Protein 4R36 (pdb70)

Solvent-accessible surface area: 21720 Å² total; per-residue (Å²): 151,85,22,133,113,17,108,45,39,122,110,15,142,47,29,140,88,5,65,2,21,44,121,1,84,0,24,115,48,2,60,4,16,58,81,3,84,0,52,29,83,0,45,0,39,49,0,0,68,7,18,64,28,2,27,0,31,45,19,0,39,0,2,28,99,9,134,23,171,156,30,171,50,46,118,8,21,0,27,6,17,48,80,0,78,0,79,57,89,0,41,0,6,17,0,6,84,63,15,14,55,0,20,2,14,51,88,2,44,0,56,75,13,0,23,0,8,20,4,0,8,1,11,53,21,1,58,0,4,60,34,0,76,1,33,6,52,0,32,1,18,37,33,0,37,3,28,35,92,1,91,5,80,81,97,1,64,0,0,2,42,0,49,0,76,49,50,9,135,12,47,96,2,0,0,0,4,0,37,0,0,185,111,111,21,25,28,45,19,7,10,52,139,4,0,155,151,77,64,44,56,116,114,34,12,82,14,0,35,52,0,0,86,18,20,46,122,52,82,64,98,72,77,74,0,3,86,76,0,98,83,109,9,83,78,9,12,30,6,33,23,0,6,60,8,8,118,66,28,103,75,32,27,6,217,148,84,21,130,113,16,110,49,38,122,113,16,138,47,28,126,97,3,75,2,21,44,121,2,85,0,20,106,47,2,52,4,16,46,92,2,87,1,54,30,80,0,44,0,40,51,0,0,67,6,19,62,28,1,28,0,32,46,19,0,38,0,2,29,100,9,137,24,171,144,30,173,50,45,116,8,21,0,25,6,17,48,78,0,80,0,79,58,88,0,40,0,6,16,0,6,85,69,103,14,119,0,31,2,14,50,89,2,44,0,59,72,12,0,23,0,9,24,3,0,54,1,14,54,22,1,60,0,3,56,33,0,84,0,32,6,43,0,64,2,20,64,34,0,26,2,43,34,93,1,93,5,87,78,78,0,58,0,0,1,44,0,51,0,81,46,49,8,137,11,51,68,11,0,0,0,8,0,39,0,0,148,110,110,15,15,23,36,21,7,4,56,130,0,0,138,146,88,65,44,58,99,125,34,8,79,14,0,36,52,0,0,90,15,2,38,119,53,86,54,42,42,21,58,0,4,38,78,0,21,42,107,11,83,68,16,105,33,6,93,59,0,5,89,6,5,84,82,18,79,8,16,6,4,141

Organism: Bacteroides fragilis (strain ATCC 25285 / DSM 2151 / CCUG 4856 / JCM 11019 / LMG 10263 / NCTC 9343 / Onslow / VPI 2553 / EN-2) (NCBI:txid272559)

CATH classification: 2.160.10.10 (+1 more: 1.20.1180.10)

Sequence (510 aa):
MISPLAYIHPEAKIGENVEIAPFVYIDRNVVIGDNNKIMANANILYGSRIGNGNTIFPGAVIGAIPQDLKFKGEESTAEIGDNNLIRENVTINRGTAAKGRTIVGNNNLLMEGVHVAHDALIGNGCIVGNSTKMAGEIIIDDNAIISANVLMHQFCRVGGYVMIQGGCRFSKDIPPYIIAGREPIAYSGINIIGLRRRGFSNEIIENIHNAYRIIYQSGLNTSDALTKVEAEVPASPEIEYIVDFIRNSERGIIRMISPLAYIHPEAKIGENVEIAPFVYIDRNVVIGDNNKIMANANILYGSRIGNGNTIFPGAVIGAIPQDLKFKGEESTAEIGDNNLIRENVTINRGTAAKGRTIVGNNNLLMEGVHVAHDALIGNGCIVGNSSTKMAGEIIIDDNAIISANVLMHQFCRVGGYVMIQGGCRFSKDIPPYIIAGREPIAYSGINIIGLRRRGFSNEIIENIHNAYRIIYQSGLNTSDALTKVEAEVPASPEIEYIVDFIRNSERGIIR

Secondary structure (DSSP, 8-state):
-B-TTSEE-TT-EE-SS-EE-TT-EE-SS-EE-SS-EE-TT-EE-TTEEE-SS-EE-TT-EESPPPS-TT--S---EEEE-SS-EE-TT-EE----TTSSEEEE-SS-EE-TT-EE-TT-EE-SS-EE-TT-EE-TT-EE-TT-EE-TT-EE-TT-EE-TT-EE-TT-EESSBB-TTEEEETTTTEEEEE-HHHHHHTT--HHHHHHHHHHHHHHHHS---HHHHHHHHHHHSPP-HHHHHHHHHHHT-SS-B--/-B-TTSEE-TT-EE-SS-EE-TT-EE-SS-EE-SS-EE-TT-EE-TTEEE-SS-EE-TT-EESPPPS-TT--S---EEEE-SS-EE-TT-EE----TTSSEEEE-SS-EE-TT-EE-TT-EE-SS-EE-TT-EE-TT-EE-TT-EE-TT-EE-TT-EE-TT-EE-TT-EESSBB-TTEEEETTTTEEEEE-HHHHHHTT--HHHHHHHHHHHHHHHSS---HHHHHHHHHHHSPP-HHHHHHHHHHHH-SS-B--

Structure (mmCIF, N/CA/C/O backbone):
data_4R36
#
_entry.id   4R36
#
_cell.length_a   149.051
_cell.length_b   149.051
_cell.length_c   149.051
_cell.angle_alpha   90.00
_cell.angle_beta   90.00
_cell.angle_gamma   90.00
#
_symmetry.space_group_name_H-M   'P 41 3 2'
#
loop_
_entity.id
_entity.type
_entity.pdbx_description
1 polymer 'Putative acyl-[acyl-carrier-protein]--UDP-N-acetylglucosamine O-acyltransferase'
2 non-polymer 2-(2-METHOXYETHOXY)ETHANOL
3 non-polymer 'ACETATE ION'
4 non-polymer 'CALCIUM ION'
5 non-polymer 3,6,9,12,15,18,21,24-OCTAOXAHEXACOSAN-1-OL
6 water water
#
loop_
_atom_site.group_PDB
_atom_site.id
_atom_site.type_symbol
_atom_site.label_atom_id
_atom_site.label_alt_id
_atom_site.label_comp_id
_atom_site.label_asym_id
_atom_site.label_entity_id
_atom_site.label_seq_id
_atom_site.pdbx_PDB_ins_code
_atom_site.Cartn_x
_atom_site.Cartn_y
_atom_site.Cartn_z
_atom_site.occupancy
_atom_site.B_iso_or_equiv
_atom_site.auth_seq_id
_atom_site.auth_comp_id
_atom_site.auth_asym_id
_atom_site.auth_atom_id
_atom_site.pdbx_PDB_model_num
ATOM 1 N N . MET A 1 21 ? 123.586 60.297 37.156 1.00 45.25 1 MET A N 1
ATOM 2 C CA . MET A 1 21 ? 122.321 59.805 37.847 1.00 40.28 1 MET A CA 1
ATOM 3 C C . MET A 1 21 ? 121.402 58.997 36.936 1.00 33.15 1 MET A C 1
ATOM 4 O O . MET A 1 21 ? 120.906 57.935 37.349 1.00 30.68 1 MET A O 1
ATOM 9 N N . ILE A 1 22 ? 121.120 59.543 35.753 1.00 27.69 2 ILE A N 1
ATOM 10 C CA . ILE A 1 22 ? 120.441 58.818 34.712 1.00 28.91 2 ILE A CA 1
ATOM 11 C C . ILE A 1 22 ? 121.468 58.135 33.830 1.00 31.50 2 ILE A C 1
ATOM 12 O O . ILE A 1 22 ? 122.229 58.800 33.126 1.00 31.57 2 ILE A O 1
ATOM 17 N N . SER A 1 23 ? 121.570 56.810 33.906 1.00 24.31 3 SER A N 1
ATOM 18 C CA . SER A 1 23 ? 122.586 56.118 33.091 1.00 25.63 3 SER A CA 1
ATOM 19 C C . SER A 1 23 ? 122.324 56.280 31.590 1.00 25.70 3 SER A C 1
ATOM 20 O O . SER A 1 23 ? 121.200 56.173 31.125 1.00 24.67 3 SER A O 1
ATOM 23 N N . PRO A 1 24 ? 123.404 56.525 30.805 1.00 28.17 4 PRO A N 1
ATOM 24 C CA . PRO A 1 24 ? 123.254 56.533 29.352 1.00 28.02 4 PRO A CA 1
ATOM 25 C C . PRO A 1 24 ? 122.939 55.124 28.797 1.00 26.74 4 PRO A C 1
ATOM 26 O O . PRO A 1 24 ? 122.677 54.967 27.625 1.00 27.80 4 PRO A O 1
ATOM 30 N N . LEU A 1 25 ? 123.070 54.076 29.596 1.00 25.44 5 LEU A N 1
ATOM 31 C CA . LEU A 1 25 ? 122.749 52.728 29.080 1.00 22.16 5 LEU A CA 1
ATOM 32 C C . LEU A 1 25 ? 121.256 52.315 29.383 1.00 22.98 5 LEU A C 1
ATOM 33 O O . LEU A 1 25 ? 120.851 51.207 29.058 1.00 22.22 5 LEU A O 1
ATOM 38 N N . ALA A 1 26 ? 120.489 53.204 29.993 1.00 21.67 6 ALA A N 1
ATOM 39 C CA . ALA A 1 26 ? 119.035 53.083 30.065 1.00 22.81 6 ALA A CA 1
ATOM 40 C C . ALA A 1 26 ? 118.447 53.501 28.757 1.00 27.39 6 ALA A C 1
ATOM 41 O O . ALA A 1 26 ? 119.048 54.333 28.071 1.00 26.07 6 ALA A O 1
ATOM 43 N N . TYR A 1 27 ? 117.286 52.964 28.414 1.00 22.43 7 TYR A N 1
ATOM 44 C CA . TYR A 1 27 ? 116.471 53.431 27.346 1.00 23.50 7 TYR A CA 1
ATOM 45 C C . TYR A 1 27 ? 115.293 54.194 27.982 1.00 27.13 7 TYR A C 1
ATOM 46 O O . TYR A 1 27 ? 114.518 53.651 28.793 1.00 23.97 7 TYR A O 1
ATOM 55 N N . ILE A 1 28 ? 115.178 55.480 27.644 1.00 24.22 8 ILE A N 1
ATOM 56 C CA . ILE A 1 28 ? 114.123 56.353 28.116 1.00 26.72 8 ILE A CA 1
ATOM 57 C C . ILE A 1 28 ? 113.483 57.065 26.957 1.00 30.44 8 ILE A C 1
ATOM 58 O O . ILE A 1 28 ? 114.147 57.839 26.269 1.00 26.91 8 ILE A O 1
ATOM 63 N N . HIS A 1 29 ? 112.200 56.771 26.718 1.00 23.72 9 HIS A N 1
ATOM 64 C CA . HIS A 1 29 ? 111.500 57.415 25.649 1.00 26.36 9 HIS A CA 1
ATOM 65 C C . HIS A 1 29 ? 111.445 58.930 25.882 1.00 24.16 9 HIS A C 1
ATOM 66 O O . HIS A 1 29 ? 111.200 59.374 26.995 1.00 23.54 9 HIS A O 1
ATOM 73 N N . PRO A 1 30 ? 111.696 59.723 24.809 1.00 25.65 10 PRO A N 1
ATOM 74 C CA . PRO A 1 30 ? 111.766 61.152 25.008 1.00 27.19 10 PRO A CA 1
ATOM 75 C C . PRO A 1 30 ? 110.493 61.752 25.587 1.00 24.89 10 PRO A C 1
ATOM 76 O O . PRO A 1 30 ? 110.593 62.749 26.209 1.00 27.30 10 PRO A O 1
ATOM 80 N N . GLU A 1 31 ? 109.331 61.129 25.426 1.00 25.02 11 GLU A N 1
ATOM 81 C CA . GLU A 1 31 ? 108.080 61.635 25.991 1.00 28.38 11 GLU A CA 1
ATOM 82 C C . GLU A 1 31 ? 107.845 61.313 27.459 1.00 28.09 11 GLU A C 1
ATOM 83 O O . GLU A 1 31 ? 106.940 61.850 28.053 1.00 26.90 11 GLU A O 1
ATOM 89 N N . ALA A 1 32 ? 108.665 60.456 28.062 1.00 28.47 12 ALA A N 1
ATOM 90 C CA . ALA A 1 32 ? 108.462 60.063 29.497 1.00 24.99 12 ALA A CA 1
ATOM 91 C C . ALA A 1 32 ? 108.723 61.301 30.330 1.00 27.30 12 ALA A C 1
ATOM 92 O O . ALA A 1 32 ? 109.658 62.066 30.010 1.00 24.87 12 ALA A O 1
ATOM 94 N N . LYS A 1 33 ? 107.878 61.543 31.315 1.00 23.88 13 LYS A N 1
ATOM 95 C CA . LYS A 1 33 ? 108.047 62.627 32.265 1.00 26.23 13 LYS A CA 1
ATOM 96 C C . LYS A 1 33 ? 108.687 62.110 33.492 1.00 30.31 13 LYS A C 1
ATOM 97 O O . LYS A 1 33 ? 108.132 61.191 34.141 1.00 26.53 13 LYS A O 1
ATOM 103 N N . ILE A 1 34 ? 109.827 62.702 33.834 1.00 28.77 14 ILE A N 1
ATOM 104 C CA . ILE A 1 34 ? 110.699 62.226 34.895 1.00 30.26 14 ILE A CA 1
ATOM 105 C C . ILE A 1 34 ? 111.057 63.362 35.835 1.00 30.73 14 ILE A C 1
ATOM 106 O O . ILE A 1 34 ? 111.460 64.413 35.388 1.00 28.10 14 ILE A O 1
ATOM 111 N N . GLY A 1 35 ? 110.887 63.156 37.124 1.00 23.35 15 GLY A N 1
ATOM 112 C CA . GLY A 1 35 ? 111.084 64.211 38.082 1.00 26.17 15 GLY A CA 1
ATOM 113 C C . GLY A 1 35 ? 112.548 64.425 38.419 1.00 23.73 15 GLY A C 1
ATOM 114 O O . GLY A 1 35 ? 113.416 63.919 37.739 1.00 22.72 15 GLY A O 1
ATOM 115 N N . GLU A 1 36 ? 112.791 65.127 39.506 1.00 27.74 16 GLU A N 1
ATOM 116 C CA . GLU A 1 36 ? 114.154 65.470 39.966 1.00 29.37 16 GLU A CA 1
ATOM 117 C C . GLU A 1 36 ? 114.751 64.463 40.911 1.00 29.34 16 GLU A C 1
ATOM 118 O O . GLU A 1 36 ? 114.041 63.768 41.637 1.00 26.01 16 GLU A O 1
ATOM 124 N N . ASN A 1 37 ? 116.068 64.443 40.953 1.00 25.65 17 ASN A N 1
ATOM 125 C CA . ASN A 1 37 ? 116.822 63.510 41.751 1.00 26.23 17 ASN A CA 1
ATOM 126 C C . ASN A 1 37 ? 116.310 62.058 41.544 1.00 24.52 17 ASN A C 1
ATOM 127 O O . ASN A 1 37 ? 116.045 61.351 42.523 1.00 24.06 17 ASN A O 1
ATOM 132 N N . VAL A 1 38 ? 116.210 61.662 40.301 1.00 23.15 18 VAL A N 1
ATOM 133 C CA . VAL A 1 38 ? 115.847 60.293 39.910 1.00 23.61 18 VAL A CA 1
ATOM 134 C C . VAL A 1 38 ? 117.074 59.583 39.418 1.00 25.83 18 VAL A C 1
ATOM 135 O O . VAL A 1 38 ? 117.761 60.036 38.488 1.00 25.15 18 VAL A O 1
ATOM 139 N N . GLU A 1 39 ? 117.403 58.474 40.069 1.00 22.24 19 GLU A N 1
ATOM 140 C CA . GLU A 1 39 ? 118.488 57.620 39.657 1.00 23.62 19 GLU A CA 1
ATOM 141 C C . GLU A 1 39 ? 117.954 56.439 38.798 1.00 25.42 19 GLU A C 1
ATOM 142 O O . GLU A 1 39 ? 117.044 55.720 39.238 1.00 22.93 19 GLU A O 1
ATOM 148 N N . ILE A 1 40 ? 118.513 56.273 37.597 1.00 19.93 20 ILE A N 1
ATOM 149 C CA . ILE A 1 40 ? 118.141 55.262 36.656 1.00 21.87 20 ILE A CA 1
ATOM 150 C C . ILE A 1 40 ? 119.390 54.524 36.245 1.00 23.81 20 ILE A C 1
ATOM 151 O O . ILE A 1 40 ? 120.341 55.096 35.717 1.00 23.21 20 ILE A O 1
ATOM 156 N N . ALA A 1 41 ? 119.400 53.225 36.502 1.00 20.24 21 ALA A N 1
ATOM 157 C CA . ALA A 1 41 ? 120.470 52.361 36.204 1.00 20.79 21 ALA A CA 1
ATOM 158 C C . ALA A 1 41 ? 120.495 51.891 34.734 1.00 20.78 21 ALA A C 1
ATOM 159 O O . ALA A 1 41 ? 119.559 52.068 34.024 1.00 19.82 21 ALA A O 1
ATOM 161 N N . PRO A 1 42 ? 121.613 51.242 34.304 1.00 19.91 22 PRO A N 1
ATOM 162 C CA . PRO A 1 42 ? 121.707 50.632 32.968 1.00 22.13 22 PRO A CA 1
ATOM 163 C C . PRO A 1 42 ? 120.597 49.612 32.745 1.00 22.72 22 PRO A C 1
ATOM 164 O O . PRO A 1 42 ? 120.158 48.927 33.695 1.00 20.15 22 PRO A O 1
ATOM 168 N N . PHE A 1 43 ? 120.140 49.540 31.509 1.00 21.30 23 PHE A N 1
ATOM 169 C CA . PHE A 1 43 ? 119.266 48.476 31.048 1.00 21.42 23 PHE A CA 1
ATOM 170 C C . PHE A 1 43 ? 117.846 48.622 31.584 1.00 21.31 23 PHE A C 1
ATOM 171 O O . PHE A 1 43 ? 117.061 47.756 31.389 1.00 22.83 23 PHE A O 1
ATOM 179 N N . VAL A 1 44 ? 117.536 49.768 32.168 1.00 19.69 24 VAL A N 1
ATOM 180 C CA . VAL A 1 44 ? 116.187 50.148 32.465 1.00 18.83 24 VAL A CA 1
ATOM 181 C C . VAL A 1 44 ? 115.525 50.583 31.177 1.00 23.09 24 VAL A C 1
ATOM 182 O O . VAL A 1 44 ? 116.123 51.318 30.343 1.00 20.95 24 VAL A O 1
ATOM 186 N N . TYR A 1 45 ? 114.283 50.152 31.003 1.00 21.12 25 TYR A N 1
ATOM 187 C CA . TYR A 1 45 ? 113.479 50.481 29.847 1.00 20.70 25 TYR A CA 1
ATOM 188 C C . TYR A 1 45 ? 112.277 51.255 30.285 1.00 21.32 25 TYR A C 1
ATOM 189 O O . TYR A 1 45 ? 111.490 50.774 31.108 1.00 22.80 25 TYR A O 1
ATOM 198 N N . ILE A 1 46 ? 112.179 52.498 29.842 1.00 21.01 26 ILE A N 1
ATOM 199 C CA . ILE A 1 46 ? 111.071 53.422 30.168 1.00 20.07 26 ILE A CA 1
ATOM 200 C C . ILE A 1 46 ? 110.418 53.868 28.881 1.00 26.61 26 ILE A C 1
ATOM 201 O O . ILE A 1 46 ? 111.078 54.466 27.998 1.00 24.95 26 ILE A O 1
ATOM 206 N N . ASP A 1 47 ? 109.122 53.588 28.785 1.00 22.85 27 ASP A N 1
ATOM 207 C CA . ASP A 1 47 ? 108.262 53.858 27.645 1.00 23.97 27 ASP A CA 1
ATOM 208 C C . ASP A 1 47 ? 107.736 55.289 27.649 1.00 21.32 27 ASP A C 1
ATOM 209 O O . ASP A 1 47 ? 107.875 56.062 28.600 1.00 23.06 27 ASP A O 1
ATOM 214 N N . ARG A 1 48 ? 107.058 55.615 26.566 1.00 22.19 28 ARG A N 1
ATOM 215 C CA . ARG A 1 48 ? 106.219 56.783 26.505 1.00 24.71 28 ARG A CA 1
ATOM 216 C C . ARG A 1 48 ? 104.956 56.597 27.356 1.00 24.70 28 ARG A C 1
ATOM 217 O O . ARG A 1 48 ? 104.660 55.468 27.801 1.00 21.75 28 ARG A O 1
ATOM 225 N N . ASN A 1 49 ? 104.238 57.698 27.616 1.00 22.97 29 ASN A N 1
ATOM 226 C CA . ASN A 1 49 ? 103.040 57.702 28.484 1.00 22.30 29 ASN A CA 1
ATOM 227 C C . ASN A 1 49 ? 103.407 57.102 29.846 1.00 22.03 29 ASN A C 1
ATOM 228 O O . ASN A 1 49 ? 102.690 56.232 30.406 1.00 21.28 29 ASN A O 1
ATOM 233 N N . VAL A 1 50 ? 104.505 57.617 30.380 1.00 21.25 30 VAL A N 1
ATOM 234 C CA . VAL A 1 50 ? 105.007 57.280 31.702 1.00 20.53 30 VAL A CA 1
ATOM 235 C C . VAL A 1 50 ? 105.188 58.594 32.455 1.00 23.81 30 VAL A C 1
ATOM 236 O O . VAL A 1 50 ? 105.715 59.593 31.875 1.00 24.90 30 VAL A O 1
ATOM 240 N N . VAL A 1 51 ? 104.786 58.596 33.732 1.00 21.56 31 VAL A N 1
ATOM 241 C CA . VAL A 1 51 ? 105.088 59.652 34.673 1.00 20.98 31 VAL A CA 1
ATOM 242 C C . VAL A 1 51 ? 105.807 59.091 35.880 1.00 24.65 31 VAL A C 1
ATOM 243 O O . VAL A 1 51 ? 105.326 58.140 36.502 1.00 24.38 31 VAL A O 1
ATOM 247 N N . ILE A 1 52 ? 106.967 59.666 36.175 1.00 19.87 32 ILE A N 1
ATOM 248 C CA . ILE A 1 52 ? 107.806 59.316 37.318 1.00 19.23 32 ILE A CA 1
ATOM 249 C C . ILE A 1 52 ? 108.105 60.588 38.107 1.00 21.99 32 ILE A C 1
ATOM 250 O O . ILE A 1 52 ? 108.630 61.605 37.548 1.00 23.91 32 ILE A O 1
ATOM 255 N N . GLY A 1 53 ? 107.843 60.544 39.402 1.00 20.24 33 GLY A N 1
ATOM 256 C CA . GLY A 1 53 ? 108.017 61.659 40.341 1.00 21.35 33 GLY A CA 1
ATOM 257 C C . GLY A 1 53 ? 109.441 61.889 40.751 1.00 20.94 33 GLY A C 1
ATOM 258 O O . GLY A 1 53 ? 110.373 61.470 40.067 1.00 22.22 33 GLY A O 1
ATOM 259 N N . ASP A 1 54 ? 109.613 62.538 41.883 1.00 22.68 34 ASP A N 1
ATOM 260 C CA . ASP A 1 54 ? 110.943 62.885 42.387 1.00 22.20 34 ASP A CA 1
ATOM 261 C C . ASP A 1 54 ? 111.526 61.853 43.283 1.00 22.69 34 ASP A C 1
ATOM 262 O O . ASP A 1 54 ? 110.801 61.067 43.904 1.00 23.92 34 ASP A O 1
ATOM 267 N N . ASN A 1 55 ? 112.841 61.864 43.387 1.00 23.66 35 ASN A N 1
ATOM 268 C CA . ASN A 1 55 ? 113.571 61.057 44.428 1.00 21.25 35 ASN A CA 1
ATOM 269 C C . ASN A 1 55 ? 113.314 59.529 44.265 1.00 21.84 35 ASN A C 1
ATOM 270 O O . ASN A 1 55 ? 113.139 58.832 45.224 1.00 22.01 35 ASN A O 1
ATOM 275 N N . ASN A 1 56 ? 113.320 59.035 43.047 1.00 21.78 36 ASN A N 1
ATOM 276 C CA . ASN A 1 56 ? 113.086 57.616 42.779 1.00 20.60 36 ASN A CA 1
ATOM 277 C C . ASN A 1 56 ? 114.388 56.981 42.427 1.00 23.16 36 ASN A C 1
ATOM 278 O O . ASN A 1 56 ? 115.253 57.609 41.844 1.00 22.73 36 ASN A O 1
ATOM 283 N N . LYS A 1 57 ? 114.527 55.714 42.779 1.00 19.14 37 LYS A N 1
ATOM 284 C CA . LYS A 1 57 ? 115.647 54.923 42.369 1.00 20.12 37 LYS A CA 1
ATOM 285 C C . LYS A 1 57 ? 115.151 53.717 41.590 1.00 21.31 37 LYS A C 1
ATOM 286 O O . LYS A 1 57 ? 114.392 52.921 42.140 1.00 19.52 37 LYS A O 1
ATOM 292 N N . ILE A 1 58 ? 115.569 53.599 40.351 1.00 19.39 38 ILE A N 1
ATOM 293 C CA . ILE A 1 58 ? 115.127 52.551 39.469 1.00 20.51 38 ILE A CA 1
ATOM 294 C C . ILE A 1 58 ? 116.363 51.784 39.118 1.00 21.55 38 ILE A C 1
ATOM 295 O O . ILE A 1 58 ? 117.241 52.275 38.401 1.00 19.33 38 ILE A O 1
ATOM 300 N N . MET A 1 59 ? 116.424 50.534 39.586 1.00 18.69 39 MET A N 1
ATOM 301 C CA . MET A 1 59 ? 117.564 49.729 39.420 1.00 19.40 39 MET A CA 1
ATOM 302 C C . MET A 1 59 ? 117.621 49.006 38.098 1.00 17.80 39 MET A C 1
ATOM 303 O O . MET A 1 59 ? 116.688 48.987 37.337 1.00 20.60 39 MET A O 1
ATOM 308 N N . ALA A 1 60 ? 118.747 48.378 37.859 1.00 17.81 40 ALA A N 1
ATOM 309 C CA . ALA A 1 60 ? 119.051 47.773 36.558 1.00 19.50 40 ALA A CA 1
ATOM 310 C C . ALA A 1 60 ? 118.062 46.771 36.085 1.00 23.29 40 ALA A C 1
ATOM 311 O O . ALA A 1 60 ? 117.554 45.947 36.855 1.00 24.66 40 ALA A O 1
ATOM 313 N N . ASN A 1 61 ? 117.800 46.806 34.788 1.00 23.37 41 ASN A N 1
ATOM 314 C CA . ASN A 1 61 ? 116.935 45.856 34.119 1.00 22.96 41 ASN A CA 1
ATOM 315 C C . ASN A 1 61 ? 115.474 45.920 34.582 1.00 22.72 41 ASN A C 1
ATOM 316 O O . ASN A 1 61 ? 114.769 44.997 34.387 1.00 23.30 41 ASN A O 1
ATOM 321 N N . ALA A 1 62 ? 115.015 47.023 35.143 1.00 19.56 42 ALA A N 1
ATOM 322 C CA . ALA A 1 62 ? 113.625 47.201 35.472 1.00 19.78 42 ALA A CA 1
ATOM 323 C C . ALA A 1 62 ? 112.934 47.750 34.230 1.00 21.16 42 ALA A C 1
ATOM 324 O O . ALA A 1 62 ? 113.608 48.372 33.372 1.00 20.05 42 ALA A O 1
ATOM 326 N N . ASN A 1 63 ? 111.609 47.558 34.151 1.00 19.27 43 ASN A N 1
ATOM 327 C CA . ASN A 1 63 ? 110.808 47.958 33.015 1.00 20.54 43 ASN A CA 1
ATOM 328 C C . ASN A 1 63 ? 109.613 48.797 33.477 1.00 21.27 43 ASN A C 1
ATOM 329 O O . ASN A 1 63 ? 108.807 48.338 34.333 1.00 19.92 43 ASN A O 1
ATOM 334 N N . ILE A 1 64 ? 109.510 50.041 32.983 1.00 17.90 44 ILE A N 1
ATOM 335 C CA . ILE A 1 64 ? 108.417 50.929 33.286 1.00 17.67 44 ILE A CA 1
ATOM 336 C C . ILE A 1 64 ? 107.682 51.195 31.982 1.00 22.22 44 ILE A C 1
ATOM 337 O O . ILE A 1 64 ? 108.175 51.948 31.063 1.00 20.26 44 ILE A O 1
ATOM 342 N N . LEU A 1 65 ? 106.506 50.577 31.855 1.00 19.87 45 LEU A N 1
ATOM 343 C CA . LEU A 1 65 ? 105.809 50.541 30.581 1.00 20.90 45 LEU A CA 1
ATOM 344 C C . LEU A 1 65 ? 104.654 51.555 30.444 1.00 18.95 45 LEU A C 1
ATOM 345 O O . LEU A 1 65 ? 104.207 52.203 31.422 1.00 18.49 45 LEU A O 1
ATOM 350 N N . TYR A 1 66 ? 104.228 51.707 29.201 1.00 19.61 46 TYR A N 1
ATOM 351 C CA . TYR A 1 66 ? 103.139 52.568 28.806 1.00 18.93 46 TYR A CA 1
ATOM 352 C C . TYR A 1 66 ? 101.995 52.514 29.822 1.00 22.73 46 TYR A C 1
ATOM 353 O O . TYR A 1 66 ? 101.409 51.433 30.084 1.00 20.32 46 TYR A O 1
ATOM 362 N N . GLY A 1 67 ? 101.706 53.672 30.411 1.00 23.12 47 GLY A N 1
ATOM 363 C CA . GLY A 1 67 ? 100.616 53.796 31.338 1.00 20.87 47 GLY A CA 1
ATOM 364 C C . GLY A 1 67 ? 101.044 53.845 32.792 1.00 18.83 47 GLY A C 1
ATOM 365 O O . GLY A 1 67 ? 100.198 53.930 33.669 1.00 18.35 47 GLY A O 1
ATOM 366 N N . SER A 1 68 ? 102.318 53.723 33.067 1.00 17.92 48 SER A N 1
ATOM 367 C CA . SER A 1 68 ? 102.782 53.767 34.456 1.00 17.17 48 SER A CA 1
ATOM 368 C C . SER A 1 68 ? 102.781 55.159 35.022 1.00 19.87 48 SER A C 1
ATOM 369 O O . SER A 1 68 ? 103.089 56.139 34.304 1.00 19.22 48 SER A O 1
ATOM 372 N N . ARG A 1 69 ? 102.444 55.232 36.315 1.00 18.97 49 ARG A N 1
ATOM 373 C CA . ARG A 1 69 ? 102.436 56.440 37.081 1.00 18.16 49 ARG A CA 1
ATOM 374 C C . ARG A 1 69 ? 103.078 56.144 38.407 1.00 20.80 49 ARG A C 1
ATOM 375 O O . ARG A 1 69 ? 102.572 55.306 39.197 1.00 20.34 49 ARG A O 1
ATOM 383 N N . ILE A 1 70 ? 104.204 56.792 38.649 1.00 18.01 50 ILE A N 1
ATOM 384 C CA . ILE A 1 70 ? 105.004 56.581 39.791 1.00 19.79 50 ILE A CA 1
ATOM 385 C C . ILE A 1 70 ? 105.164 57.873 40.560 1.00 19.44 50 ILE A C 1
ATOM 386 O O . ILE A 1 70 ? 105.550 58.926 39.999 1.00 19.57 50 ILE A O 1
ATOM 391 N N . GLY A 1 71 ? 104.921 57.786 41.860 1.00 19.67 51 GLY A N 1
ATOM 392 C CA . GLY A 1 71 ? 105.065 58.934 42.765 1.00 19.02 51 GLY A CA 1
ATOM 393 C C . GLY A 1 71 ? 106.466 59.290 43.139 1.00 21.11 51 GLY A C 1
ATOM 394 O O . GLY A 1 71 ? 107.384 59.226 42.313 1.00 20.18 51 GLY A O 1
ATOM 395 N N . ASN A 1 72 ? 106.642 59.646 44.400 1.00 19.56 52 ASN A N 1
ATOM 396 C CA . ASN A 1 72 ? 107.986 60.070 44.883 1.00 21.39 52 ASN A CA 1
ATOM 397 C C . ASN A 1 72 ? 108.635 59.134 45.878 1.00 20.08 52 ASN A C 1
ATOM 398 O O . ASN A 1 72 ? 107.953 58.505 46.687 1.00 21.50 52 ASN A O 1
ATOM 403 N N . GLY A 1 73 ? 109.952 59.067 45.865 1.00 21.07 53 GLY A N 1
ATOM 404 C CA . GLY A 1 73 ? 110.660 58.391 46.929 1.00 20.79 53 GLY A CA 1
ATOM 405 C C . GLY A 1 73 ? 110.665 56.834 46.859 1.00 19.20 53 GLY A C 1
ATOM 406 O O . GLY A 1 73 ? 110.975 56.172 47.822 1.00 19.44 53 GLY A O 1
ATOM 407 N N . ASN A 1 74 ? 110.292 56.274 45.728 1.00 17.97 54 ASN A N 1
ATOM 408 C CA . ASN A 1 74 ? 110.224 54.813 45.603 1.00 18.08 54 ASN A CA 1
ATOM 409 C C . ASN A 1 74 ? 111.563 54.214 45.234 1.00 20.43 54 ASN A C 1
ATOM 410 O O . ASN A 1 74 ? 112.441 54.893 44.656 1.00 19.43 54 ASN A O 1
ATOM 415 N N . THR A 1 75 ? 111.744 52.921 45.521 1.00 20.28 55 THR A N 1
ATOM 416 C CA . THR A 1 75 ? 112.848 52.159 44.914 1.00 18.86 55 THR A CA 1
ATOM 417 C C . THR A 1 75 ? 112.298 50.970 44.175 1.00 18.22 55 THR A C 1
ATOM 418 O O . THR A 1 75 ? 111.466 50.212 44.740 1.00 16.64 55 THR A O 1
ATOM 422 N N . ILE A 1 76 ? 112.702 50.841 42.926 1.00 16.49 56 ILE A N 1
ATOM 423 C CA . ILE A 1 76 ? 112.200 49.791 42.024 1.00 17.83 56 ILE A CA 1
ATOM 424 C C . ILE A 1 76 ? 113.402 48.954 41.714 1.00 19.86 56 ILE A C 1
ATOM 425 O O . ILE A 1 76 ? 114.402 49.410 41.098 1.00 18.72 56 ILE A O 1
ATOM 430 N N . PHE A 1 77 ? 113.328 47.671 42.126 1.00 18.49 57 PHE A N 1
ATOM 431 C CA . PHE A 1 77 ? 114.430 46.783 42.049 1.00 17.39 57 PHE A CA 1
ATOM 432 C C . PHE A 1 77 ? 114.575 46.133 40.721 1.00 16.38 57 PHE A C 1
ATOM 433 O O . PHE A 1 77 ? 113.640 46.119 39.901 1.00 15.25 57 PHE A O 1
ATOM 441 N N . PRO A 1 78 ? 115.726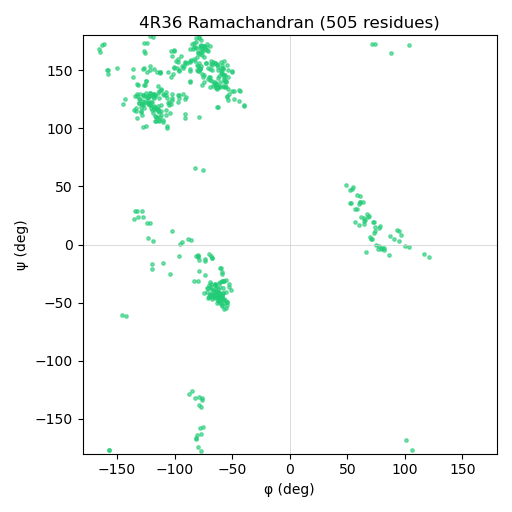 45.474 40.488 1.00 16.93 58 PRO A N 1
ATOM 442 C CA . PRO A 1 78 ? 115.939 44.832 39.166 1.00 16.78 58 PRO A CA 1
ATOM 443 C C . PRO A 1 78 ? 114.885 43.850 38.714 1.00 17.92 58 PRO A C 1
ATOM 444 O O . PRO A 1 78 ? 114.439 42.997 39.536 1.00 16.14 58 PRO A O 1
ATOM 448 N N . GLY A 1 79 ? 114.479 43.945 37.450 1.00 17.85 59 GLY A N 1
ATOM 449 C CA . GLY A 1 79 ? 113.553 42.962 36.875 1.00 17.31 59 GLY A CA 1
ATOM 450 C C . GLY A 1 79 ? 112.077 43.227 37.198 1.00 17.09 59 GLY A C 1
ATOM 451 O O . GLY A 1 79 ? 111.244 42.579 36.612 1.00 18.24 59 GLY A O 1
ATOM 452 N N . ALA A 1 80 ? 111.747 44.230 38.025 1.00 17.76 60 ALA A N 1
ATOM 453 C CA . ALA A 1 80 ? 110.356 44.632 38.170 1.00 16.72 60 ALA A CA 1
ATOM 454 C C . ALA A 1 80 ? 109.766 45.121 36.851 1.00 16.89 60 ALA A C 1
ATOM 455 O O . ALA A 1 80 ? 110.477 45.681 35.990 1.00 17.72 60 ALA A O 1
ATOM 457 N N . VAL A 1 81 ? 108.490 44.828 36.646 1.00 17.05 61 VAL A N 1
ATOM 458 C CA . VAL A 1 81 ? 107.829 45.230 35.457 1.00 17.79 61 VAL A CA 1
ATOM 459 C C . VAL A 1 81 ? 106.545 45.948 35.873 1.00 17.62 61 VAL A C 1
ATOM 460 O O . VAL A 1 81 ? 105.561 45.286 36.297 1.00 14.99 61 VAL A O 1
ATOM 464 N N . ILE A 1 82 ? 106.499 47.245 35.641 1.00 17.96 62 ILE A N 1
ATOM 465 C CA . ILE A 1 82 ? 105.322 48.050 35.924 1.00 17.23 62 ILE A CA 1
ATOM 466 C C . ILE A 1 82 ? 104.645 48.492 34.642 1.00 18.81 62 ILE A C 1
ATOM 467 O O . ILE A 1 82 ? 105.303 48.980 33.709 1.00 17.55 62 ILE A O 1
ATOM 472 N N . GLY A 1 83 ? 103.327 48.240 34.556 1.00 17.34 63 GLY A N 1
ATOM 473 C CA . GLY A 1 83 ? 102.487 48.735 33.512 1.00 16.34 63 GLY A CA 1
ATOM 474 C C . GLY A 1 83 ? 102.203 47.848 32.342 1.00 17.50 63 GLY A C 1
ATOM 475 O O . GLY A 1 83 ? 101.532 48.280 31.401 1.00 16.46 63 GLY A O 1
ATOM 476 N N . ALA A 1 84 ? 102.611 46.583 32.393 1.00 17.30 64 ALA A N 1
ATOM 477 C CA . ALA A 1 84 ? 102.235 45.688 31.318 1.00 18.49 64 ALA A CA 1
ATOM 478 C C . ALA A 1 84 ? 100.723 45.517 31.228 1.00 17.47 64 ALA A C 1
ATOM 479 O O . ALA A 1 84 ? 99.990 45.687 32.245 1.00 17.38 64 ALA A O 1
ATOM 481 N N . ILE A 1 85 ? 100.255 45.221 30.016 1.00 18.01 65 ILE A N 1
ATOM 482 C CA . ILE A 1 85 ? 98.851 45.034 29.786 1.00 18.02 65 ILE A CA 1
ATOM 483 C C . ILE A 1 85 ? 98.280 43.910 30.689 1.00 17.74 65 ILE A C 1
ATOM 484 O O . ILE A 1 85 ? 99.018 42.987 31.069 1.00 18.56 65 ILE A O 1
ATOM 489 N N . PRO A 1 86 ? 96.992 43.999 31.039 1.00 18.30 66 PRO A N 1
ATOM 490 C CA . PRO A 1 86 ? 96.371 42.989 31.834 1.00 17.63 66 PRO A CA 1
ATOM 491 C C . PRO A 1 86 ? 96.590 41.568 31.307 1.00 18.06 66 PRO A C 1
ATOM 492 O O . PRO A 1 86 ? 96.662 41.326 30.118 1.00 17.25 66 PRO A O 1
ATOM 496 N N . GLN A 1 87 ? 96.642 40.618 32.212 1.00 16.77 67 GLN A N 1
ATOM 497 C CA . GLN A 1 87 ? 96.608 39.249 31.865 1.00 18.57 67 GLN A CA 1
ATOM 498 C C . GLN A 1 87 ? 95.148 38.790 31.572 1.00 25.73 67 GLN A C 1
ATOM 499 O O . GLN A 1 87 ? 94.931 37.781 30.981 1.00 38.04 67 GLN A O 1
ATOM 505 N N . ASP A 1 88 ? 94.177 39.601 31.867 1.00 31.27 68 ASP A N 1
ATOM 506 C CA . ASP A 1 88 ? 92.750 39.366 31.521 1.00 25.86 68 ASP A CA 1
ATOM 507 C C . ASP A 1 88 ? 92.485 39.308 30.009 1.00 29.37 68 ASP A C 1
ATOM 508 O O . ASP A 1 88 ? 92.653 40.291 29.316 1.00 23.96 68 ASP A O 1
ATOM 513 N N . LEU A 1 89 ? 91.999 38.181 29.520 1.00 25.48 69 LEU A N 1
ATOM 514 C CA . LEU A 1 89 ? 91.656 38.069 28.125 1.00 29.72 69 LEU A CA 1
ATOM 515 C C . LEU A 1 89 ? 90.471 38.933 27.725 1.00 29.98 69 LEU A C 1
ATOM 516 O O . LEU A 1 89 ? 90.232 39.092 26.548 1.00 27.49 69 LEU A O 1
ATOM 521 N N . LYS A 1 90 ? 89.743 39.500 28.688 1.00 28.13 70 LYS A N 1
ATOM 522 C CA . LYS A 1 90 ? 88.725 40.499 28.350 1.00 30.92 70 LYS A CA 1
ATOM 523 C C . LYS A 1 90 ? 89.299 41.852 27.938 1.00 28.46 70 LYS A C 1
ATOM 524 O O . LYS A 1 90 ? 88.583 42.701 27.387 1.00 27.49 70 LYS A O 1
ATOM 530 N N . PHE A 1 91 ? 90.600 42.063 28.165 1.00 26.24 71 PHE A N 1
ATOM 531 C CA . PHE A 1 91 ? 91.243 43.300 27.773 1.00 23.59 71 PHE A CA 1
ATOM 532 C C . PHE A 1 91 ? 91.207 43.425 26.258 1.00 25.78 71 PHE A C 1
ATOM 533 O O . PHE A 1 91 ? 91.548 42.484 25.582 1.00 25.41 71 PHE A O 1
ATOM 541 N N . LYS A 1 92 ? 90.849 44.608 25.748 1.00 23.91 72 LYS A N 1
ATOM 542 C CA . LYS A 1 92 ? 90.759 44.838 24.288 1.00 27.50 72 LYS A CA 1
ATOM 543 C C . LYS A 1 92 ? 91.547 46.063 23.880 1.00 25.92 72 LYS A C 1
ATOM 544 O O . LYS A 1 92 ? 91.208 46.660 22.911 1.00 28.11 72 LYS A O 1
ATOM 550 N N . GLY A 1 93 ? 92.610 46.416 24.585 1.00 24.01 73 GLY A N 1
ATOM 551 C CA . GLY A 1 93 ? 93.504 47.484 24.195 1.00 24.61 73 GLY A CA 1
ATOM 552 C C . GLY A 1 93 ? 93.057 48.850 24.683 1.00 23.89 73 GLY A C 1
ATOM 553 O O . GLY A 1 93 ? 93.690 49.846 24.341 1.00 22.61 73 GLY A O 1
ATOM 554 N N . GLU A 1 94 ? 92.021 48.921 25.511 1.00 21.90 74 GLU A N 1
ATOM 555 C CA . GLU A 1 94 ? 91.624 50.184 26.156 1.00 22.76 74 GLU A CA 1
ATOM 556 C C . GLU A 1 94 ? 92.771 50.833 26.887 1.00 23.13 74 GLU A C 1
ATOM 557 O O . GLU A 1 94 ? 93.711 50.150 27.334 1.00 20.40 74 GLU A O 1
ATOM 563 N N . GLU A 1 95 ? 92.743 52.158 26.971 1.00 20.73 75 GLU A N 1
ATOM 564 C CA . GLU A 1 95 ? 93.667 52.934 27.805 1.00 24.00 75 GLU A CA 1
ATOM 565 C C . GLU A 1 95 ? 93.466 52.654 29.312 1.00 21.79 75 GLU A C 1
ATOM 566 O O . GLU A 1 95 ? 92.309 52.508 29.803 1.00 21.46 75 GLU A O 1
ATOM 572 N N . SER A 1 96 ? 94.578 52.560 30.035 1.00 20.26 76 SER A N 1
ATOM 573 C CA . SER A 1 96 ? 94.530 52.316 31.463 1.00 20.60 76 SER A CA 1
ATOM 574 C C . SER A 1 96 ? 95.889 52.679 32.038 1.00 20.66 76 SER A C 1
ATOM 575 O O . SER A 1 96 ? 96.822 52.966 31.304 1.00 19.65 76 SER A O 1
ATOM 578 N N . THR A 1 97 ? 95.998 52.684 33.379 1.00 19.44 77 THR A N 1
ATOM 579 C CA . THR A 1 97 ? 97.224 52.926 34.046 1.00 18.62 77 THR A CA 1
ATOM 580 C C . THR A 1 97 ? 97.607 51.832 35.063 1.00 18.32 77 THR A C 1
ATOM 581 O O . THR A 1 97 ? 96.738 51.042 35.490 1.00 17.08 77 THR A O 1
ATOM 585 N N . ALA A 1 98 ? 98.854 51.893 35.475 1.00 18.19 78 ALA A N 1
ATOM 586 C CA . ALA A 1 98 ? 99.414 51.137 36.632 1.00 17.45 78 ALA A CA 1
ATOM 587 C C . ALA A 1 98 ? 100.109 52.171 37.433 1.00 18.77 78 ALA A C 1
ATOM 588 O O . ALA A 1 98 ? 100.975 52.907 36.897 1.00 18.81 78 ALA A O 1
ATOM 590 N N . GLU A 1 99 ? 99.756 52.279 38.712 1.00 16.39 79 GLU A N 1
ATOM 591 C CA . GLU A 1 99 ? 100.191 53.387 39.515 1.00 18.53 79 GLU A CA 1
ATOM 592 C C . GLU A 1 99 ? 100.730 52.963 40.842 1.00 18.92 79 GLU A C 1
ATOM 593 O O . GLU A 1 99 ? 100.156 52.104 41.500 1.00 19.56 79 GLU A O 1
ATOM 599 N N . ILE A 1 100 ? 101.815 53.583 41.252 1.00 15.73 80 ILE A N 1
ATOM 600 C CA . ILE A 1 100 ? 102.266 53.490 42.642 1.00 17.97 80 ILE A CA 1
ATOM 601 C C . ILE A 1 100 ? 102.443 54.887 43.178 1.00 19.38 80 ILE A C 1
ATOM 602 O O . ILE A 1 100 ? 102.726 55.819 42.416 1.00 20.71 80 ILE A O 1
ATOM 607 N N . GLY A 1 101 ? 102.276 55.014 44.495 1.00 18.82 81 GLY A N 1
ATOM 608 C CA . GLY A 1 101 ? 102.392 56.297 45.231 1.00 18.10 81 GLY A CA 1
ATOM 609 C C . GLY A 1 101 ? 103.814 56.623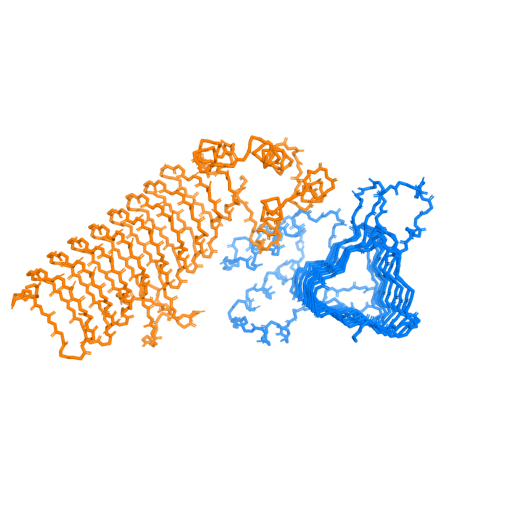 45.615 1.00 19.47 81 GLY A C 1
ATOM 610 O O . GLY A 1 101 ? 104.700 56.661 44.754 1.00 19.37 81 GLY A O 1
ATOM 611 N N . ASP A 1 102 ? 104.008 56.871 46.894 1.00 19.04 82 ASP A N 1
ATOM 612 C CA . ASP A 1 102 ? 105.283 57.316 47.440 1.00 19.80 82 ASP A CA 1
ATOM 613 C C . ASP A 1 102 ? 105.901 56.348 48.373 1.00 20.10 82 ASP A C 1
ATOM 614 O O . ASP A 1 102 ? 105.180 55.625 49.144 1.00 20.51 82 ASP A O 1
ATOM 619 N N . ASN A 1 103 ? 107.234 56.352 48.372 1.00 18.56 83 ASN A N 1
ATOM 620 C CA . ASN A 1 103 ? 107.987 55.667 49.359 1.00 17.64 83 ASN A CA 1
ATOM 621 C C . ASN A 1 103 ? 107.735 54.145 49.370 1.00 18.15 83 ASN A C 1
ATOM 622 O O . ASN A 1 103 ? 107.845 53.512 50.413 1.00 17.46 83 ASN A O 1
ATOM 627 N N . ASN A 1 104 ? 107.534 53.530 48.212 1.00 18.49 84 ASN A N 1
ATOM 628 C CA . ASN A 1 104 ? 107.329 52.084 48.177 1.00 18.37 84 ASN A CA 1
ATOM 629 C C . ASN A 1 104 ? 108.630 51.412 47.854 1.00 20.26 84 ASN A C 1
ATOM 630 O O . ASN A 1 104 ? 109.481 51.989 47.144 1.00 18.01 84 ASN A O 1
ATOM 635 N N . LEU A 1 105 ? 108.709 50.152 48.256 1.00 16.38 85 LEU A N 1
ATOM 636 C CA . LEU A 1 105 ? 109.793 49.283 47.926 1.00 16.45 85 LEU A CA 1
ATOM 637 C C . LEU A 1 105 ? 109.230 48.197 47.040 1.00 16.16 85 LEU A C 1
ATOM 638 O O . LEU A 1 105 ? 108.459 47.376 47.514 1.00 16.39 85 LEU A O 1
ATOM 643 N N . ILE A 1 106 ? 109.535 48.251 45.744 1.00 14.12 86 ILE A N 1
ATOM 644 C CA . ILE A 1 106 ? 109.034 47.370 44.734 1.00 15.48 86 ILE A CA 1
ATOM 645 C C . ILE A 1 106 ? 110.199 46.417 44.339 1.00 16.46 86 ILE A C 1
ATOM 646 O O . ILE A 1 106 ? 111.123 46.762 43.602 1.00 17.28 86 ILE A O 1
ATOM 651 N N . ARG A 1 107 ? 110.137 45.189 44.867 1.00 16.88 87 ARG A N 1
ATOM 652 C CA . ARG A 1 107 ? 111.289 44.287 44.810 1.00 15.18 87 ARG A CA 1
ATOM 653 C C . ARG A 1 107 ? 111.386 43.594 43.464 1.00 15.28 87 ARG A C 1
ATOM 654 O O . ARG A 1 107 ? 110.573 43.776 42.553 1.00 15.29 87 ARG A O 1
ATOM 662 N N . GLU A 1 108 ? 112.437 42.809 43.355 1.00 14.95 88 GLU A N 1
ATOM 663 C CA . GLU A 1 108 ? 112.775 42.088 42.164 1.00 14.59 88 GLU A CA 1
ATOM 664 C C . GLU A 1 108 ? 111.639 41.319 41.543 1.00 15.45 88 GLU A C 1
ATOM 665 O O . GLU A 1 108 ? 110.902 40.590 42.241 1.00 13.97 88 GLU A O 1
ATOM 671 N N . ASN A 1 109 ? 111.492 41.490 40.239 1.00 14.22 89 ASN A N 1
ATOM 672 C CA . ASN A 1 109 ? 110.480 40.800 39.454 1.00 16.09 89 ASN A CA 1
ATOM 673 C C . ASN A 1 109 ? 109.036 40.976 39.895 1.00 14.86 89 ASN A C 1
ATOM 674 O O . ASN A 1 109 ? 108.204 40.186 39.496 1.00 14.87 89 ASN A O 1
ATOM 679 N N . VAL A 1 110 ? 108.745 42.007 40.673 1.00 13.52 90 VAL A N 1
ATOM 680 C CA . VAL A 1 110 ? 107.376 42.368 40.955 1.00 15.11 90 VAL A CA 1
ATOM 681 C C . VAL A 1 110 ? 106.682 42.809 39.665 1.00 17.52 90 VAL A C 1
ATOM 682 O O . VAL A 1 110 ? 107.285 43.491 38.828 1.00 16.60 90 VAL A O 1
ATOM 686 N N . THR A 1 111 ? 105.447 42.374 39.462 1.00 15.90 91 THR A N 1
ATOM 687 C CA . THR A 1 111 ? 104.684 42.762 38.311 1.00 15.50 91 THR A CA 1
ATOM 688 C C . THR A 1 111 ? 103.446 43.550 38.783 1.00 17.04 91 THR A C 1
ATOM 689 O O . THR A 1 111 ? 102.684 43.088 39.644 1.00 18.13 91 THR A O 1
ATOM 693 N N . ILE A 1 112 ? 103.253 44.743 38.205 1.00 15.50 92 ILE A N 1
ATOM 694 C CA . ILE A 1 112 ? 102.057 45.503 38.423 1.00 15.54 92 ILE A CA 1
ATOM 695 C C . ILE A 1 112 ? 101.440 45.828 37.060 1.00 15.92 92 ILE A C 1
ATOM 696 O O . ILE A 1 112 ? 101.893 46.732 36.363 1.00 15.87 92 ILE A O 1
ATOM 701 N N . ASN A 1 113 ? 100.403 45.092 36.688 1.00 16.30 93 ASN A N 1
ATOM 702 C CA . ASN A 1 113 ? 99.802 45.294 35.402 1.00 15.58 93 ASN A CA 1
ATOM 703 C C . ASN A 1 113 ? 98.891 46.534 35.453 1.00 16.87 93 ASN A C 1
ATOM 704 O O . ASN A 1 113 ? 98.250 46.816 36.461 1.00 15.41 93 ASN A O 1
ATOM 709 N N . ARG A 1 114 ? 98.764 47.236 34.323 1.00 17.88 94 ARG A N 1
ATOM 710 C CA . ARG A 1 114 ? 97.779 48.262 34.204 1.00 17.64 94 ARG A CA 1
ATOM 711 C C . ARG A 1 114 ? 96.367 47.752 34.163 1.00 18.46 94 ARG A C 1
ATOM 712 O O . ARG A 1 114 ? 96.090 46.522 34.068 1.00 18.93 94 ARG A O 1
ATOM 720 N N . GLY A 1 115 ? 95.436 48.677 34.236 1.00 17.87 95 GLY A N 1
ATOM 721 C CA . GLY A 1 115 ? 94.007 48.333 34.404 1.00 17.53 95 GLY A CA 1
ATOM 722 C C . GLY A 1 115 ? 93.259 47.864 33.131 1.00 19.67 95 GLY A C 1
ATOM 723 O O . GLY A 1 115 ? 93.823 47.821 32.039 1.00 16.89 95 GLY A O 1
ATOM 724 N N . THR A 1 116 ? 91.982 47.533 33.311 1.00 19.43 96 THR A N 1
ATOM 725 C CA . THR A 1 116 ? 91.069 47.210 32.210 1.00 20.57 96 THR A CA 1
ATOM 726 C C . THR A 1 116 ? 89.888 48.208 32.274 1.00 21.24 96 THR A C 1
ATOM 727 O O . THR A 1 116 ? 89.781 48.995 33.211 1.00 19.75 96 THR A O 1
ATOM 731 N N . ALA A 1 117 ? 88.951 48.094 31.338 1.00 21.93 97 ALA A N 1
ATOM 732 C CA . ALA A 1 117 ? 87.736 48.915 31.357 1.00 21.35 97 ALA A CA 1
ATOM 733 C C . ALA A 1 117 ? 86.898 48.708 32.606 1.00 24.03 97 ALA A C 1
ATOM 734 O O . ALA A 1 117 ? 86.051 49.508 32.926 1.00 19.81 97 ALA A O 1
ATOM 736 N N . ALA A 1 118 ? 87.074 47.597 33.295 1.00 21.37 98 ALA A N 1
ATOM 737 C CA . ALA A 1 118 ? 86.348 47.372 34.566 1.00 21.94 98 ALA A CA 1
ATOM 738 C C . ALA A 1 118 ? 86.549 48.464 35.601 1.00 22.87 98 ALA A C 1
ATOM 739 O O . ALA A 1 118 ? 85.698 48.626 36.470 1.00 22.27 98 ALA A O 1
ATOM 741 N N . LYS A 1 119 ? 87.709 49.107 35.580 1.00 19.20 99 LYS A N 1
ATOM 742 C CA . LYS A 1 119 ? 88.031 50.225 36.421 1.00 20.74 99 LYS A CA 1
ATOM 743 C C . LYS A 1 119 ? 88.942 51.200 35.663 1.00 22.14 99 LYS A C 1
ATOM 744 O O . LYS A 1 119 ? 88.581 52.354 35.459 1.00 20.67 99 LYS A O 1
ATOM 750 N N . GLY A 1 120 ? 90.116 50.758 35.246 1.00 19.87 100 GLY A N 1
ATOM 751 C CA . GLY A 1 120 ? 90.985 51.549 34.407 1.00 19.95 100 GLY A CA 1
ATOM 752 C C . GLY A 1 120 ? 92.302 51.919 34.990 1.00 19.19 100 GLY A C 1
ATOM 753 O O . GLY A 1 120 ? 93.165 52.442 34.291 1.00 19.78 100 GLY A O 1
ATOM 754 N N . ARG A 1 121 ? 92.474 51.631 36.285 1.00 18.33 101 ARG A N 1
ATOM 755 C CA . ARG A 1 121 ? 93.642 52.045 37.051 1.00 18.19 101 ARG A CA 1
ATOM 756 C C . ARG A 1 121 ? 93.960 50.924 38.063 1.00 19.16 101 ARG A C 1
ATOM 757 O O . ARG A 1 121 ? 93.083 50.535 38.824 1.00 20.41 101 ARG A O 1
ATOM 765 N N . THR A 1 122 ? 95.163 50.374 37.972 1.00 17.22 102 THR A N 1
ATOM 766 C CA . THR A 1 122 ? 95.741 49.504 39.021 1.00 16.51 102 THR A CA 1
ATOM 767 C C . THR A 1 122 ? 96.488 50.484 39.919 1.00 16.25 102 THR A C 1
ATOM 768 O O . THR A 1 122 ? 97.302 51.266 39.461 1.00 17.07 102 THR A O 1
ATOM 772 N N . ILE A 1 123 ? 96.188 50.466 41.208 1.00 14.84 103 ILE A N 1
ATOM 773 C CA . ILE A 1 123 ? 96.718 51.450 42.144 1.00 15.92 103 ILE A CA 1
ATOM 774 C C . ILE A 1 123 ? 97.315 50.831 43.384 1.00 16.73 103 ILE A C 1
ATOM 775 O O . ILE A 1 123 ? 96.636 50.081 44.108 1.00 17.60 103 ILE A O 1
ATOM 780 N N . VAL A 1 124 ? 98.575 51.190 43.640 1.00 15.55 104 VAL A N 1
ATOM 781 C CA . VAL A 1 124 ? 99.292 50.923 44.881 1.00 16.38 104 VAL A CA 1
ATOM 782 C C . VAL A 1 124 ? 99.567 52.278 45.555 1.00 17.61 104 VAL A C 1
ATOM 783 O O . VAL A 1 124 ? 99.940 53.231 44.873 1.00 16.84 104 VAL A O 1
ATOM 787 N N . GLY A 1 125 ? 99.268 52.370 46.860 1.00 15.94 105 GLY A N 1
ATOM 788 C CA . GLY A 1 125 ? 99.404 53.582 47.679 1.00 16.44 105 GLY A CA 1
ATOM 789 C C . GLY A 1 125 ? 100.832 53.918 48.087 1.00 16.93 105 GLY A C 1
ATOM 790 O O . GLY A 1 125 ? 101.762 53.862 47.252 1.00 15.53 105 GLY A O 1
ATOM 791 N N . ASN A 1 126 ? 101.003 54.233 49.376 1.00 17.10 106 ASN A N 1
ATOM 792 C CA . ASN A 1 126 ? 102.278 54.728 49.856 1.00 16.84 106 ASN A CA 1
ATOM 793 C C . ASN A 1 126 ? 102.895 53.801 50.891 1.00 17.50 106 ASN A C 1
ATOM 794 O O . ASN A 1 126 ? 102.161 53.120 51.632 1.00 15.40 106 ASN A O 1
ATOM 799 N N . ASN A 1 127 ? 104.224 53.775 50.970 1.00 16.38 107 ASN A N 1
ATOM 800 C CA . ASN A 1 127 ? 104.910 53.139 52.113 1.00 17.14 107 ASN A CA 1
ATOM 801 C C . ASN A 1 127 ? 104.611 51.613 52.165 1.00 16.66 107 ASN A C 1
ATOM 802 O O . ASN A 1 127 ? 104.532 51.052 53.253 1.00 15.06 107 ASN A O 1
ATOM 807 N N . ASN A 1 128 ? 104.526 50.989 51.004 1.00 15.52 108 ASN A N 1
ATOM 808 C CA . ASN A 1 128 ? 104.393 49.558 50.949 1.00 15.95 108 ASN A CA 1
ATOM 809 C C . ASN A 1 128 ? 105.674 48.886 50.644 1.00 15.89 108 ASN A C 1
ATOM 810 O O . ASN A 1 128 ? 106.519 49.429 49.912 1.00 17.12 108 ASN A O 1
ATOM 815 N N . LEU A 1 129 ? 105.785 47.651 51.102 1.00 15.18 109 LEU A N 1
ATOM 816 C CA . LEU A 1 129 ? 106.828 46.723 50.662 1.00 15.29 109 LEU A CA 1
ATOM 817 C C . LEU A 1 129 ? 106.204 45.552 49.919 1.00 16.21 109 LEU A C 1
ATOM 818 O O . LEU A 1 129 ? 105.448 44.768 50.481 1.00 16.71 109 LEU A O 1
ATOM 823 N N . LEU A 1 130 ? 106.529 45.446 48.658 1.00 14.67 110 LEU A N 1
ATOM 824 C CA . LEU A 1 130 ? 106.092 44.345 47.813 1.00 15.07 110 LEU A CA 1
ATOM 825 C C . LEU A 1 130 ? 107.324 43.539 47.531 1.00 15.21 110 LEU A C 1
ATOM 826 O O . LEU A 1 130 ? 108.151 43.900 46.743 1.00 14.34 110 LEU A O 1
ATOM 831 N N . MET A 1 131 ? 107.391 42.370 48.177 1.00 14.60 111 MET A N 1
ATOM 832 C CA . MET A 1 131 ? 108.549 41.520 48.093 1.00 15.02 111 MET A CA 1
ATOM 833 C C . MET A 1 131 ? 108.656 40.832 46.734 1.00 13.20 111 MET A C 1
ATOM 834 O O . MET A 1 131 ? 107.732 40.898 45.917 1.00 15.07 111 MET A O 1
ATOM 839 N N . GLU A 1 132 ? 109.788 40.197 46.491 1.00 12.80 112 GLU A N 1
ATOM 840 C CA . GLU A 1 132 ? 110.088 39.739 45.105 1.00 13.11 112 GLU A CA 1
ATOM 841 C C . GLU A 1 132 ? 109.019 38.835 44.574 1.00 14.48 112 GLU A C 1
ATOM 842 O O . GLU A 1 132 ? 108.435 38.031 45.330 1.00 14.39 112 GLU A O 1
ATOM 848 N N . GLY A 1 133 ? 108.740 39.001 43.284 1.00 13.57 113 GLY A N 1
ATOM 849 C CA . GLY A 1 133 ? 107.845 38.184 42.558 1.00 15.92 113 GLY A CA 1
ATOM 850 C C . GLY A 1 133 ? 106.341 38.399 42.820 1.00 14.98 113 GLY A C 1
ATOM 851 O O . GLY A 1 133 ? 105.476 37.736 42.186 1.00 15.31 113 GLY A O 1
ATOM 852 N N . VAL A 1 134 ? 106.022 39.313 43.695 1.00 13.98 114 VAL A N 1
ATOM 853 C CA . VAL A 1 134 ? 104.634 39.678 43.926 1.00 14.87 114 VAL A CA 1
ATOM 854 C C . VAL A 1 134 ? 103.967 40.146 42.637 1.00 14.97 114 VAL A C 1
ATOM 855 O O . VAL A 1 134 ? 104.602 40.822 41.815 1.00 15.26 114 VAL A O 1
ATOM 859 N N . HIS A 1 135 ? 102.757 39.665 42.402 1.00 13.94 115 HIS A N 1
ATOM 860 C CA . HIS A 1 135 ? 101.942 40.070 41.275 1.00 15.11 115 HIS A CA 1
ATOM 861 C C . HIS A 1 135 ? 100.738 40.898 41.701 1.00 15.26 115 HIS A C 1
ATOM 862 O O . HIS A 1 135 ? 99.906 40.470 42.588 1.00 14.33 115 HIS A O 1
ATOM 869 N N . VAL A 1 136 ? 100.575 42.046 41.043 1.00 15.79 116 VAL A N 1
ATOM 870 C CA . VAL A 1 136 ? 99.378 42.892 41.240 1.00 14.39 116 VAL A CA 1
ATOM 871 C C . VAL A 1 136 ? 98.595 42.995 39.925 1.00 16.96 116 VAL A C 1
ATOM 872 O O . VAL A 1 136 ? 99.101 43.547 38.958 1.00 15.67 116 VAL A O 1
ATOM 876 N N . ALA A 1 137 ? 97.411 42.373 39.906 1.00 14.80 117 ALA A N 1
ATOM 877 C CA . ALA A 1 137 ? 96.670 42.213 38.706 1.00 15.87 117 ALA A CA 1
ATOM 878 C C . ALA A 1 137 ? 95.932 43.486 38.376 1.00 16.33 117 ALA A C 1
ATOM 879 O O . ALA A 1 137 ? 95.816 44.397 39.201 1.00 15.78 117 ALA A O 1
ATOM 881 N N . HIS A 1 138 ? 95.465 43.514 37.130 1.00 16.74 118 HIS A N 1
ATOM 882 C CA . HIS A 1 138 ? 94.630 44.626 36.645 1.00 18.16 118 HIS A CA 1
ATOM 883 C C . HIS A 1 138 ? 93.554 45.092 37.623 1.00 15.96 118 HIS A C 1
ATOM 884 O O . HIS A 1 138 ? 92.850 44.288 38.237 1.00 15.07 118 HIS A O 1
ATOM 891 N N . ASP A 1 139 ? 93.482 46.408 37.815 1.00 16.81 119 ASP A N 1
ATOM 892 C CA . ASP A 1 139 ? 92.398 47.078 38.615 1.00 16.12 119 ASP A CA 1
ATOM 893 C C . ASP A 1 139 ? 92.463 46.801 40.125 1.00 17.39 119 ASP A C 1
ATOM 894 O O . ASP A 1 139 ? 91.570 47.237 40.862 1.00 18.03 119 ASP A O 1
ATOM 899 N N . ALA A 1 140 ? 93.526 46.113 40.580 1.00 15.98 120 ALA A N 1
ATOM 900 C CA . ALA A 1 140 ? 93.716 45.899 41.981 1.00 15.06 120 ALA A CA 1
ATOM 901 C C . ALA A 1 140 ? 94.027 47.205 42.685 1.00 15.39 120 ALA A C 1
ATOM 902 O O . ALA A 1 140 ? 94.456 48.198 42.068 1.00 15.13 120 ALA A O 1
ATOM 904 N N . LEU A 1 141 ? 93.715 47.242 43.963 1.00 14.66 121 LEU A N 1
ATOM 905 C CA . LEU A 1 141 ? 93.927 48.382 44.818 1.00 14.92 121 LEU A CA 1
ATOM 906 C C . LEU A 1 141 ? 94.666 47.927 46.095 1.00 16.87 121 LEU A C 1
ATOM 907 O O . LEU A 1 141 ? 94.112 47.122 46.840 1.00 17.12 121 LEU A O 1
ATOM 912 N N . ILE A 1 142 ? 95.862 48.466 46.318 1.00 15.69 122 ILE A N 1
ATOM 913 C CA . ILE A 1 142 ? 96.599 48.321 47.561 1.00 16.53 122 ILE A CA 1
ATOM 914 C C . ILE A 1 142 ? 96.654 49.670 48.223 1.00 16.36 122 ILE A C 1
ATOM 915 O O . ILE A 1 142 ? 96.948 50.677 47.554 1.00 16.51 122 ILE A O 1
ATOM 920 N N . GLY A 1 143 ? 96.380 49.703 49.528 1.00 15.83 123 GLY A N 1
ATOM 921 C CA . GLY A 1 143 ? 96.484 50.960 50.311 1.00 17.41 123 GLY A CA 1
ATOM 922 C C . GLY A 1 143 ? 97.913 51.332 50.703 1.00 17.33 123 GLY A C 1
ATOM 923 O O . GLY A 1 143 ? 98.833 51.334 49.833 1.00 16.28 123 GLY A O 1
ATOM 924 N N . ASN A 1 144 ? 98.083 51.652 51.987 1.00 17.20 124 ASN A N 1
ATOM 925 C CA . ASN A 1 144 ? 99.312 52.222 52.524 1.00 16.67 124 ASN A CA 1
ATOM 926 C C . ASN A 1 144 ? 99.818 51.402 53.627 1.00 16.29 124 ASN A C 1
ATOM 927 O O . ASN A 1 144 ? 99.043 50.769 54.390 1.00 17.04 124 ASN A O 1
ATOM 932 N N . GLY A 1 145 ? 101.130 51.379 53.760 1.00 17.06 125 GLY A N 1
ATOM 933 C CA . GLY A 1 145 ? 101.716 50.736 54.931 1.00 17.82 125 GLY A CA 1
ATOM 934 C C . GLY A 1 145 ? 101.659 49.197 54.962 1.00 17.55 125 GLY A C 1
ATOM 935 O O . GLY A 1 145 ? 101.833 48.608 56.018 1.00 16.71 125 GLY A O 1
ATOM 936 N N . CYS A 1 146 ? 101.462 48.572 53.827 1.00 17.06 126 CYS A N 1
ATOM 937 C CA . CYS A 1 146 ? 101.297 47.105 53.703 1.00 16.97 126 CYS A CA 1
ATOM 938 C C . CYS A 1 146 ? 102.627 46.437 53.430 1.00 16.47 126 CYS A C 1
ATOM 939 O O . CYS A 1 146 ? 103.561 47.011 52.859 1.00 16.81 126 CYS A O 1
ATOM 942 N N . ILE A 1 147 ? 102.732 45.204 53.852 1.00 17.56 127 ILE A N 1
ATOM 943 C CA . ILE A 1 147 ? 103.849 44.347 53.500 1.00 16.87 127 ILE A CA 1
ATOM 944 C C . ILE A 1 147 ? 103.257 43.129 52.836 1.00 16.61 127 ILE A C 1
ATOM 945 O O . ILE A 1 147 ? 102.337 42.467 53.432 1.00 16.77 127 ILE A O 1
ATOM 950 N N . VAL A 1 148 ? 103.750 42.806 51.674 1.00 15.19 128 VAL A N 1
ATOM 951 C CA . VAL A 1 148 ? 103.236 41.664 50.892 1.00 15.37 128 VAL A CA 1
ATOM 952 C C . VAL A 1 148 ? 104.428 40.770 50.552 1.00 15.77 128 VAL A C 1
ATOM 953 O O . VAL A 1 148 ? 105.402 41.160 49.865 1.00 15.75 128 VAL A O 1
ATOM 957 N N . GLY A 1 149 ? 104.379 39.548 51.052 1.00 14.35 129 GLY A N 1
ATOM 958 C CA . GLY A 1 149 ? 105.506 38.628 50.997 1.00 12.87 129 GLY A CA 1
ATOM 959 C C . GLY A 1 149 ? 105.739 37.991 49.616 1.00 13.21 129 GLY A C 1
ATOM 960 O O . GLY A 1 149 ? 104.903 38.063 48.733 1.00 13.23 129 GLY A O 1
ATOM 961 N N . ASN A 1 150 ? 106.906 37.350 49.479 1.00 12.87 130 ASN A N 1
ATOM 962 C CA . ASN A 1 150 ? 1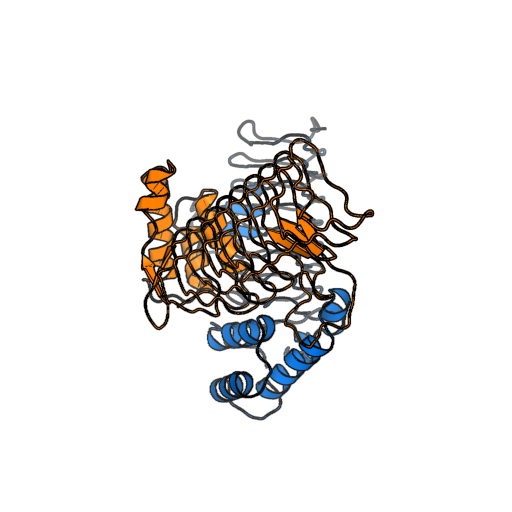07.427 36.793 48.273 1.00 14.89 130 ASN A CA 1
ATOM 963 C C . ASN A 1 150 ? 106.388 36.028 47.460 1.00 16.36 130 ASN A C 1
ATOM 964 O O . ASN A 1 150 ? 105.749 35.071 47.997 1.00 14.50 130 ASN A O 1
ATOM 969 N N . SER A 1 151 ? 106.234 36.475 46.185 1.00 14.17 131 SER A N 1
ATOM 970 C CA . SER A 1 151 ? 105.482 35.785 45.166 1.00 14.75 131 SER A CA 1
ATOM 971 C C . SER A 1 151 ? 104.007 35.655 45.546 1.00 14.76 131 SER A C 1
ATOM 972 O O . SER A 1 151 ? 103.300 34.813 45.006 1.00 16.03 131 SER A O 1
ATOM 975 N N . THR A 1 152 ? 103.507 36.533 46.407 1.00 13.19 132 THR A N 1
ATOM 976 C CA . THR A 1 152 ? 102.058 36.565 46.602 1.00 14.00 132 THR A CA 1
ATOM 977 C C . THR A 1 152 ? 101.371 37.096 45.364 1.00 14.67 132 THR A C 1
ATOM 978 O O . THR A 1 152 ? 101.899 38.001 44.706 1.00 13.85 132 THR A O 1
ATOM 982 N N . LYS A 1 153 ? 100.226 36.509 45.033 1.00 14.29 133 LYS A N 1
ATOM 983 C CA . LYS A 1 153 ? 99.462 36.835 43.814 1.00 15.28 133 LYS A CA 1
ATOM 984 C C . LYS A 1 153 ? 98.115 37.470 44.172 1.00 17.60 133 LYS A C 1
ATOM 985 O O . LYS A 1 153 ? 97.239 36.868 44.912 1.00 17.68 133 LYS A O 1
ATOM 991 N N . MET A 1 154 ? 97.976 38.729 43.785 1.00 16.07 134 MET A N 1
ATOM 992 C CA . MET A 1 154 ? 96.723 39.459 43.964 1.00 17.14 134 MET A CA 1
ATOM 993 C C . MET A 1 154 ? 95.992 39.562 42.651 1.00 18.16 134 MET A C 1
ATOM 994 O O . MET A 1 154 ? 96.498 40.171 41.692 1.00 16.99 134 MET A O 1
ATOM 999 N N . ALA A 1 155 ? 94.848 38.887 42.574 1.00 16.98 135 ALA A N 1
ATOM 1000 C CA . ALA A 1 155 ? 94.103 38.741 41.346 1.00 16.61 135 ALA A CA 1
ATOM 1001 C C . ALA A 1 155 ? 93.323 40.055 41.031 1.00 16.05 135 ALA A C 1
ATOM 1002 O O . ALA A 1 155 ? 93.452 41.090 41.705 1.00 16.11 135 ALA A O 1
ATOM 1004 N N . GLY A 1 156 ? 92.568 40.012 39.937 1.00 16.56 136 GLY A N 1
ATOM 1005 C CA . GLY A 1 156 ? 91.891 41.182 39.429 1.00 18.58 136 GLY A CA 1
ATOM 1006 C C . GLY A 1 156 ? 90.972 41.843 40.439 1.00 17.11 136 GLY A C 1
ATOM 1007 O O . GLY A 1 156 ? 90.248 41.136 41.152 1.00 17.45 136 GLY A O 1
ATOM 1008 N N . GLU A 1 157 ? 91.033 43.165 40.496 1.00 16.65 137 GLU A N 1
ATOM 1009 C CA . GLU A 1 157 ? 90.070 43.970 41.226 1.00 18.08 137 GLU A CA 1
ATOM 1010 C C . GLU A 1 157 ? 89.981 43.645 42.722 1.00 18.84 137 GLU A C 1
ATOM 1011 O O . GLU A 1 157 ? 88.945 43.853 43.346 1.00 17.53 137 GLU A O 1
ATOM 1017 N N . ILE A 1 158 ? 91.069 43.212 43.316 1.00 16.82 138 ILE A N 1
ATOM 1018 C CA . ILE A 1 158 ? 91.132 43.051 44.748 1.00 16.34 138 ILE A CA 1
ATOM 1019 C C . ILE A 1 158 ? 91.360 44.391 45.435 1.00 16.40 138 ILE A C 1
ATOM 1020 O O . ILE A 1 158 ? 91.658 45.419 44.794 1.00 15.51 138 ILE A O 1
ATOM 1025 N N . ILE A 1 159 ? 91.122 44.398 46.739 1.00 15.04 139 ILE A N 1
ATOM 1026 C CA . ILE A 1 159 ? 91.354 45.526 47.566 1.00 14.20 139 ILE A CA 1
ATOM 1027 C C . ILE A 1 159 ? 92.102 45.117 48.826 1.00 14.92 139 ILE A C 1
ATOM 1028 O O . ILE A 1 159 ? 91.696 44.203 49.552 1.00 14.72 139 ILE A O 1
ATOM 1033 N N . ILE A 1 160 ? 93.184 45.828 49.125 1.00 15.51 140 ILE A N 1
ATOM 1034 C CA . ILE A 1 160 ? 93.916 45.618 50.367 1.00 16.13 140 ILE A CA 1
ATOM 1035 C C . ILE A 1 160 ? 93.879 46.967 51.114 1.00 15.90 140 ILE A C 1
ATOM 1036 O O . ILE A 1 160 ? 94.312 48.002 50.589 1.00 18.43 140 ILE A O 1
ATOM 1041 N N . ASP A 1 161 ? 93.350 46.913 52.326 1.00 16.47 141 ASP A N 1
ATOM 1042 C CA . ASP A 1 161 ? 93.249 48.098 53.201 1.00 16.50 141 ASP A CA 1
ATOM 1043 C C . ASP A 1 161 ? 94.619 48.396 53.840 1.00 17.87 141 ASP A C 1
ATOM 1044 O O . ASP A 1 161 ? 95.528 47.582 53.801 1.00 20.67 141 ASP A O 1
ATOM 1049 N N . ASP A 1 162 ? 94.742 49.529 54.500 1.00 17.97 142 ASP A N 1
ATOM 1050 C CA . ASP A 1 162 ? 96.022 49.898 55.069 1.00 18.54 142 ASP A CA 1
ATOM 1051 C C . ASP A 1 162 ? 96.566 48.960 56.126 1.00 19.38 142 ASP A C 1
ATOM 1052 O O . ASP A 1 162 ? 95.835 48.377 56.954 1.00 18.79 142 ASP A O 1
ATOM 1057 N N . ASN A 1 163 ? 97.868 48.893 56.197 1.00 16.32 143 ASN A N 1
ATOM 1058 C CA . ASN A 1 163 ? 98.576 48.218 57.287 1.00 19.73 143 ASN A CA 1
ATOM 1059 C C . ASN A 1 163 ? 98.472 46.687 57.359 1.00 19.75 143 ASN A C 1
ATOM 1060 O O . ASN A 1 163 ? 98.645 46.106 58.408 1.00 18.86 143 ASN A O 1
ATOM 1065 N N . ALA A 1 164 ? 98.207 46.033 56.250 1.00 16.92 144 ALA A N 1
ATOM 1066 C CA . ALA A 1 164 ? 98.051 44.612 56.242 1.00 18.19 144 ALA A CA 1
ATOM 1067 C C . ALA A 1 164 ? 99.427 43.987 56.086 1.00 19.93 144 ALA A C 1
ATOM 1068 O O . ALA A 1 164 ? 100.312 44.597 55.513 1.00 18.64 144 ALA A O 1
ATOM 1070 N N . ILE A 1 165 ? 99.600 42.810 56.649 1.00 16.99 145 ILE A N 1
ATOM 1071 C CA . ILE A 1 165 ? 100.774 42.010 56.461 1.00 18.61 145 ILE A CA 1
ATOM 1072 C C . ILE A 1 165 ? 100.388 40.683 55.853 1.00 18.58 145 ILE A C 1
ATOM 1073 O O . ILE A 1 165 ? 99.646 39.913 56.442 1.00 20.82 145 ILE A O 1
ATOM 1078 N N . ILE A 1 166 ? 100.883 40.406 54.654 1.00 17.09 146 ILE A N 1
ATOM 1079 C CA . ILE A 1 166 ? 100.567 39.170 53.928 1.00 16.46 146 ILE A CA 1
ATOM 1080 C C . ILE A 1 166 ? 101.874 38.448 53.724 1.00 17.32 146 ILE A C 1
ATOM 1081 O O . ILE A 1 166 ? 102.865 39.073 53.273 1.00 15.76 146 ILE A O 1
ATOM 1086 N N . SER A 1 167 ? 101.935 37.167 54.084 1.00 16.47 147 SER A N 1
ATOM 1087 C CA . SER A 1 167 ? 103.168 36.425 53.932 1.00 16.88 147 SER A CA 1
ATOM 1088 C C . SER A 1 167 ? 103.325 35.949 52.486 1.00 15.77 147 SER A C 1
ATOM 1089 O O . SER A 1 167 ? 102.687 36.456 51.574 1.00 16.01 147 SER A O 1
ATOM 1092 N N . ALA A 1 168 ? 104.253 35.044 52.301 1.00 15.32 148 ALA A N 1
ATOM 1093 C CA . ALA A 1 168 ? 104.660 34.580 51.008 1.00 15.14 148 ALA A CA 1
ATOM 1094 C C . ALA A 1 168 ? 103.730 33.564 50.440 1.00 15.68 148 ALA A C 1
ATOM 1095 O O . ALA A 1 168 ? 103.044 32.806 51.185 1.00 15.86 148 ALA A O 1
ATOM 1097 N N . ASN A 1 169 ? 103.726 33.497 49.115 1.00 15.54 149 ASN A N 1
ATOM 1098 C CA . ASN A 1 169 ? 102.924 32.530 48.370 1.00 15.88 149 ASN A CA 1
ATOM 1099 C C . ASN A 1 169 ? 101.458 32.488 48.718 1.00 17.40 149 ASN A C 1
ATOM 1100 O O . ASN A 1 169 ? 100.836 31.442 48.654 1.00 18.84 149 ASN A O 1
ATOM 1105 N N . VAL A 1 170 ? 100.886 33.632 49.016 1.00 16.22 150 VAL A N 1
ATOM 1106 C CA . VAL A 1 170 ? 99.460 33.735 49.289 1.00 15.85 150 VAL A CA 1
ATOM 1107 C C . VAL A 1 170 ? 98.687 33.933 47.989 1.00 15.01 150 VAL A C 1
ATOM 1108 O O . VAL A 1 170 ? 99.174 34.678 47.037 1.00 14.94 150 VAL A O 1
ATOM 1112 N N . LEU A 1 171 ? 97.541 33.295 47.893 1.00 14.21 151 LEU A N 1
ATOM 1113 C CA . LEU A 1 171 ? 96.666 33.443 46.678 1.00 15.10 151 LEU A CA 1
ATOM 1114 C C . LEU A 1 171 ? 95.380 34.064 47.082 1.00 18.61 151 LEU A C 1
ATOM 1115 O O . LEU A 1 171 ? 94.641 33.527 47.935 1.00 16.51 151 LEU A O 1
ATOM 1120 N N . MET A 1 172 ? 95.162 35.256 46.524 1.00 19.10 152 MET A N 1
ATOM 1121 C CA . MET A 1 172 ? 94.039 36.121 46.847 1.00 23.61 152 MET A CA 1
ATOM 1122 C C . MET A 1 172 ? 93.199 36.131 45.595 1.00 25.39 152 MET A C 1
ATOM 1123 O O . MET A 1 172 ? 93.632 36.656 44.563 1.00 23.42 152 MET A O 1
ATOM 1128 N N . HIS A 1 173 ? 92.051 35.501 45.674 1.00 22.08 153 HIS A N 1
ATOM 1129 C CA . HIS A 1 173 ? 91.143 35.425 44.588 1.00 22.58 153 HIS A CA 1
ATOM 1130 C C . HIS A 1 173 ? 90.553 36.783 44.115 1.00 18.75 153 HIS A C 1
ATOM 1131 O O . HIS A 1 173 ? 90.394 37.712 44.906 1.00 17.63 153 HIS A O 1
ATOM 1138 N N . GLN A 1 174 ? 90.129 36.855 42.849 1.00 19.54 154 GLN A N 1
ATOM 1139 C CA . GLN A 1 174 ? 89.563 38.125 42.300 1.00 18.33 154 GLN A CA 1
ATOM 1140 C C . GLN A 1 174 ? 88.440 38.669 43.121 1.00 17.68 154 GLN A C 1
ATOM 1141 O O . GLN A 1 174 ? 87.633 37.918 43.704 1.00 19.25 154 GLN A O 1
ATOM 1147 N N . PHE A 1 175 ? 88.386 39.986 43.196 1.00 16.21 155 PHE A N 1
ATOM 1148 C CA . PHE A 1 175 ? 87.319 40.714 43.859 1.00 17.97 155 PHE A CA 1
ATOM 1149 C C . PHE A 1 175 ? 87.337 40.588 45.406 1.00 16.76 155 PHE A C 1
ATOM 1150 O O . PHE A 1 175 ? 86.365 41.003 46.069 1.00 21.28 155 PHE A O 1
ATOM 1158 N N . CYS A 1 176 ? 88.328 39.942 45.979 1.00 14.86 156 CYS A N 1
ATOM 1159 C CA . CYS A 1 176 ? 88.389 39.868 47.454 1.00 14.09 156 CYS A CA 1
ATOM 1160 C C . CYS A 1 176 ? 88.951 41.120 48.085 1.00 14.39 156 CYS A C 1
ATOM 1161 O O . CYS A 1 176 ? 89.641 41.926 47.434 1.00 15.41 156 CYS A O 1
ATOM 1164 N N . ARG A 1 177 ? 88.676 41.284 49.371 1.00 14.04 157 ARG A N 1
ATOM 1165 C CA . ARG A 1 177 ? 89.160 42.396 50.131 1.00 14.78 157 ARG A CA 1
ATOM 1166 C C . ARG A 1 177 ? 89.766 41.920 51.446 1.00 15.60 157 ARG A C 1
ATOM 1167 O O . ARG A 1 177 ? 89.234 41.006 52.106 1.00 16.30 157 ARG A O 1
ATOM 1175 N N . VAL A 1 178 ? 90.917 42.511 51.794 1.00 15.39 158 VAL A N 1
ATOM 1176 C CA . VAL A 1 178 ? 91.631 42.287 53.040 1.00 15.99 158 VAL A CA 1
ATOM 1177 C C . VAL A 1 178 ? 91.612 43.567 53.887 1.00 16.90 158 VAL A C 1
ATOM 1178 O O . VAL A 1 178 ? 92.044 44.660 53.459 1.00 16.13 158 VAL A O 1
ATOM 1182 N N . GLY A 1 179 ? 91.161 43.426 55.128 1.00 16.96 159 GLY A N 1
ATOM 1183 C CA . GLY A 1 179 ? 91.044 44.544 56.072 1.00 15.19 159 GLY A CA 1
ATOM 1184 C C . GLY A 1 179 ? 92.364 44.900 56.661 1.00 15.86 159 GLY A C 1
ATOM 1185 O O . GLY A 1 179 ? 93.375 44.165 56.545 1.00 14.45 159 GLY A O 1
ATOM 1186 N N . GLY A 1 180 ? 92.401 46.100 57.253 1.00 16.19 160 GLY A N 1
ATOM 1187 C CA . GLY A 1 180 ? 93.615 46.539 57.898 1.00 16.41 160 GLY A CA 1
ATOM 1188 C C . GLY A 1 180 ? 94.104 45.676 59.004 1.00 17.89 160 GLY A C 1
ATOM 1189 O O . GLY A 1 180 ? 93.294 45.042 59.699 1.00 16.91 160 GLY A O 1
ATOM 1190 N N . TYR A 1 181 ? 95.419 45.665 59.197 1.00 16.61 161 TYR A N 1
ATOM 1191 C CA . TYR A 1 181 ? 96.100 45.020 60.346 1.00 19.25 161 TYR A CA 1
ATOM 1192 C C . TYR A 1 181 ? 95.956 43.469 60.424 1.00 21.66 161 TYR A C 1
ATOM 1193 O O . TYR A 1 181 ? 96.159 42.862 61.438 1.00 20.84 161 TYR A O 1
ATOM 1202 N N . VAL A 1 182 ? 95.632 42.867 59.313 1.00 19.49 162 VAL A N 1
ATOM 1203 C CA . VAL A 1 182 ? 95.497 41.427 59.204 1.00 21.88 162 VAL A CA 1
ATOM 1204 C C . VAL A 1 182 ? 96.887 40.876 59.056 1.00 23.42 162 VAL A C 1
ATOM 1205 O O . VAL A 1 182 ? 97.795 41.570 58.523 1.00 26.23 162 VAL A O 1
ATOM 1209 N N . MET A 1 183 ? 97.091 39.663 59.528 1.00 20.45 163 MET A N 1
ATOM 1210 C CA . MET A 1 183 ? 98.235 38.908 59.138 1.00 20.16 163 MET A CA 1
ATOM 1211 C C . MET A 1 183 ? 97.747 37.645 58.469 1.00 19.49 163 MET A C 1
ATOM 1212 O O . MET A 1 183 ? 97.019 36.828 59.069 1.00 16.46 163 MET A O 1
ATOM 1217 N N . ILE A 1 184 ? 98.186 37.441 57.227 1.00 17.35 164 ILE A N 1
ATOM 1218 C CA . ILE A 1 184 ? 97.798 36.229 56.491 1.00 16.55 164 ILE A CA 1
ATOM 1219 C C . ILE A 1 184 ? 99.038 35.347 56.431 1.00 17.79 164 ILE A C 1
ATOM 1220 O O . ILE A 1 184 ? 100.112 35.768 55.930 1.00 15.21 164 ILE A O 1
ATOM 1225 N N . GLN A 1 185 ? 98.871 34.104 56.832 1.00 14.47 165 GLN A N 1
ATOM 1226 C CA . GLN A 1 185 ? 99.998 33.204 56.926 1.00 17.41 165 GLN A CA 1
ATOM 1227 C C . GLN A 1 185 ? 100.411 32.648 55.560 1.00 15.49 165 GLN A C 1
ATOM 1228 O O . GLN A 1 185 ? 99.641 32.603 54.629 1.00 14.98 165 GLN A O 1
ATOM 1234 N N . GLY A 1 186 ? 101.680 32.251 55.487 1.00 14.26 166 GLY A N 1
ATOM 1235 C CA . GLY A 1 186 ? 102.302 31.888 54.207 1.00 15.05 166 GLY A CA 1
ATOM 1236 C C . GLY A 1 186 ? 101.702 30.697 53.552 1.00 14.65 166 GLY A C 1
ATOM 1237 O O . GLY A 1 186 ? 101.356 29.708 54.208 1.00 17.09 166 GLY A O 1
ATOM 1238 N N . GLY A 1 187 ? 101.479 30.799 52.259 1.00 14.82 167 GLY A N 1
ATOM 1239 C CA . GLY A 1 187 ? 100.875 29.702 51.538 1.00 15.23 167 GLY A CA 1
ATOM 1240 C C . GLY A 1 187 ? 99.382 29.579 51.598 1.00 16.91 167 GLY A C 1
ATOM 1241 O O . GLY A 1 187 ? 98.810 28.672 50.930 1.00 16.78 167 GLY A O 1
ATOM 1242 N N . CYS A 1 188 ? 98.714 30.458 52.362 1.00 15.34 168 CYS A N 1
ATOM 1243 C CA . CYS A 1 188 ? 97.249 30.417 52.388 1.00 16.84 168 CYS A CA 1
ATOM 1244 C C . CYS A 1 188 ? 96.595 30.919 51.136 1.00 17.23 168 CYS A C 1
ATOM 1245 O O . CYS A 1 188 ? 97.174 31.731 50.381 1.00 17.92 168 CYS A O 1
ATOM 1248 N N . ARG A 1 189 ? 95.367 30.465 50.904 1.00 16.28 169 ARG A N 1
ATOM 1249 C CA . ARG A 1 189 ? 94.601 30.912 49.787 1.00 15.56 169 ARG A CA 1
ATOM 1250 C C . ARG A 1 189 ? 93.200 31.190 50.241 1.00 16.46 169 ARG A C 1
ATOM 1251 O O . ARG A 1 189 ? 92.684 30.501 51.134 1.00 16.26 169 ARG A O 1
ATOM 1259 N N . PHE A 1 190 ? 92.526 32.133 49.567 1.00 15.38 170 PHE A N 1
ATOM 1260 C CA . PHE A 1 190 ? 91.204 32.485 50.024 1.00 16.44 170 PHE A CA 1
ATOM 1261 C C . PHE A 1 190 ? 90.383 33.110 48.927 1.00 17.27 170 PHE A C 1
ATOM 1262 O O . PHE A 1 190 ? 90.963 33.758 48.006 1.00 15.94 170 PHE A O 1
ATOM 1270 N N . SER A 1 191 ? 89.068 32.917 49.008 1.00 14.08 171 SER A N 1
ATOM 1271 C CA . SER A 1 191 ? 88.162 33.548 48.035 1.00 17.38 171 SER A CA 1
ATOM 1272 C C . SER A 1 191 ? 86.964 34.251 48.704 1.00 17.70 171 SER A C 1
ATOM 1273 O O . SER A 1 191 ? 85.919 34.514 48.066 1.00 17.69 171 SER A O 1
ATOM 1276 N N . LYS A 1 192 ? 87.148 34.618 49.968 1.00 16.36 172 LYS A N 1
ATOM 1277 C CA . LYS A 1 192 ? 86.230 35.460 50.716 1.00 17.40 172 LYS A CA 1
ATOM 1278 C C . LYS A 1 192 ? 87.002 36.602 51.293 1.00 19.62 172 LYS A C 1
ATOM 1279 O O . LYS A 1 192 ? 88.223 36.596 51.204 1.00 19.01 172 LYS A O 1
ATOM 1285 N N . ASP A 1 193 ? 86.315 37.562 51.899 1.00 16.14 173 ASP A N 1
ATOM 1286 C CA . ASP A 1 193 ? 86.970 38.687 52.483 1.00 17.12 173 ASP A CA 1
ATOM 1287 C C . ASP A 1 193 ? 87.597 38.331 53.862 1.00 17.63 173 ASP A C 1
ATOM 1288 O O . ASP A 1 193 ? 87.090 37.465 54.640 1.00 17.64 173 ASP A O 1
ATOM 1293 N N . ILE A 1 194 ? 88.673 39.037 54.212 1.00 15.46 174 ILE A N 1
ATOM 1294 C CA . ILE A 1 194 ? 89.331 38.880 55.509 1.00 16.78 174 ILE A CA 1
ATOM 1295 C C . ILE A 1 194 ? 89.149 40.119 56.354 1.00 16.73 174 ILE A C 1
ATOM 1296 O O . ILE A 1 194 ? 89.671 41.171 56.017 1.00 17.75 174 ILE A O 1
ATOM 1301 N N . PRO A 1 195 ? 88.424 39.989 57.469 1.00 15.65 175 PRO A N 1
ATOM 1302 C CA . PRO A 1 195 ? 88.067 41.200 58.218 1.00 15.73 175 PRO A CA 1
ATOM 1303 C C . PRO A 1 195 ? 89.259 41.734 59.013 1.00 15.87 175 PRO A C 1
ATOM 1304 O O . PRO A 1 195 ? 90.229 40.988 59.283 1.00 14.05 175 PRO A O 1
ATOM 1308 N N . PRO A 1 196 ? 89.184 42.999 59.458 1.00 15.12 176 PRO A N 1
ATOM 1309 C CA . PRO A 1 196 ? 90.385 43.673 60.006 1.00 16.22 176 PRO A CA 1
ATOM 1310 C C . PRO A 1 196 ? 90.900 43.125 61.311 1.00 14.84 176 PRO A C 1
ATOM 1311 O O . PRO A 1 196 ? 90.099 42.542 62.064 1.00 17.52 176 PRO A O 1
ATOM 1315 N N . TYR A 1 197 ? 92.203 43.227 61.543 1.00 14.66 177 TYR A N 1
ATOM 1316 C CA . TYR A 1 197 ? 92.863 42.898 62.798 1.00 15.16 177 TYR A CA 1
ATOM 1317 C C . TYR A 1 197 ? 93.128 41.388 63.063 1.00 14.85 177 TYR A C 1
ATOM 1318 O O . TYR A 1 197 ? 93.654 41.057 64.099 1.00 18.31 177 TYR A O 1
ATOM 1327 N N . ILE A 1 198 ? 92.677 40.478 62.181 1.00 15.98 178 ILE A N 1
ATOM 1328 C CA . ILE A 1 198 ? 92.796 39.045 62.471 1.00 16.45 178 ILE A CA 1
ATOM 1329 C C . ILE A 1 198 ? 94.043 38.403 61.877 1.00 16.80 178 ILE A C 1
ATOM 1330 O O . ILE A 1 198 ? 94.689 38.968 60.977 1.00 17.67 178 ILE A O 1
ATOM 1335 N N . ILE A 1 199 ? 94.374 37.242 62.419 1.00 16.75 179 ILE A N 1
ATOM 1336 C CA . ILE A 1 199 ? 95.261 36.294 61.780 1.00 16.43 179 ILE A CA 1
ATOM 1337 C C . ILE A 1 199 ? 94.437 35.307 60.985 1.00 15.48 179 ILE A C 1
ATOM 1338 O O . ILE A 1 199 ? 93.447 34.731 61.478 1.00 15.91 179 ILE A O 1
ATOM 1343 N N . ALA A 1 200 ? 94.809 35.104 59.710 1.00 16.34 180 ALA A N 1
ATOM 1344 C CA . ALA A 1 200 ? 94.173 34.125 58.869 1.00 17.21 180 ALA A CA 1
ATOM 1345 C C . ALA A 1 200 ? 95.228 33.116 58.493 1.00 17.80 180 ALA A C 1
ATOM 1346 O O . ALA A 1 200 ? 96.318 33.474 58.011 1.00 15.82 180 ALA A O 1
ATOM 1348 N N . GLY A 1 201 ? 94.924 31.856 58.747 1.00 17.28 181 GLY A N 1
ATOM 1349 C CA . GLY A 1 201 ? 95.858 30.768 58.482 1.00 17.77 181 GLY A CA 1
ATOM 1350 C C . GLY A 1 201 ? 95.207 29.426 58.304 1.00 16.91 181 GLY A C 1
ATOM 1351 O O . GLY A 1 201 ? 93.965 29.330 58.279 1.00 16.91 181 GLY A O 1
ATOM 1352 N N . ARG A 1 202 ? 96.048 28.403 58.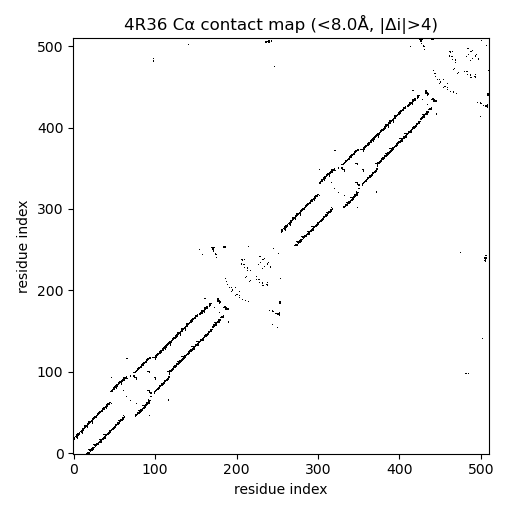124 1.00 16.35 182 ARG A N 1
ATOM 1353 C CA . ARG A 1 202 ? 95.629 27.019 57.862 1.00 17.16 182 ARG A CA 1
ATOM 1354 C C . ARG A 1 202 ? 95.098 26.774 56.452 1.00 16.15 182 ARG A C 1
ATOM 1355 O O . ARG A 1 202 ? 94.849 27.700 55.687 1.00 18.27 182 ARG A O 1
ATOM 1363 N N . GLU A 1 203 ? 94.869 25.502 56.166 1.00 15.30 183 GLU A N 1
ATOM 1364 C CA . GLU A 1 203 ? 94.134 25.090 54.989 1.00 17.06 183 GLU A CA 1
ATOM 1365 C C . GLU A 1 203 ? 92.977 24.152 55.369 1.00 17.14 183 GLU A C 1
ATOM 1366 O O . GLU A 1 203 ? 93.240 23.156 56.033 1.00 17.53 183 GLU A O 1
ATOM 1372 N N . PRO A 1 204 ? 91.766 24.420 54.928 1.00 18.05 184 PRO A N 1
ATOM 1373 C CA . PRO A 1 204 ? 91.343 25.702 54.334 1.00 17.00 184 PRO A CA 1
ATOM 1374 C C . PRO A 1 204 ? 91.584 26.878 55.296 1.00 17.63 184 PRO A C 1
ATOM 1375 O O . PRO A 1 204 ? 91.683 26.685 56.498 1.00 14.56 184 PRO A O 1
ATOM 1379 N N . ILE A 1 205 ? 91.678 28.081 54.744 1.00 15.99 185 ILE A N 1
ATOM 1380 C CA . ILE A 1 205 ? 91.980 29.248 55.557 1.00 15.84 185 ILE A CA 1
ATOM 1381 C C . ILE A 1 205 ? 90.939 29.449 56.681 1.00 17.56 185 ILE A C 1
ATOM 1382 O O . ILE A 1 205 ? 89.764 29.101 56.487 1.00 16.04 185 ILE A O 1
ATOM 1387 N N . ALA A 1 206 ? 91.355 30.048 57.778 1.00 17.01 186 ALA A N 1
ATOM 1388 C CA . ALA A 1 206 ? 90.494 30.197 58.956 1.00 17.16 186 ALA A CA 1
ATOM 1389 C C . ALA A 1 206 ? 90.947 31.299 59.808 1.00 16.86 186 ALA A C 1
ATOM 1390 O O . ALA A 1 206 ? 92.179 31.511 60.018 1.00 16.08 186 ALA A O 1
ATOM 1392 N N . TYR A 1 207 ? 89.966 31.950 60.434 1.00 15.13 187 TYR A N 1
ATOM 1393 C CA . TYR A 1 207 ? 90.252 32.834 61.542 1.00 14.37 187 TYR A CA 1
ATOM 1394 C C . TYR A 1 207 ? 91.030 32.138 62.613 1.00 15.61 187 TYR A C 1
ATOM 1395 O O . TYR A 1 207 ? 90.652 31.060 62.994 1.00 16.41 187 TYR A O 1
ATOM 1404 N N . SER A 1 208 ? 92.159 32.695 63.040 1.00 15.77 188 SER A N 1
ATOM 1405 C CA . SER A 1 208 ? 93.138 32.014 63.900 1.00 17.50 188 SER A CA 1
ATOM 1406 C C . SER A 1 208 ? 93.530 32.936 65.042 1.00 16.69 188 SER A C 1
ATOM 1407 O O . SER A 1 208 ? 94.688 32.942 65.453 1.00 19.12 188 SER A O 1
ATOM 1410 N N . GLY A 1 209 ? 92.603 33.814 65.435 1.00 16.32 189 GLY A N 1
ATOM 1411 C CA . GLY A 1 209 ? 92.784 34.727 66.543 1.00 19.25 189 GLY A CA 1
ATOM 1412 C C . GLY A 1 209 ? 93.123 36.097 66.042 1.00 20.03 189 GLY A C 1
ATOM 1413 O O . GLY A 1 209 ? 93.030 36.369 64.837 1.00 20.07 189 GLY A O 1
ATOM 1414 N N . ILE A 1 210 ? 93.552 36.949 66.963 1.00 22.05 190 ILE A N 1
ATOM 1415 C CA . ILE A 1 210 ? 93.898 38.374 66.654 1.00 23.26 190 ILE A CA 1
ATOM 1416 C C . ILE A 1 210 ? 95.329 38.612 66.426 1.00 21.25 190 ILE A C 1
ATOM 1417 O O . ILE A 1 210 ? 96.122 37.939 67.028 1.00 23.45 190 ILE A O 1
ATOM 1422 N N . ASN A 1 211 ? 95.689 39.580 65.582 1.00 18.76 191 ASN A N 1
ATOM 1423 C CA . ASN A 1 211 ? 97.077 39.960 65.306 1.00 23.76 191 ASN A CA 1
ATOM 1424 C C . ASN A 1 211 ? 97.645 40.773 66.491 1.00 24.33 191 ASN A C 1
ATOM 1425 O O . ASN A 1 211 ? 97.851 41.969 66.357 1.00 24.25 191 ASN A O 1
ATOM 1430 N N . ILE A 1 212 ? 97.751 40.127 67.645 1.00 24.54 192 ILE A N 1
ATOM 1431 C CA . ILE A 1 212 ? 98.111 40.831 68.902 1.00 28.93 192 ILE A CA 1
ATOM 1432 C C . ILE A 1 212 ? 99.495 41.414 68.755 1.00 34.31 192 ILE A C 1
ATOM 1433 O O . ILE A 1 212 ? 99.728 42.555 69.165 1.00 39.21 192 ILE A O 1
ATOM 1438 N N . ILE A 1 213 ? 100.403 40.652 68.134 1.00 37.36 193 ILE A N 1
ATOM 1439 C CA . ILE A 1 213 ? 101.788 41.100 67.915 1.00 45.88 193 ILE A CA 1
ATOM 1440 C C . ILE A 1 213 ? 101.828 42.386 67.140 1.00 38.37 193 ILE A C 1
ATOM 1441 O O . ILE A 1 213 ? 102.361 43.383 67.619 1.00 39.08 193 ILE A O 1
ATOM 1446 N N . GLY A 1 214 ? 101.212 42.388 65.976 1.00 34.78 194 GLY A N 1
ATOM 1447 C CA . GLY A 1 214 ? 101.133 43.579 65.165 1.00 35.30 194 GLY A CA 1
ATOM 1448 C C . GLY A 1 214 ? 100.471 44.750 65.854 1.00 38.84 194 GLY A C 1
ATOM 1449 O O . GLY A 1 214 ? 100.924 45.935 65.721 1.00 36.40 194 GLY A O 1
ATOM 1450 N N . LEU A 1 215 ? 99.380 44.472 66.581 1.00 27.68 195 LEU A N 1
ATOM 1451 C CA . LEU A 1 215 ? 98.689 45.597 67.235 1.00 27.20 195 LEU A CA 1
ATOM 1452 C C . LEU A 1 215 ? 99.491 46.197 68.379 1.00 26.68 195 LEU A C 1
ATOM 1453 O O . LEU A 1 215 ? 99.522 47.424 68.540 1.00 26.84 195 LEU A O 1
ATOM 1458 N N . ARG A 1 216 ? 100.086 45.334 69.189 1.00 29.53 196 ARG A N 1
ATOM 1459 C CA . ARG A 1 216 ? 100.958 45.800 70.282 1.00 33.54 196 ARG A CA 1
ATOM 1460 C C . ARG A 1 216 ? 102.133 46.586 69.713 1.00 37.72 196 ARG A C 1
ATOM 1461 O O . ARG A 1 216 ? 102.392 47.696 70.139 1.00 41.01 196 ARG A O 1
ATOM 1469 N N . ARG A 1 217 ? 102.815 46.008 68.741 1.00 40.37 197 ARG A N 1
ATOM 1470 C CA . ARG A 1 217 ? 103.916 46.680 68.086 1.00 44.76 197 ARG A CA 1
ATOM 1471 C C . ARG A 1 217 ? 103.516 48.045 67.585 1.00 40.98 197 ARG A C 1
ATOM 1472 O O . ARG A 1 217 ? 104.270 48.985 67.689 1.00 39.41 197 ARG A O 1
ATOM 1480 N N . ARG A 1 218 ? 102.307 48.212 67.108 1.00 38.82 198 ARG A N 1
ATOM 1481 C CA . ARG A 1 218 ? 101.906 49.533 66.665 1.00 36.88 198 ARG A CA 1
ATOM 1482 C C . ARG A 1 218 ? 101.287 50.453 67.741 1.00 35.71 198 ARG A C 1
ATOM 1483 O O . ARG A 1 218 ? 100.822 51.528 67.427 1.00 32.56 198 ARG A O 1
ATOM 1491 N N . GLY A 1 219 ? 101.252 50.036 68.998 1.00 37.09 199 GLY A N 1
ATOM 1492 C CA . GLY A 1 219 ? 100.885 50.961 70.070 1.00 35.75 199 GLY A CA 1
ATOM 1493 C C . GLY A 1 219 ? 99.424 50.990 70.464 1.00 35.43 199 GLY A C 1
ATOM 1494 O O . GLY A 1 219 ? 98.997 51.908 71.144 1.00 32.64 199 GLY A O 1
ATOM 1495 N N . PHE A 1 220 ? 98.636 50.014 70.004 1.00 33.39 200 PHE A N 1
ATOM 1496 C CA . PHE A 1 220 ? 97.236 49.946 70.361 1.00 29.17 200 PHE A CA 1
ATOM 1497 C C . PHE A 1 220 ? 97.179 49.584 71.843 1.00 24.53 200 PHE A C 1
ATOM 1498 O O . PHE A 1 220 ? 97.965 48.784 72.309 1.00 27.00 200 PHE A O 1
ATOM 1506 N N . SER A 1 221 ? 96.216 50.136 72.543 1.00 26.62 201 SER A N 1
ATOM 1507 C CA . SER A 1 221 ? 96.114 49.886 73.981 1.00 30.35 201 SER A CA 1
ATOM 1508 C C . SER A 1 221 ? 95.669 48.462 74.227 1.00 34.91 201 SER A C 1
ATOM 1509 O O . SER A 1 221 ? 94.994 47.838 73.389 1.00 31.29 201 SER A O 1
ATOM 1512 N N . ASN A 1 222 ? 96.057 47.920 75.360 1.00 35.53 202 ASN A N 1
ATOM 1513 C CA . ASN A 1 222 ? 95.627 46.556 75.713 1.00 38.23 202 ASN A CA 1
ATOM 1514 C C . ASN A 1 222 ? 94.139 46.448 75.812 1.00 32.25 202 ASN A C 1
ATOM 1515 O O . ASN A 1 222 ? 93.550 45.408 75.533 1.00 31.04 202 ASN A O 1
ATOM 1520 N N . GLU A 1 223 ? 93.535 47.540 76.239 1.00 31.29 203 GLU A N 1
ATOM 1521 C CA . GLU A 1 223 ? 92.106 47.608 76.313 1.00 33.83 203 GLU A CA 1
ATOM 1522 C C . GLU A 1 223 ? 91.402 47.525 74.936 1.00 28.59 203 GLU A C 1
ATOM 1523 O O . GLU A 1 223 ? 90.473 46.757 74.754 1.00 24.14 203 GLU A O 1
ATOM 1529 N N . ILE A 1 224 ? 91.890 48.267 73.963 1.00 24.58 204 ILE A N 1
ATOM 1530 C CA . ILE A 1 224 ? 91.348 48.223 72.608 1.00 24.59 204 ILE A CA 1
ATOM 1531 C C . ILE A 1 224 ? 91.605 46.834 72.003 1.00 22.48 204 ILE A C 1
ATOM 1532 O O . ILE A 1 224 ? 90.742 46.305 71.334 1.00 23.00 204 ILE A O 1
ATOM 1537 N N . ILE A 1 225 ? 92.786 46.259 72.257 1.00 23.47 205 ILE A N 1
ATOM 1538 C CA . ILE A 1 225 ? 93.088 44.913 71.813 1.00 23.55 205 ILE A CA 1
ATOM 1539 C C . ILE A 1 225 ? 92.099 43.879 72.380 1.00 25.58 205 ILE A C 1
ATOM 1540 O O . ILE A 1 225 ? 91.607 43.018 71.648 1.00 23.84 205 ILE A O 1
ATOM 1545 N N . GLU A 1 226 ? 91.790 44.001 73.656 1.00 25.95 206 GLU A N 1
ATOM 1546 C CA . GLU A 1 226 ? 90.836 43.118 74.280 1.00 28.41 206 GLU A CA 1
ATOM 1547 C C . GLU A 1 226 ? 89.425 43.301 73.666 1.00 25.41 206 GLU A C 1
ATOM 1548 O O . GLU A 1 226 ? 88.707 42.303 73.481 1.00 21.30 206 GLU A O 1
ATOM 1554 N N . ASN A 1 227 ? 89.038 44.535 73.334 1.00 21.99 207 ASN A N 1
ATOM 1555 C CA . ASN A 1 227 ? 87.749 44.756 72.711 1.00 22.83 207 ASN A CA 1
ATOM 1556 C C . ASN A 1 227 ? 87.650 44.097 71.329 1.00 20.76 207 ASN A C 1
ATOM 1557 O O . ASN A 1 227 ? 86.610 43.545 70.977 1.00 19.31 207 ASN A O 1
ATOM 1562 N N . ILE A 1 228 ? 88.731 44.212 70.572 1.00 20.09 208 ILE A N 1
ATOM 1563 C CA . ILE A 1 228 ? 88.790 43.618 69.252 1.00 19.08 208 ILE A CA 1
ATOM 1564 C C . ILE A 1 228 ? 88.647 42.103 69.433 1.00 19.77 208 ILE A C 1
ATOM 1565 O O . ILE A 1 228 ? 87.899 41.420 68.699 1.00 14.94 208 ILE A O 1
ATOM 1570 N N . HIS A 1 229 ? 89.347 41.582 70.437 1.00 21.68 209 HIS A N 1
ATOM 1571 C CA . HIS A 1 229 ? 89.302 40.146 70.665 1.00 24.81 209 HIS A CA 1
ATOM 1572 C C . HIS A 1 229 ? 87.902 39.690 71.003 1.00 21.01 209 HIS A C 1
ATOM 1573 O O . HIS A 1 229 ? 87.377 38.711 70.449 1.00 18.24 209 HIS A O 1
ATOM 1580 N N . ASN A 1 230 ? 87.246 40.436 71.882 1.00 18.78 210 ASN A N 1
ATOM 1581 C CA . ASN A 1 230 ? 85.867 40.169 72.225 1.00 21.04 210 ASN A CA 1
ATOM 1582 C C . ASN A 1 230 ? 84.891 40.291 71.084 1.00 20.40 210 ASN A C 1
ATOM 1583 O O . ASN A 1 230 ? 84.004 39.441 70.957 1.00 18.00 210 ASN A O 1
ATOM 1588 N N . ALA A 1 231 ? 85.078 41.278 70.201 1.00 17.58 211 ALA A N 1
ATOM 1589 C CA . ALA A 1 231 ? 84.210 41.326 69.026 1.00 17.09 211 ALA A CA 1
ATOM 1590 C C . ALA A 1 231 ? 84.342 40.036 68.175 1.00 16.37 211 ALA A C 1
ATOM 1591 O O . ALA A 1 231 ? 83.343 39.464 67.735 1.00 17.14 211 ALA A O 1
ATOM 1593 N N . TYR A 1 232 ? 85.570 39.565 67.980 1.00 16.78 212 TYR A N 1
ATOM 1594 C CA . TYR A 1 232 ? 85.747 38.351 67.190 1.00 16.98 212 TYR A CA 1
ATOM 1595 C C . TYR A 1 232 ? 85.356 37.060 67.848 1.00 16.61 212 TYR A C 1
ATOM 1596 O O . TYR A 1 232 ? 84.972 36.112 67.158 1.00 17.27 212 TYR A O 1
ATOM 1605 N N . ARG A 1 233 ? 85.397 37.009 69.161 1.00 18.40 213 ARG A N 1
ATOM 1606 C CA . ARG A 1 233 ? 84.729 35.898 69.907 1.00 20.25 213 ARG A CA 1
ATOM 1607 C C . ARG A 1 233 ? 83.271 35.860 69.656 1.00 18.17 213 ARG A C 1
ATOM 1608 O O . ARG A 1 233 ? 82.711 34.823 69.454 1.00 20.67 213 ARG A O 1
ATOM 1616 N N . ILE A 1 234 ? 82.612 37.018 69.645 1.00 19.28 214 ILE A N 1
ATOM 1617 C CA . ILE A 1 234 ? 81.232 37.083 69.303 1.00 18.53 214 ILE A CA 1
ATOM 1618 C C . ILE A 1 234 ? 81.010 36.663 67.860 1.00 18.98 214 ILE A C 1
ATOM 1619 O O . ILE A 1 234 ? 80.082 35.954 67.575 1.00 20.55 214 ILE A O 1
ATOM 1624 N N . ILE A 1 235 ? 81.830 37.161 66.943 1.00 16.32 215 ILE A N 1
ATOM 1625 C CA . ILE A 1 235 ? 81.600 36.908 65.539 1.00 17.02 215 ILE A CA 1
ATOM 1626 C C . ILE A 1 235 ? 81.850 35.446 65.147 1.00 16.80 215 ILE A C 1
ATOM 1627 O O . ILE A 1 235 ? 81.082 34.861 64.419 1.00 17.68 215 ILE A O 1
ATOM 1632 N N . TYR A 1 236 ? 82.929 34.874 65.628 1.00 16.66 216 TYR A N 1
ATOM 1633 C CA . TYR A 1 236 ? 83.350 33.579 65.157 1.00 19.14 216 TYR A CA 1
ATOM 1634 C C . TYR A 1 236 ? 83.037 32.465 66.147 1.00 23.39 216 TYR A C 1
ATOM 1635 O O . TYR A 1 236 ? 82.938 31.340 65.710 1.00 24.06 216 TYR A O 1
ATOM 1644 N N . GLN A 1 237 ? 82.921 32.738 67.441 1.00 21.18 217 GLN A N 1
ATOM 1645 C CA . GLN A 1 237 ? 82.917 31.647 68.446 1.00 21.34 217 GLN A CA 1
ATOM 1646 C C . GLN A 1 237 ? 81.650 31.622 69.303 1.00 25.46 217 GLN A C 1
ATOM 1647 O O . GLN A 1 237 ? 81.622 30.970 70.287 1.00 29.51 217 GLN A O 1
ATOM 1653 N N . SER A 1 238 ? 80.569 32.239 68.892 1.00 24.26 218 SER A N 1
ATOM 1654 C CA . SER A 1 238 ? 79.396 32.293 69.735 1.00 24.81 218 SER A CA 1
ATOM 1655 C C . SER A 1 238 ? 78.205 31.629 69.096 1.00 27.06 218 SER A C 1
ATOM 1656 O O . SER A 1 238 ? 77.136 31.660 69.658 1.00 26.96 218 SER A O 1
ATOM 1659 N N . GLY A 1 239 ? 78.381 31.052 67.918 1.00 23.88 219 GLY A N 1
ATOM 1660 C CA . GLY A 1 239 ? 77.313 30.352 67.235 1.00 25.67 219 GLY A CA 1
ATOM 1661 C C . GLY A 1 239 ? 76.282 31.259 66.626 1.00 26.19 219 GLY A C 1
ATOM 1662 O O . GLY A 1 239 ? 75.221 30.820 66.231 1.00 26.45 219 GLY A O 1
ATOM 1663 N N . LEU A 1 240 ? 76.584 32.539 66.490 1.00 24.29 220 LEU A N 1
ATOM 1664 C CA . LEU A 1 240 ? 75.597 33.445 65.930 1.00 22.16 220 LEU A CA 1
ATOM 1665 C C . LEU A 1 240 ? 75.817 33.649 64.463 1.00 22.73 220 LEU A C 1
ATOM 1666 O O . LEU A 1 240 ? 76.949 33.640 63.962 1.00 23.43 220 LEU A O 1
ATOM 1671 N N . ASN A 1 241 ? 74.715 33.911 63.763 1.00 20.43 221 ASN A N 1
ATOM 1672 C CA . ASN A 1 241 ? 74.798 34.253 62.348 1.00 20.37 221 ASN A CA 1
ATOM 1673 C C . ASN A 1 241 ? 75.385 35.672 62.301 1.00 18.82 221 ASN A C 1
ATOM 1674 O O . ASN A 1 241 ? 75.540 36.316 63.329 1.00 19.86 221 ASN A O 1
ATOM 1679 N N . THR A 1 242 ? 75.687 36.140 61.110 1.00 20.40 222 THR A N 1
ATOM 1680 C CA . THR A 1 242 ? 76.414 37.401 60.949 1.00 23.76 222 THR A CA 1
ATOM 1681 C C . THR A 1 242 ? 75.637 38.579 61.496 1.00 23.01 222 THR A C 1
ATOM 1682 O O . THR A 1 242 ? 76.189 39.369 62.277 1.00 21.36 222 THR A O 1
ATOM 1686 N N . SER A 1 243 ? 74.374 38.677 61.127 1.00 24.47 223 SER A N 1
ATOM 1687 C CA . SER A 1 243 ? 73.567 39.771 61.610 1.00 30.02 223 SER A CA 1
ATOM 1688 C C . SER A 1 243 ? 73.485 39.853 63.097 1.00 25.13 223 SER A C 1
ATOM 1689 O O . SER A 1 243 ? 73.567 40.949 63.669 1.00 26.98 223 SER A O 1
ATOM 1692 N N . ASP A 1 244 ? 73.208 38.727 63.710 1.00 20.04 224 ASP A N 1
ATOM 1693 C CA . ASP A 1 244 ? 73.026 38.700 65.154 1.00 20.78 224 ASP A CA 1
ATOM 1694 C C . ASP A 1 244 ? 74.306 38.963 65.835 1.00 18.20 224 ASP A C 1
ATOM 1695 O O . ASP A 1 244 ? 74.318 39.564 66.908 1.00 18.81 224 ASP A O 1
ATOM 1700 N N . ALA A 1 245 ? 75.414 38.516 65.256 1.00 16.61 225 ALA A N 1
ATOM 1701 C CA . ALA A 1 245 ? 76.700 38.721 65.884 1.00 16.70 225 ALA A CA 1
ATOM 1702 C C . ALA A 1 245 ? 76.993 40.230 65.860 1.00 18.08 225 ALA A C 1
ATOM 1703 O O . ALA A 1 245 ? 77.524 40.781 66.843 1.00 17.27 225 ALA A O 1
ATOM 1705 N N . LEU A 1 246 ? 76.748 40.862 64.725 1.00 18.49 226 LEU A N 1
ATOM 1706 C CA . LEU A 1 246 ? 77.102 42.254 64.619 1.00 20.36 226 LEU A CA 1
ATOM 1707 C C . LEU A 1 246 ? 76.215 43.091 65.521 1.00 21.14 226 LEU A C 1
ATOM 1708 O O . LEU A 1 246 ? 76.695 44.012 66.150 1.00 20.42 226 LEU A O 1
ATOM 1713 N N . THR A 1 247 ? 74.952 42.725 65.632 1.00 20.86 227 THR A N 1
ATOM 1714 C CA . THR A 1 247 ? 74.068 43.344 66.634 1.00 21.61 227 THR A CA 1
ATOM 1715 C C . THR A 1 247 ? 74.644 43.246 68.009 1.00 19.80 227 THR A C 1
ATOM 1716 O O . THR A 1 247 ? 74.694 44.254 68.717 1.00 21.65 227 THR A O 1
ATOM 1720 N N . LYS A 1 248 ? 75.087 42.064 68.433 1.00 17.54 228 LYS A N 1
ATOM 1721 C CA . LYS A 1 248 ? 75.614 41.899 69.739 1.00 19.96 228 LYS A CA 1
ATOM 1722 C C . LYS A 1 248 ? 76.939 42.653 69.975 1.00 19.71 228 LYS A C 1
ATOM 1723 O O . LYS A 1 248 ? 77.183 43.261 71.065 1.00 20.08 228 LYS A O 1
ATOM 1729 N N . VAL A 1 249 ? 77.814 42.649 68.962 1.00 18.64 229 VAL A N 1
ATOM 1730 C CA . VAL A 1 249 ? 79.028 43.453 69.036 1.00 18.11 229 VAL A CA 1
ATOM 1731 C C . VAL A 1 249 ? 78.681 44.927 69.279 1.00 20.09 229 VAL A C 1
ATOM 1732 O O . VAL A 1 249 ? 79.301 45.582 70.135 1.00 18.76 229 VAL A O 1
ATOM 1736 N N . GLU A 1 250 ? 77.743 45.446 68.511 1.00 18.26 230 GLU A N 1
ATOM 1737 C CA . GLU A 1 250 ? 77.320 46.831 68.681 1.00 22.39 230 GLU A CA 1
ATOM 1738 C C . GLU A 1 250 ? 76.732 47.105 70.075 1.00 23.03 230 GLU A C 1
ATOM 1739 O O . GLU A 1 250 ? 76.910 48.176 70.604 1.00 20.01 230 GLU A O 1
ATOM 1745 N N . ALA A 1 251 ? 76.068 46.131 70.651 1.00 22.36 231 ALA A N 1
ATOM 1746 C CA . ALA A 1 251 ? 75.426 46.276 71.972 1.00 24.71 231 ALA A CA 1
ATOM 1747 C C . ALA A 1 251 ? 76.363 46.075 73.119 1.00 25.98 231 ALA A C 1
ATOM 1748 O O . ALA A 1 251 ? 76.190 46.682 74.131 1.00 25.81 231 ALA A O 1
ATOM 1750 N N . GLU A 1 252 ? 77.382 45.244 72.983 1.00 23.74 232 GLU A N 1
ATOM 1751 C CA . GLU A 1 252 ? 78.124 44.755 74.123 1.00 24.86 232 GLU A CA 1
ATOM 1752 C C . GLU A 1 252 ? 79.590 45.087 74.145 1.00 26.07 232 GLU A C 1
ATOM 1753 O O . GLU A 1 252 ? 80.162 44.981 75.197 1.00 29.64 232 GLU A O 1
ATOM 1759 N N . VAL A 1 253 ? 80.187 45.483 73.017 1.00 24.85 233 VAL A N 1
ATOM 1760 C CA . VAL A 1 253 ? 81.634 45.777 72.999 1.00 22.05 233 VAL A CA 1
ATOM 1761 C C . VAL A 1 253 ? 81.812 47.279 73.030 1.00 22.64 233 VAL A C 1
ATOM 1762 O O . VAL A 1 253 ? 81.190 47.949 72.246 1.00 21.92 233 VAL A O 1
ATOM 1766 N N . PRO A 1 254 ? 82.649 47.794 73.944 1.00 23.06 234 PRO A N 1
ATOM 1767 C CA . PRO A 1 254 ? 82.808 49.228 74.059 1.00 24.75 234 PRO A CA 1
ATOM 1768 C C . PRO A 1 254 ? 83.180 49.773 72.721 1.00 30.47 234 PRO A C 1
ATOM 1769 O O . PRO A 1 254 ? 84.121 49.212 72.047 1.00 26.73 234 PRO A O 1
ATOM 1773 N N . ALA A 1 255 ? 82.415 50.778 72.284 1.00 27.32 235 ALA A N 1
ATOM 1774 C CA . ALA A 1 255 ? 82.536 51.258 70.927 1.00 29.12 235 ALA A CA 1
ATOM 1775 C C . ALA A 1 255 ? 83.825 52.101 70.731 1.00 29.15 235 ALA A C 1
ATOM 1776 O O . ALA A 1 255 ? 84.294 52.818 71.646 1.00 26.98 235 ALA A O 1
ATOM 1778 N N . SER A 1 256 ? 84.401 51.989 69.546 1.00 24.65 236 SER A N 1
ATOM 1779 C CA . SER A 1 256 ? 85.590 52.709 69.169 1.00 23.50 236 SER A CA 1
ATOM 1780 C C . SER A 1 256 ? 85.681 52.587 67.644 1.00 24.55 236 SER A C 1
ATOM 1781 O O . SER A 1 256 ? 85.021 51.757 67.055 1.00 21.73 236 SER A O 1
ATOM 1784 N N . PRO A 1 257 ? 86.525 53.419 67.017 1.00 20.58 237 PRO A N 1
ATOM 1785 C CA . PRO A 1 257 ? 86.643 53.367 65.569 1.00 20.63 237 PRO A CA 1
ATOM 1786 C C . PRO A 1 257 ? 87.067 51.970 65.079 1.00 17.24 237 PRO A C 1
ATOM 1787 O O . PRO A 1 257 ? 86.542 51.543 64.051 1.00 16.97 237 PRO A O 1
ATOM 1791 N N . GLU A 1 258 ? 87.845 51.260 65.885 1.00 18.06 238 GLU A N 1
ATOM 1792 C CA . GLU A 1 258 ? 88.302 49.905 65.534 1.00 18.02 238 GLU A CA 1
ATOM 1793 C C . GLU A 1 258 ? 87.110 48.959 65.454 1.00 18.41 238 GLU A C 1
ATOM 1794 O O . GLU A 1 258 ? 87.014 48.167 64.505 1.00 17.04 238 GLU A O 1
ATOM 1800 N N . ILE A 1 259 ? 86.221 49.055 66.436 1.00 17.00 239 ILE A N 1
ATOM 1801 C CA . ILE A 1 259 ? 85.052 48.182 66.479 1.00 18.03 239 ILE A CA 1
ATOM 1802 C C . ILE A 1 259 ? 84.066 48.531 65.384 1.00 15.96 239 ILE A C 1
ATOM 1803 O O . ILE A 1 259 ? 83.438 47.651 64.764 1.00 16.78 239 ILE A O 1
ATOM 1808 N N . GLU A 1 260 ? 83.944 49.810 65.062 1.00 16.96 240 GLU A N 1
ATOM 1809 C CA . GLU A 1 260 ? 83.067 50.188 64.000 1.00 16.12 240 GLU A CA 1
ATOM 1810 C C . GLU A 1 260 ? 83.597 49.738 62.656 1.00 16.79 240 GLU A C 1
ATOM 1811 O O . GLU A 1 260 ? 82.839 49.408 61.750 1.00 16.49 240 GLU A O 1
ATOM 1817 N N . TYR A 1 261 ? 84.906 49.716 62.530 1.00 14.57 241 TYR A N 1
ATOM 1818 C CA . TYR A 1 261 ? 85.505 49.253 61.304 1.00 16.02 241 TYR A CA 1
ATOM 1819 C C . TYR A 1 261 ? 85.252 47.751 61.134 1.00 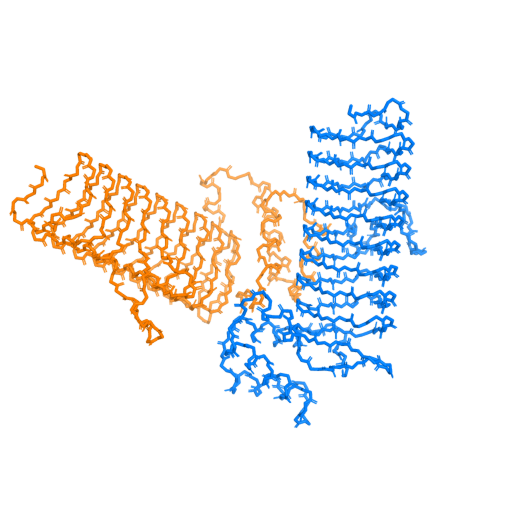16.34 241 TYR A C 1
ATOM 1820 O O . TYR A 1 261 ? 84.874 47.304 60.054 1.00 15.96 241 TYR A O 1
ATOM 1829 N N . ILE A 1 262 ? 85.406 46.974 62.196 1.00 16.92 242 ILE A N 1
ATOM 1830 C CA . ILE A 1 262 ? 85.097 45.534 62.118 1.00 15.05 242 ILE A CA 1
ATOM 1831 C C . ILE A 1 262 ? 83.670 45.326 61.646 1.00 16.49 242 ILE A C 1
ATOM 1832 O O . ILE A 1 262 ? 83.369 44.573 60.693 1.00 14.93 242 ILE A O 1
ATOM 1837 N N . VAL A 1 263 ? 82.746 46.029 62.302 1.00 16.13 243 VAL A N 1
ATOM 1838 C CA . VAL A 1 263 ? 81.314 45.870 61.984 1.00 17.43 243 VAL A CA 1
ATOM 1839 C C . VAL A 1 263 ? 80.962 46.293 60.557 1.00 17.78 243 VAL A C 1
ATOM 1840 O O . VAL A 1 263 ? 80.309 45.587 59.811 1.00 17.43 243 VAL A O 1
ATOM 1844 N N . ASP A 1 264 ? 81.385 47.463 60.171 1.00 17.94 244 ASP A N 1
ATOM 1845 C CA . ASP A 1 264 ? 81.092 47.970 58.858 1.00 20.21 244 ASP A CA 1
ATOM 1846 C C . ASP A 1 264 ? 81.695 47.051 57.767 1.00 18.79 244 ASP A C 1
ATOM 1847 O O . ASP A 1 264 ? 81.035 46.791 56.755 1.00 17.44 244 ASP A O 1
ATOM 1852 N N . PHE A 1 265 ? 82.966 46.667 57.965 1.00 15.83 245 PHE A N 1
ATOM 1853 C CA . PHE A 1 265 ? 83.622 45.811 57.029 1.00 16.90 245 PHE A CA 1
ATOM 1854 C C . PHE A 1 265 ? 82.817 44.512 56.776 1.00 17.38 245 PHE A C 1
ATOM 1855 O O . PHE A 1 265 ? 82.511 44.173 55.646 1.00 19.33 245 PHE A O 1
ATOM 1863 N N . ILE A 1 266 ? 82.397 43.848 57.859 1.00 17.00 246 ILE A N 1
ATOM 1864 C CA . ILE A 1 266 ? 81.667 42.588 57.713 1.00 16.84 246 ILE A CA 1
ATOM 1865 C C . ILE A 1 266 ? 80.268 42.820 57.162 1.00 19.00 246 ILE A C 1
ATOM 1866 O O . ILE A 1 266 ? 79.809 42.100 56.256 1.00 16.46 246 ILE A O 1
ATOM 1871 N N . ARG A 1 267 ? 79.591 43.804 57.728 1.00 19.42 247 ARG A N 1
ATOM 1872 C CA . ARG A 1 267 ? 78.236 44.096 57.336 1.00 19.61 247 ARG A CA 1
ATOM 1873 C C . ARG A 1 267 ? 78.150 44.400 55.844 1.00 20.24 247 ARG A C 1
ATOM 1874 O O . ARG A 1 267 ? 77.217 43.960 55.163 1.00 22.27 247 ARG A O 1
ATOM 1882 N N . ASN A 1 268 ? 79.118 45.076 55.288 1.00 18.93 248 ASN A N 1
ATOM 1883 C CA . ASN A 1 268 ? 79.044 45.406 53.850 1.00 20.90 248 ASN A CA 1
ATOM 1884 C C . ASN A 1 268 ? 79.900 44.528 52.957 1.00 19.20 248 ASN A C 1
ATOM 1885 O O . ASN A 1 268 ? 80.157 44.871 51.798 1.00 18.39 248 ASN A O 1
ATOM 1890 N N . SER A 1 269 ? 80.409 43.461 53.522 1.00 17.86 249 SER A N 1
ATOM 1891 C CA . SER A 1 269 ? 81.303 42.529 52.772 1.00 18.36 249 SER A CA 1
ATOM 1892 C C . SER A 1 269 ? 80.643 42.056 51.486 1.00 18.87 249 SER A C 1
ATOM 1893 O O . SER A 1 269 ? 79.559 41.429 51.491 1.00 15.70 249 SER A O 1
ATOM 1896 N N . GLU A 1 270 ? 81.312 42.268 50.379 1.00 18.93 250 GLU A N 1
ATOM 1897 C CA . GLU A 1 270 ? 80.807 41.799 49.133 1.00 21.62 250 GLU A CA 1
ATOM 1898 C C . GLU A 1 270 ? 80.855 40.314 48.909 1.00 21.25 250 GLU A C 1
ATOM 1899 O O . GLU A 1 270 ? 80.035 39.782 48.159 1.00 18.29 250 GLU A O 1
ATOM 1905 N N . ARG 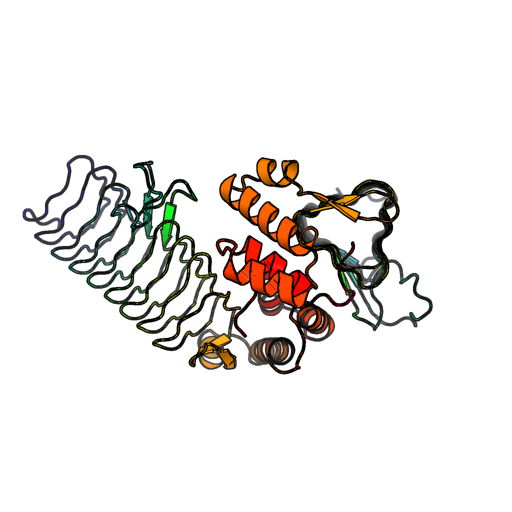A 1 271 ? 81.899 39.665 49.377 1.00 19.94 251 ARG A N 1
ATOM 1906 C CA . ARG A 1 271 ? 81.981 38.227 49.193 1.00 22.36 251 ARG A CA 1
ATOM 1907 C C . ARG A 1 271 ? 81.520 37.347 50.342 1.00 19.03 251 ARG A C 1
ATOM 1908 O O . ARG A 1 271 ? 81.515 36.113 50.209 1.00 14.82 251 ARG A O 1
ATOM 1916 N N . GLY A 1 272 ? 81.270 37.960 51.481 1.00 17.54 252 GLY A N 1
ATOM 1917 C CA . GLY A 1 272 ? 81.207 37.216 52.732 1.00 19.11 252 GLY A CA 1
ATOM 1918 C C . GLY A 1 272 ? 82.601 37.156 53.302 1.00 18.49 252 GLY A C 1
ATOM 1919 O O . GLY A 1 272 ? 83.558 37.349 52.574 1.00 18.82 252 GLY A O 1
ATOM 1920 N N . ILE A 1 273 ? 82.734 36.798 54.579 1.00 16.62 253 ILE A N 1
ATOM 1921 C CA . ILE A 1 273 ? 84.044 36.656 55.197 1.00 16.83 253 ILE A CA 1
ATOM 1922 C C . ILE A 1 273 ? 84.492 35.252 55.345 1.00 16.14 253 ILE A C 1
ATOM 1923 O O . ILE A 1 273 ? 83.685 34.356 55.298 1.00 16.97 253 ILE A O 1
ATOM 1928 N N . ILE A 1 274 ? 85.789 35.047 55.557 1.00 16.08 254 ILE A N 1
ATOM 1929 C CA . ILE A 1 274 ? 86.318 33.708 55.703 1.00 17.73 254 ILE A CA 1
ATOM 1930 C C . ILE A 1 274 ? 85.741 33.112 57.010 1.00 19.96 254 ILE A C 1
ATOM 1931 O O . ILE A 1 274 ? 85.363 33.838 57.930 1.00 17.61 254 ILE A O 1
ATOM 1936 N N . ARG A 1 275 ? 85.713 31.786 57.079 1.00 23.95 255 ARG A N 1
ATOM 1937 C CA . ARG A 1 275 ? 85.464 31.056 58.355 1.00 26.04 255 ARG A CA 1
ATOM 1938 C C . ARG A 1 275 ? 86.652 31.081 59.399 1.00 29.94 255 ARG A C 1
ATOM 1939 O O . ARG A 1 275 ? 87.678 31.714 59.195 1.00 23.39 255 ARG A O 1
ATOM 1948 N N . MET B 1 21 ? 100.356 98.183 79.476 1.00 52.86 1 MET B N 1
ATOM 1949 C CA . MET B 1 21 ? 99.930 97.032 78.589 1.00 45.97 1 MET B CA 1
ATOM 1950 C C . MET B 1 21 ? 99.587 95.755 79.343 1.00 42.62 1 MET B C 1
ATOM 1951 O O . MET B 1 21 ? 98.547 95.131 79.092 1.00 40.79 1 MET B O 1
ATOM 1956 N N . ILE B 1 22 ? 100.450 95.376 80.272 1.00 35.97 2 ILE B N 1
ATOM 1957 C CA . ILE B 1 22 ? 100.136 94.363 81.230 1.00 34.63 2 ILE B CA 1
ATOM 1958 C C . ILE B 1 22 ? 99.519 94.982 82.489 1.00 38.84 2 ILE B C 1
ATOM 1959 O O . ILE B 1 22 ? 100.191 95.687 83.224 1.00 36.38 2 ILE B O 1
ATOM 1964 N N . SER B 1 23 ? 98.233 94.732 82.753 1.00 32.46 3 SER B N 1
ATOM 1965 C CA . SER B 1 23 ? 97.600 95.294 83.937 1.00 30.16 3 SER B CA 1
ATOM 1966 C C . SER B 1 23 ? 98.193 94.790 85.238 1.00 34.25 3 SER B C 1
ATOM 1967 O O . SER B 1 23 ? 98.475 93.607 85.401 1.00 30.83 3 SER B O 1
ATOM 1970 N N . PRO B 1 24 ? 98.380 95.705 86.195 1.00 34.72 4 PRO B N 1
ATOM 1971 C CA . PRO B 1 24 ? 98.836 95.261 87.521 1.00 32.31 4 PRO B CA 1
ATOM 1972 C C . PRO B 1 24 ? 97.764 94.499 88.276 1.00 34.81 4 PRO B C 1
ATOM 1973 O O . PRO B 1 24 ? 98.025 93.975 89.351 1.00 29.46 4 PRO B O 1
ATOM 1977 N N . LEU B 1 25 ? 96.535 94.455 87.764 1.00 31.51 5 LEU B N 1
ATOM 1978 C CA . LEU B 1 25 ? 95.485 93.718 88.443 1.00 31.96 5 LEU B CA 1
ATOM 1979 C C . LEU B 1 25 ? 95.317 92.299 87.887 1.00 34.62 5 LEU B C 1
ATOM 1980 O O . LEU B 1 25 ? 94.425 91.569 88.346 1.00 35.41 5 LEU B O 1
ATOM 1985 N N . ALA B 1 26 ? 96.134 91.939 86.894 1.00 30.23 6 ALA B N 1
ATOM 1986 C CA . ALA B 1 26 ? 96.284 90.570 86.460 1.00 32.60 6 ALA B CA 1
ATOM 1987 C C . ALA B 1 26 ? 97.154 89.850 87.440 1.00 32.46 6 ALA B C 1
ATOM 1988 O O . ALA B 1 26 ? 98.002 90.479 88.055 1.00 30.57 6 ALA B O 1
ATOM 1990 N N . TYR B 1 27 ? 96.986 88.539 87.551 1.00 26.38 7 TYR B N 1
ATOM 1991 C CA . TYR B 1 27 ? 97.947 87.681 88.221 1.00 29.18 7 TYR B CA 1
ATOM 1992 C C . TYR B 1 27 ? 98.773 86.886 87.221 1.00 35.08 7 TYR B C 1
ATOM 1993 O O . TYR B 1 27 ? 98.198 86.156 86.353 1.00 32.73 7 TYR B O 1
ATOM 2002 N N . ILE B 1 28 ? 100.114 87.040 87.294 1.00 29.51 8 ILE B N 1
ATOM 2003 C CA . ILE B 1 28 ? 101.012 86.385 86.371 1.00 30.45 8 ILE B CA 1
ATOM 2004 C C . ILE B 1 28 ? 102.092 85.669 87.131 1.00 34.32 8 ILE B C 1
ATOM 2005 O O . ILE B 1 28 ? 102.869 86.294 87.795 1.00 33.25 8 ILE B O 1
ATOM 2010 N N . HIS B 1 29 ? 102.117 84.340 87.056 1.00 32.77 9 HIS B N 1
ATOM 2011 C CA . HIS B 1 29 ? 103.106 83.575 87.760 1.00 32.75 9 HIS B CA 1
ATOM 2012 C C . HIS B 1 29 ? 104.492 83.952 87.214 1.00 35.63 9 HIS B C 1
ATOM 2013 O O . HIS B 1 29 ? 104.675 84.118 85.996 1.00 31.60 9 HIS B O 1
ATOM 2020 N N . PRO B 1 30 ? 105.455 84.156 88.133 1.00 34.78 10 PRO B N 1
ATOM 2021 C CA . PRO B 1 30 ? 106.771 84.619 87.686 1.00 37.30 10 PRO B CA 1
ATOM 2022 C C . PRO B 1 30 ? 107.432 83.681 86.696 1.00 34.87 10 PRO B C 1
ATOM 2023 O O . PRO B 1 30 ? 108.220 84.139 85.939 1.00 32.89 10 PRO B O 1
ATOM 2027 N N . GLU B 1 31 ? 107.114 82.383 86.679 1.00 35.09 11 GLU B N 1
ATOM 2028 C CA . GLU B 1 31 ? 107.666 81.486 85.674 1.00 35.79 11 GLU B CA 1
ATOM 2029 C C . GLU B 1 31 ? 107.007 81.525 84.280 1.00 33.87 11 GLU B C 1
ATOM 2030 O O . GLU B 1 31 ? 107.556 80.952 83.319 1.00 32.77 11 GLU B O 1
ATOM 2036 N N . ALA B 1 32 ? 105.878 82.213 84.118 1.00 35.48 12 ALA B N 1
ATOM 2037 C CA . ALA B 1 32 ? 105.211 82.247 82.801 1.00 32.01 12 ALA B CA 1
ATOM 2038 C C . ALA B 1 32 ? 106.112 83.020 81.870 1.00 36.08 12 ALA B C 1
ATOM 2039 O O . ALA B 1 32 ? 106.685 84.055 82.277 1.00 31.61 12 ALA B O 1
ATOM 2041 N N . LYS B 1 33 ? 106.198 82.552 80.631 1.00 30.84 13 LYS B N 1
ATOM 2042 C CA . LYS B 1 33 ? 106.966 83.178 79.607 1.00 33.57 13 LYS B CA 1
ATOM 2043 C C . LYS B 1 33 ? 106.005 83.910 78.699 1.00 35.56 13 LYS B C 1
ATOM 2044 O O . LYS B 1 33 ? 105.124 83.295 78.061 1.00 31.04 13 LYS B O 1
ATOM 2050 N N . ILE B 1 34 ? 106.212 85.214 78.596 1.00 29.90 14 ILE B N 1
ATOM 2051 C CA . ILE B 1 34 ? 105.314 86.106 77.883 1.00 29.84 14 ILE B CA 1
ATOM 2052 C C . ILE B 1 34 ? 106.112 86.903 76.892 1.00 34.59 14 ILE B C 1
ATOM 2053 O O . ILE B 1 34 ? 107.108 87.531 77.262 1.00 28.94 14 ILE B O 1
ATOM 2058 N N . GLY B 1 35 ? 105.671 86.914 75.642 1.00 33.98 15 GLY B N 1
ATOM 2059 C CA . GLY B 1 35 ? 106.363 87.609 74.569 1.00 31.96 15 GLY B CA 1
ATOM 2060 C C . GLY B 1 35 ? 106.142 89.122 74.607 1.00 31.99 15 GLY B C 1
ATOM 2061 O O . GLY B 1 35 ? 105.686 89.670 75.594 1.00 29.81 15 GLY B O 1
ATOM 2062 N N . GLU B 1 36 ? 106.435 89.771 73.491 1.00 34.21 16 GLU B N 1
ATOM 2063 C CA . GLU B 1 36 ? 106.378 91.232 73.376 1.00 39.65 16 GLU B CA 1
ATOM 2064 C C . GLU B 1 36 ? 105.052 91.756 72.837 1.00 35.75 16 GLU B C 1
ATOM 2065 O O . GLU B 1 36 ? 104.365 91.083 72.069 1.00 29.68 16 GLU B O 1
ATOM 2071 N N . ASN B 1 37 ? 104.730 92.992 73.203 1.00 31.71 17 ASN B N 1
ATOM 2072 C CA . ASN B 1 37 ? 103.467 93.634 72.817 1.00 39.13 17 ASN B CA 1
ATOM 2073 C C . ASN B 1 37 ? 102.236 92.770 73.159 1.00 36.74 17 ASN B C 1
ATOM 2074 O O . ASN B 1 37 ? 101.335 92.574 72.332 1.00 36.31 17 ASN B O 1
ATOM 2079 N N . VAL B 1 38 ? 102.244 92.265 74.385 1.00 32.13 18 VAL B N 1
ATOM 2080 C CA . VAL B 1 38 ? 101.144 91.491 74.931 1.00 34.46 18 VAL B CA 1
ATOM 2081 C C . VAL B 1 38 ? 100.341 92.386 75.864 1.00 33.49 18 VAL B C 1
ATOM 2082 O O . VAL B 1 38 ? 100.876 92.982 76.784 1.00 38.03 18 VAL B O 1
ATOM 2086 N N . GLU B 1 39 ? 99.054 92.498 75.595 1.00 26.73 19 GLU B N 1
ATOM 2087 C CA . GLU B 1 39 ? 98.160 93.224 76.405 1.00 27.80 19 GLU B CA 1
ATOM 2088 C C . GLU B 1 39 ? 97.350 92.293 77.253 1.00 30.57 19 GLU B C 1
ATOM 2089 O O . GLU B 1 39 ? 96.740 91.311 76.752 1.00 27.71 19 GLU B O 1
ATOM 2095 N N . ILE B 1 40 ? 97.373 92.542 78.547 1.00 30.20 20 ILE B N 1
ATOM 2096 C CA . ILE B 1 40 ? 96.730 91.683 79.540 1.00 28.91 20 ILE B CA 1
ATOM 2097 C C . ILE B 1 40 ? 95.886 92.548 80.458 1.00 32.56 20 ILE B C 1
ATOM 2098 O O . ILE B 1 40 ? 96.377 93.492 81.079 1.00 30.17 20 ILE B O 1
ATOM 2103 N N . ALA B 1 41 ? 94.598 92.241 80.506 1.00 29.48 21 ALA B N 1
ATOM 2104 C CA . ALA B 1 41 ? 93.629 93.004 81.259 1.00 27.24 21 ALA B CA 1
ATOM 2105 C C . ALA B 1 41 ? 93.583 92.613 82.744 1.00 24.75 21 ALA B C 1
ATOM 2106 O O . ALA B 1 41 ? 94.174 91.636 83.122 1.00 27.75 21 ALA B O 1
ATOM 2108 N N . PRO B 1 42 ? 92.872 93.399 83.575 1.00 29.15 22 PRO B N 1
ATOM 2109 C CA . PRO B 1 42 ? 92.637 93.049 84.966 1.00 29.35 22 PRO B CA 1
ATOM 2110 C C . PRO B 1 42 ? 91.958 91.654 85.102 1.00 32.40 22 PRO B C 1
ATOM 2111 O O . PRO B 1 42 ? 91.197 91.255 84.209 1.00 28.40 22 PRO B O 1
ATOM 2115 N N . PHE B 1 43 ? 92.313 90.927 86.166 1.00 29.52 23 PHE B N 1
ATOM 2116 C CA . PHE B 1 43 ? 91.653 89.724 86.571 1.00 28.14 23 PHE B CA 1
ATOM 2117 C C . PHE B 1 43 ? 91.965 88.549 85.651 1.00 32.86 23 PHE B C 1
ATOM 2118 O O . PHE B 1 43 ? 91.345 87.509 85.760 1.00 28.68 23 PHE B O 1
ATOM 2126 N N . VAL B 1 44 ? 92.930 88.716 84.746 1.00 27.49 24 VAL B N 1
ATOM 2127 C CA . VAL B 1 44 ? 93.466 87.591 84.021 1.00 27.54 24 VAL B CA 1
ATOM 2128 C C . VAL B 1 44 ? 94.375 86.794 84.973 1.00 31.07 24 VAL B C 1
ATOM 2129 O O . VAL B 1 44 ? 95.179 87.369 85.740 1.00 32.70 24 VAL B O 1
ATOM 2133 N N . TYR B 1 45 ? 94.291 85.486 84.889 1.00 26.34 25 TYR B N 1
ATOM 2134 C CA . TYR B 1 45 ? 95.105 84.585 85.683 1.00 27.40 25 TYR B CA 1
ATOM 2135 C C . TYR B 1 45 ? 95.954 83.777 84.767 1.00 30.73 25 TYR B C 1
ATOM 2136 O O . TYR B 1 45 ? 95.438 83.034 83.903 1.00 29.65 25 TYR B O 1
ATOM 2145 N N . ILE B 1 46 ? 97.268 83.909 84.928 1.00 26.96 26 ILE B N 1
ATOM 2146 C CA . ILE B 1 46 ? 98.237 83.177 84.158 1.00 25.86 26 ILE B CA 1
ATOM 2147 C C . ILE B 1 46 ? 99.154 82.390 85.107 1.00 28.22 26 ILE B C 1
ATOM 2148 O O . ILE B 1 46 ? 99.863 82.968 85.943 1.00 29.19 26 ILE B O 1
ATOM 2153 N N . ASP B 1 47 ? 99.151 81.071 84.905 1.00 28.24 27 ASP B N 1
ATOM 2154 C CA . ASP B 1 47 ? 99.874 80.084 85.686 1.00 32.96 27 ASP B CA 1
ATOM 2155 C C . ASP B 1 47 ? 101.357 79.976 85.251 1.00 29.03 27 ASP B C 1
ATOM 2156 O O . ASP B 1 47 ? 101.795 80.475 84.210 1.00 28.01 27 ASP B O 1
ATOM 2161 N N . ARG B 1 48 ? 102.078 79.180 86.010 1.00 27.65 28 ARG B N 1
ATOM 2162 C CA . ARG B 1 48 ? 103.356 78.663 85.579 1.00 30.95 28 ARG B CA 1
ATOM 2163 C C . ARG B 1 48 ? 103.218 77.597 84.482 1.00 29.48 28 ARG B C 1
ATOM 2164 O O . ARG B 1 48 ? 102.106 77.114 84.226 1.00 28.06 28 ARG B O 1
ATOM 2172 N N . ASN B 1 49 ? 104.330 77.254 83.836 1.00 26.75 29 ASN B N 1
ATOM 2173 C CA . ASN B 1 49 ? 104.372 76.336 82.694 1.00 28.63 29 ASN B CA 1
ATOM 2174 C C . ASN B 1 49 ? 103.391 76.809 81.608 1.00 31.79 29 ASN B C 1
ATOM 2175 O O . ASN B 1 49 ? 102.581 76.021 81.053 1.00 28.38 29 ASN B O 1
ATOM 2180 N N . VAL B 1 50 ? 103.491 78.101 81.316 1.00 31.98 30 VAL B N 1
ATOM 2181 C CA . VAL B 1 50 ? 102.724 78.746 80.273 1.00 28.69 30 VAL B CA 1
ATOM 2182 C C . VAL B 1 50 ? 103.713 79.445 79.371 1.00 30.74 30 VAL B C 1
ATOM 2183 O O . VAL B 1 50 ? 104.680 80.092 79.853 1.00 31.34 30 VAL B O 1
ATOM 2187 N N . VAL B 1 51 ? 103.493 79.334 78.063 1.00 28.29 31 VAL B N 1
ATOM 2188 C CA . VAL B 1 51 ? 104.213 80.095 77.054 1.00 27.64 31 VAL B CA 1
ATOM 2189 C C . VAL B 1 51 ? 103.232 80.876 76.211 1.00 29.71 31 VAL B C 1
ATOM 2190 O O . VAL B 1 51 ? 102.275 80.297 75.678 1.00 29.36 31 VAL B O 1
ATOM 2194 N N . ILE B 1 52 ? 103.416 82.191 76.169 1.00 26.05 32 ILE B N 1
ATOM 2195 C CA . ILE B 1 52 ? 102.629 83.138 75.360 1.00 25.80 32 ILE B CA 1
ATOM 2196 C C . ILE B 1 52 ? 103.543 83.930 74.441 1.00 32.15 32 ILE B C 1
ATOM 2197 O O . ILE B 1 52 ? 104.534 84.570 74.890 1.00 32.92 32 ILE B O 1
ATOM 2202 N N . GLY B 1 53 ? 103.200 83.927 73.162 1.00 25.80 33 GLY B N 1
ATOM 2203 C CA . GLY B 1 53 ? 103.931 84.604 72.136 1.00 24.64 33 GLY B CA 1
ATOM 2204 C C . GLY B 1 53 ? 103.763 86.112 72.092 1.00 26.27 33 GLY B C 1
ATOM 2205 O O . GLY B 1 53 ? 103.330 86.712 73.045 1.00 28.25 33 GLY B O 1
ATOM 2206 N N . ASP B 1 54 ? 104.027 86.690 70.931 1.00 26.17 34 ASP B N 1
ATOM 2207 C CA . ASP B 1 54 ? 103.924 88.127 70.728 1.00 29.02 34 ASP B CA 1
ATOM 2208 C C . ASP B 1 54 ? 102.572 88.587 70.292 1.00 28.47 34 ASP B C 1
ATOM 2209 O O . ASP B 1 54 ? 101.829 87.835 69.681 1.00 28.13 34 ASP B O 1
ATOM 2214 N N . ASN B 1 55 ? 102.268 89.852 70.546 1.00 26.50 35 ASN B N 1
ATOM 2215 C CA . ASN B 1 55 ? 101.086 90.512 69.966 1.00 27.67 35 ASN B CA 1
ATOM 2216 C C . ASN B 1 55 ? 99.742 89.813 70.304 1.00 28.46 35 ASN B C 1
ATOM 2217 O O . ASN B 1 55 ? 98.854 89.720 69.477 1.00 28.34 35 ASN B O 1
ATOM 2222 N N . ASN B 1 56 ? 99.601 89.405 71.541 1.00 29.70 36 ASN B N 1
ATOM 2223 C CA . ASN B 1 56 ? 98.373 88.760 72.000 1.00 27.57 36 ASN B CA 1
ATOM 2224 C C . ASN B 1 56 ? 97.594 89.759 72.801 1.00 29.90 36 ASN B C 1
ATOM 2225 O O . ASN B 1 56 ? 98.172 90.608 73.493 1.00 29.77 36 ASN B O 1
ATOM 2230 N N . LYS B 1 57 ? 96.285 89.710 72.684 1.00 26.93 37 LYS B N 1
ATOM 2231 C CA . LYS B 1 57 ? 95.432 90.467 73.549 1.00 29.33 37 LYS B CA 1
ATOM 2232 C C . LYS B 1 57 ? 94.620 89.514 74.401 1.00 32.37 37 LYS B C 1
ATOM 2233 O O . LYS B 1 57 ? 93.845 88.712 73.864 1.00 29.13 37 LYS B O 1
ATOM 2239 N N . ILE B 1 58 ? 94.789 89.592 75.720 1.00 30.37 38 ILE B N 1
ATOM 2240 C CA . ILE B 1 58 ? 94.109 88.722 76.663 1.00 29.05 38 ILE B CA 1
ATOM 2241 C C . ILE B 1 58 ? 93.199 89.596 77.505 1.00 35.27 38 ILE B C 1
ATOM 2242 O O . ILE B 1 58 ? 93.659 90.399 78.314 1.00 29.07 38 ILE B O 1
ATOM 2247 N N . MET B 1 59 ? 91.890 89.443 77.292 1.00 30.41 39 MET B N 1
ATOM 2248 C CA . MET B 1 59 ? 90.898 90.294 77.922 1.00 26.72 39 MET B CA 1
ATOM 2249 C C . MET B 1 59 ? 90.567 89.839 79.334 1.00 26.04 39 MET B C 1
ATOM 2250 O O . MET B 1 59 ? 90.969 88.777 79.802 1.00 26.75 39 MET B O 1
ATOM 2255 N N . ALA B 1 60 ? 89.838 90.691 80.024 1.00 28.62 40 ALA B N 1
ATOM 2256 C CA . ALA B 1 60 ? 89.584 90.533 81.453 1.00 27.45 40 ALA B CA 1
ATOM 2257 C C . ALA B 1 60 ? 88.969 89.204 81.827 1.00 32.66 40 ALA B C 1
ATOM 2258 O O . ALA B 1 60 ? 88.084 88.690 81.120 1.00 29.64 40 ALA B O 1
ATOM 2260 N N . ASN B 1 61 ? 89.438 88.668 82.951 1.00 27.34 41 ASN B N 1
ATOM 2261 C CA . ASN B 1 61 ? 88.883 87.488 83.545 1.00 29.82 41 ASN B CA 1
ATOM 2262 C C . ASN B 1 61 ? 89.071 86.243 82.686 1.00 31.81 41 ASN B C 1
ATOM 2263 O O . ASN B 1 61 ? 88.384 85.280 82.890 1.00 32.86 41 ASN B O 1
ATOM 2268 N N . ALA B 1 62 ? 90.017 86.253 81.774 1.00 26.82 42 ALA B N 1
ATOM 2269 C CA . ALA B 1 62 ? 90.425 85.042 81.108 1.00 29.14 42 ALA B CA 1
ATOM 2270 C C . ALA B 1 62 ? 91.438 84.258 81.957 1.00 29.22 42 ALA B C 1
ATOM 2271 O O . ALA B 1 62 ? 92.126 84.851 82.817 1.00 26.22 42 ALA B O 1
ATOM 2273 N N . ASN B 1 63 ? 91.577 82.947 81.679 1.00 26.70 43 ASN B N 1
ATOM 2274 C CA . ASN B 1 63 ? 92.426 82.062 82.477 1.00 26.07 43 ASN B CA 1
ATOM 2275 C C . ASN B 1 63 ? 93.319 81.254 81.564 1.00 28.28 43 ASN B C 1
ATOM 2276 O O . ASN B 1 63 ? 92.812 80.546 80.644 1.00 29.13 43 ASN B O 1
ATOM 2281 N N . ILE B 1 64 ? 94.645 81.374 81.749 1.00 26.30 44 ILE B N 1
ATOM 2282 C CA . ILE B 1 64 ? 95.662 80.638 80.982 1.00 24.80 44 ILE B CA 1
ATOM 2283 C C . ILE B 1 64 ? 96.441 79.730 81.952 1.00 28.18 44 ILE B C 1
ATOM 2284 O O . ILE B 1 64 ? 97.224 80.205 82.859 1.00 28.06 44 ILE B O 1
ATOM 2289 N N . LEU B 1 65 ? 96.163 78.444 81.867 1.00 24.57 45 LEU B N 1
ATOM 2290 C CA . LEU B 1 65 ? 96.551 77.529 82.905 1.00 25.21 45 LEU B CA 1
ATOM 2291 C C . LEU B 1 65 ? 97.757 76.710 82.515 1.00 24.58 45 LEU B C 1
ATOM 2292 O O . LEU B 1 65 ? 98.174 76.644 81.334 1.00 25.05 45 LEU B O 1
ATOM 2297 N N . TYR B 1 66 ? 98.316 76.066 83.549 1.00 26.37 46 TYR B N 1
ATOM 2298 C CA . TYR B 1 66 ? 99.457 75.176 83.439 1.00 26.94 46 TYR B CA 1
ATOM 2299 C C . TYR B 1 66 ? 99.354 74.313 82.191 1.00 28.05 46 TYR B C 1
ATOM 2300 O O . TYR B 1 66 ? 98.372 73.531 82.037 1.00 28.04 46 TYR B O 1
ATOM 2309 N N . GLY B 1 67 ? 100.352 74.438 81.310 1.00 25.31 47 GLY B N 1
ATOM 2310 C CA . GLY B 1 67 ? 100.462 73.662 80.092 1.00 24.97 47 GLY B CA 1
ATOM 2311 C C . GLY B 1 67 ? 100.017 74.367 78.827 1.00 22.39 47 GLY B C 1
ATOM 2312 O O . GLY B 1 67 ? 100.086 73.812 77.749 1.00 23.84 47 GLY B O 1
ATOM 2313 N N . SER B 1 68 ? 99.554 75.580 78.958 1.00 23.15 48 SER B N 1
ATOM 2314 C CA . SER B 1 68 ? 99.182 76.339 77.792 1.00 24.25 48 SER B CA 1
ATOM 2315 C C . SER B 1 68 ? 100.375 76.783 76.958 1.00 26.13 48 SER B C 1
ATOM 2316 O O . SER B 1 68 ? 101.435 77.203 77.514 1.00 26.47 48 SER B O 1
ATOM 2319 N N . ARG B 1 69 ? 100.180 76.745 75.643 1.00 21.87 49 ARG B N 1
ATOM 2320 C CA . ARG B 1 69 ? 101.125 77.237 74.693 1.00 26.15 49 ARG B CA 1
ATOM 2321 C C . ARG B 1 69 ? 100.333 78.068 73.705 1.00 27.89 49 ARG B C 1
ATOM 2322 O O . ARG B 1 69 ? 99.462 77.568 72.950 1.00 28.79 49 ARG B O 1
ATOM 2330 N N . ILE B 1 70 ? 100.622 79.344 73.708 1.00 22.97 50 ILE B N 1
ATOM 2331 C CA . ILE B 1 70 ? 99.943 80.311 72.872 1.00 23.01 50 ILE B CA 1
ATOM 2332 C C . ILE B 1 70 ? 100.937 80.960 71.917 1.00 26.13 50 ILE B C 1
ATOM 2333 O O . ILE B 1 70 ? 102.030 81.444 72.325 1.00 26.05 50 ILE B O 1
ATOM 2338 N N . GLY B 1 71 ? 100.582 80.976 70.651 1.00 22.34 51 GLY B N 1
ATOM 2339 C CA . GLY B 1 71 ? 101.416 81.598 69.636 1.00 25.77 51 GLY B CA 1
ATOM 2340 C C . GLY B 1 71 ? 101.320 83.130 69.585 1.00 25.71 51 GLY B C 1
ATOM 2341 O O . GLY B 1 71 ? 101.279 83.775 70.610 1.00 27.33 51 GLY B O 1
ATOM 2342 N N . ASN B 1 72 ? 101.273 83.686 68.387 1.00 26.52 52 ASN B N 1
ATOM 2343 C CA . ASN B 1 72 ? 101.239 85.158 68.203 1.00 28.90 52 ASN B CA 1
ATOM 2344 C C . ASN B 1 72 ? 99.968 85.689 67.650 1.00 24.91 52 ASN B C 1
ATOM 2345 O O . ASN B 1 72 ? 99.329 85.072 66.766 1.00 22.86 52 ASN B O 1
ATOM 2350 N N . GLY B 1 73 ? 99.613 86.905 68.037 1.00 22.73 53 GLY B N 1
ATOM 2351 C CA . GLY B 1 73 ? 98.555 87.601 67.306 1.00 22.25 53 GLY B CA 1
ATOM 2352 C C . GLY B 1 73 ? 97.113 87.157 67.634 1.00 22.51 53 GLY B C 1
ATOM 2353 O O . GLY B 1 73 ? 96.179 87.491 66.941 1.00 24.14 53 GLY B O 1
ATOM 2354 N N . ASN B 1 74 ? 96.932 86.460 68.733 1.00 26.85 54 ASN B N 1
ATOM 2355 C CA . ASN B 1 74 ? 95.612 85.974 69.140 1.00 24.84 54 ASN B CA 1
ATOM 2356 C C . ASN B 1 74 ? 94.854 87.005 69.957 1.00 27.27 54 ASN B C 1
ATOM 2357 O O . ASN B 1 74 ? 95.473 87.860 70.615 1.00 26.99 54 ASN B O 1
ATOM 2362 N N . THR B 1 75 ? 93.539 86.917 70.000 1.00 22.31 55 THR B N 1
ATOM 2363 C CA . THR B 1 75 ? 92.760 87.615 71.007 1.00 23.29 55 THR B CA 1
ATOM 2364 C C . THR B 1 75 ? 91.962 86.597 71.801 1.00 25.13 55 THR B C 1
ATOM 2365 O O . THR B 1 75 ? 91.251 85.746 71.200 1.00 25.46 55 THR B O 1
ATOM 2369 N N . ILE B 1 76 ? 92.049 86.700 73.119 1.00 23.05 56 ILE B N 1
ATOM 2370 C CA . ILE B 1 76 ? 91.448 85.775 74.037 1.00 23.91 56 ILE B CA 1
ATOM 2371 C C . ILE B 1 76 ? 90.472 86.579 74.879 1.00 27.02 56 ILE B C 1
ATOM 2372 O O . ILE B 1 76 ? 90.842 87.534 75.582 1.00 26.21 56 ILE B O 1
ATOM 2377 N N . PHE B 1 77 ? 89.201 86.242 74.731 1.00 24.81 57 PHE B N 1
ATOM 2378 C CA . PHE B 1 77 ? 88.102 87.039 75.239 1.00 23.86 57 PHE B CA 1
ATOM 2379 C C . PHE B 1 77 ? 87.789 86.681 76.677 1.00 21.10 57 PHE B C 1
ATOM 2380 O O . PHE B 1 77 ? 88.263 85.678 77.171 1.00 22.46 57 PHE B O 1
ATOM 2388 N N . PRO B 1 78 ? 86.969 87.497 77.351 1.00 22.31 58 PRO B N 1
ATOM 2389 C CA . PRO B 1 78 ? 86.750 87.311 78.794 1.00 23.68 58 PRO B CA 1
ATOM 2390 C C . PRO B 1 78 ? 86.147 85.951 79.105 1.00 26.66 58 PRO B C 1
ATOM 2391 O O . PRO B 1 78 ? 85.238 85.484 78.359 1.00 23.57 58 PRO B O 1
ATOM 2395 N N . GLY B 1 79 ? 86.689 85.315 80.138 1.00 23.87 59 GLY B N 1
ATOM 2396 C CA . GLY B 1 79 ? 86.129 84.094 80.637 1.00 26.29 59 GLY B CA 1
ATOM 2397 C C . GLY B 1 79 ? 86.604 82.857 79.949 1.00 25.86 59 GLY B C 1
ATOM 2398 O O . GLY B 1 79 ? 86.283 81.772 80.419 1.00 21.83 59 GLY B O 1
ATOM 2399 N N . ALA B 1 80 ? 87.345 82.989 78.849 1.00 19.66 60 ALA B N 1
ATOM 2400 C CA . ALA B 1 80 ? 87.983 81.807 78.246 1.00 22.20 60 ALA B CA 1
ATOM 2401 C C . ALA B 1 80 ? 88.910 81.142 79.247 1.00 24.36 60 ALA B C 1
ATOM 2402 O O . ALA B 1 80 ? 89.526 81.778 80.123 1.00 21.87 60 ALA B O 1
ATOM 2404 N N . VAL B 1 81 ? 89.003 79.831 79.126 1.00 21.68 61 VAL B N 1
ATOM 2405 C CA . VAL B 1 81 ? 89.849 79.047 79.992 1.00 22.74 61 VAL B CA 1
ATOM 2406 C C . VAL B 1 81 ? 90.643 78.113 79.134 1.00 25.13 61 VAL B C 1
ATOM 2407 O O . VAL B 1 81 ? 90.121 77.106 78.591 1.00 25.13 61 VAL B O 1
ATOM 2411 N N . ILE B 1 82 ? 91.932 78.385 79.035 1.00 24.83 62 ILE B N 1
ATOM 2412 C CA . ILE B 1 82 ? 92.847 77.569 78.246 1.00 24.46 62 ILE B CA 1
ATOM 2413 C C . ILE B 1 82 ? 93.749 76.771 79.193 1.00 25.38 62 ILE B C 1
ATOM 2414 O O . ILE B 1 82 ? 94.325 77.311 80.157 1.00 22.84 62 ILE B O 1
ATOM 2419 N N . GLY B 1 83 ? 93.850 75.476 78.923 1.00 23.47 63 GLY B N 1
ATOM 2420 C CA . GLY B 1 83 ? 94.756 74.548 79.582 1.00 22.78 63 GLY B CA 1
ATOM 2421 C C . GLY B 1 83 ? 94.290 73.712 80.764 1.00 25.30 63 GLY B C 1
ATOM 2422 O O . GLY B 1 83 ? 95.114 73.058 81.395 1.00 24.58 63 GLY B O 1
ATOM 2423 N N . ALA B 1 84 ? 93.022 73.808 81.146 1.00 24.95 64 ALA B N 1
ATOM 2424 C CA . ALA B 1 84 ? 92.545 73.033 82.293 1.00 23.80 64 ALA B CA 1
ATOM 2425 C C . ALA B 1 84 ? 92.778 71.552 81.982 1.00 21.74 64 ALA B C 1
ATOM 2426 O O . ALA B 1 84 ? 92.809 71.132 80.796 1.00 23.21 64 ALA B O 1
ATOM 2428 N N . ILE B 1 85 ? 92.910 70.772 83.037 1.00 22.15 65 ILE B N 1
ATOM 2429 C CA . ILE B 1 85 ? 93.084 69.357 82.887 1.00 25.25 65 ILE B CA 1
ATOM 2430 C C . ILE B 1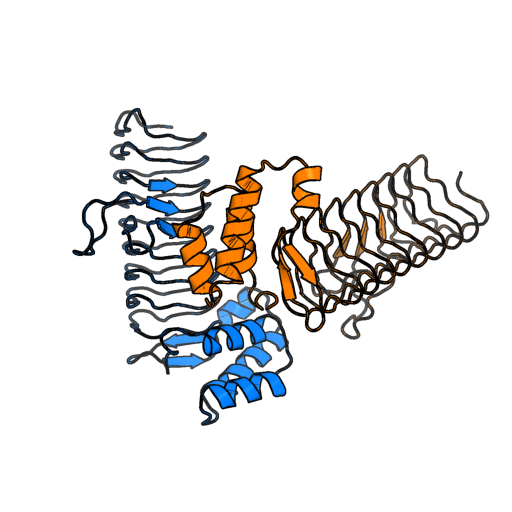 85 ? 91.902 68.699 82.120 1.00 22.85 65 ILE B C 1
ATOM 2431 O O . ILE B 1 85 ? 90.777 69.218 82.153 1.00 22.21 65 ILE B O 1
ATOM 2436 N N . PRO B 1 86 ? 92.175 67.595 81.433 1.00 23.07 66 PRO B N 1
ATOM 2437 C CA . PRO B 1 86 ? 91.119 66.884 80.709 1.00 24.49 66 PRO B CA 1
ATOM 2438 C C . PRO B 1 86 ? 89.872 66.600 81.553 1.00 23.68 66 PRO B C 1
ATOM 2439 O O . PRO B 1 86 ? 89.977 66.397 82.755 1.00 22.62 66 PRO B O 1
ATOM 2443 N N . GLN B 1 87 ? 88.691 66.554 80.919 1.00 23.36 67 GLN B N 1
ATOM 2444 C CA . GLN B 1 87 ? 87.503 66.077 81.578 1.00 24.68 67 GLN B CA 1
ATOM 2445 C C . GLN B 1 87 ? 87.485 64.530 81.609 1.00 31.07 67 GLN B C 1
ATOM 2446 O O . GLN B 1 87 ? 86.708 63.935 82.287 1.00 46.02 67 GLN B O 1
ATOM 2452 N N . ASP B 1 88 ? 88.373 63.907 80.876 1.00 33.40 68 ASP B N 1
ATOM 2453 C CA . ASP B 1 88 ? 88.550 62.447 80.852 1.00 32.11 68 ASP B CA 1
ATOM 2454 C C . ASP B 1 88 ? 88.955 61.861 82.183 1.00 35.75 68 ASP B C 1
ATOM 2455 O O . ASP B 1 88 ? 90.041 62.168 82.705 1.00 31.86 68 ASP B O 1
ATOM 2460 N N . LEU B 1 89 ? 88.134 60.989 82.745 1.00 36.17 69 LEU B N 1
ATOM 2461 C CA . LEU B 1 89 ? 88.506 60.367 84.027 1.00 38.68 69 LEU B CA 1
ATOM 2462 C C . LEU B 1 89 ? 89.689 59.422 83.887 1.00 32.41 69 LEU B C 1
ATOM 2463 O O . LEU B 1 89 ? 90.214 58.973 84.898 1.00 32.06 69 LEU B O 1
ATOM 2468 N N . LYS B 1 90 ? 90.115 59.103 82.667 1.00 30.86 70 LYS B N 1
ATOM 2469 C CA . LYS B 1 90 ? 91.354 58.338 82.482 1.00 34.52 70 LYS B CA 1
ATOM 2470 C C . LYS B 1 90 ? 92.645 59.167 82.740 1.00 32.24 70 LYS B C 1
ATOM 2471 O O . LYS B 1 90 ? 93.716 58.610 82.878 1.00 32.72 70 LYS B O 1
ATOM 2477 N N . PHE B 1 91 ? 92.521 60.495 82.801 1.00 27.49 71 PHE B N 1
ATOM 2478 C CA . PHE B 1 91 ? 93.645 61.368 83.116 1.00 32.17 71 PHE B CA 1
ATOM 2479 C C . PHE B 1 91 ? 94.157 61.076 84.520 1.00 32.74 71 PHE B C 1
ATOM 2480 O O . PHE B 1 91 ? 93.363 60.935 85.419 1.00 31.99 71 PHE B O 1
ATOM 2488 N N . LYS B 1 92 ? 95.480 60.953 84.679 1.00 31.91 72 LYS B N 1
ATOM 2489 C CA . LYS B 1 92 ? 96.095 60.593 85.936 1.00 32.22 72 LYS B CA 1
ATOM 2490 C C . LYS B 1 92 ? 97.153 61.588 86.291 1.00 36.61 72 LYS B C 1
ATOM 2491 O O . LYS B 1 92 ? 98.072 61.215 86.963 1.00 37.96 72 LYS B O 1
ATOM 2497 N N . GLY B 1 93 ? 97.090 62.818 85.791 1.00 30.54 73 GLY B N 1
ATOM 2498 C CA . GLY B 1 93 ? 98.060 63.866 86.150 1.00 29.74 73 GLY B CA 1
ATOM 2499 C C . GLY B 1 93 ? 99.273 63.930 85.250 1.00 31.16 73 GLY B C 1
ATOM 2500 O O . GLY B 1 93 ? 100.197 64.716 85.504 1.00 32.15 73 GLY B O 1
ATOM 2501 N N . GLU B 1 94 ? 99.301 63.124 84.190 1.00 31.70 74 GLU B N 1
ATOM 2502 C CA . GLU B 1 94 ? 100.414 63.182 83.256 1.00 30.63 74 GLU B CA 1
ATOM 2503 C C . GLU B 1 94 ? 100.613 64.603 82.731 1.00 31.64 74 GLU B C 1
ATOM 2504 O O . GLU B 1 94 ? 99.691 65.406 82.717 1.00 25.16 74 GLU B O 1
ATOM 2510 N N . GLU B 1 95 ? 101.845 64.901 82.323 1.00 31.35 75 GLU B N 1
ATOM 2511 C CA . GLU B 1 95 ? 102.188 66.157 81.650 1.00 29.75 75 GLU B CA 1
ATOM 2512 C C . GLU B 1 95 ? 101.593 66.244 80.223 1.00 28.72 75 GLU B C 1
ATOM 2513 O O . GLU B 1 95 ? 101.564 65.251 79.491 1.00 25.75 75 GLU B O 1
ATOM 2519 N N . SER B 1 96 ? 101.034 67.394 79.879 1.00 24.39 76 SER B N 1
ATOM 2520 C CA . SER B 1 96 ? 100.441 67.560 78.561 1.00 24.20 76 SER B CA 1
ATOM 2521 C C . SER B 1 96 ? 100.329 69.060 78.315 1.00 25.05 76 SER B C 1
ATOM 2522 O O . SER B 1 96 ? 100.525 69.856 79.251 1.00 25.26 76 SER B O 1
ATOM 2525 N N . THR B 1 97 ? 99.951 69.428 77.084 1.00 20.98 77 THR B N 1
ATOM 2526 C CA . THR B 1 97 ? 99.722 70.796 76.740 1.00 22.25 77 THR B CA 1
ATOM 2527 C C . THR B 1 97 ? 98.340 71.065 76.122 1.00 25.42 77 THR B C 1
ATOM 2528 O O . THR B 1 97 ? 97.662 70.139 75.639 1.00 24.88 77 THR B O 1
ATOM 2532 N N . ALA B 1 98 ? 98.002 72.354 76.089 1.00 23.17 78 ALA B N 1
ATOM 2533 C CA . ALA B 1 98 ? 96.903 72.904 75.329 1.00 25.70 78 ALA B CA 1
ATOM 2534 C C . ALA B 1 98 ? 97.523 74.026 74.538 1.00 25.35 78 ALA B C 1
ATOM 2535 O O . ALA B 1 98 ? 98.091 74.974 75.140 1.00 26.22 78 ALA B O 1
ATOM 2537 N N . GLU B 1 99 ? 97.403 73.948 73.229 1.00 22.57 79 GLU B N 1
ATOM 2538 C CA . GLU B 1 99 ? 98.086 74.870 72.357 1.00 24.15 79 GLU B CA 1
ATOM 2539 C C . GLU B 1 99 ? 97.163 75.582 71.413 1.00 26.36 79 GLU B C 1
ATOM 2540 O O . GLU B 1 99 ? 96.251 74.967 70.843 1.00 24.05 79 GLU B O 1
ATOM 2546 N N . ILE B 1 100 ? 97.420 76.875 71.195 1.00 25.16 80 ILE B N 1
ATOM 2547 C CA . ILE B 1 100 ? 96.860 77.581 70.036 1.00 25.68 80 ILE B CA 1
ATOM 2548 C C . ILE B 1 100 ? 97.994 78.264 69.296 1.00 25.60 80 ILE B C 1
ATOM 2549 O O . ILE B 1 100 ? 99.012 78.584 69.888 1.00 23.63 80 ILE B O 1
ATOM 2554 N N . GLY B 1 101 ? 97.810 78.424 68.010 1.00 26.85 81 GLY B N 1
ATOM 2555 C CA . GLY B 1 101 ? 98.814 78.988 67.097 1.00 25.36 81 GLY B CA 1
ATOM 2556 C C . GLY B 1 101 ? 98.713 80.492 67.045 1.00 23.60 81 GLY B C 1
ATOM 2557 O O . GLY B 1 101 ? 98.746 81.171 68.080 1.00 24.98 81 GLY B O 1
ATOM 2558 N N . ASP B 1 102 ? 98.636 80.985 65.816 1.00 26.11 82 ASP B N 1
ATOM 2559 C CA . ASP B 1 102 ? 98.621 82.393 65.548 1.00 28.02 82 ASP B CA 1
ATOM 2560 C C . ASP B 1 102 ? 97.314 82.932 64.989 1.00 26.43 82 ASP B C 1
ATOM 2561 O O . ASP B 1 102 ? 96.560 82.240 64.286 1.00 27.56 82 ASP B O 1
ATOM 2566 N N . ASN B 1 103 ? 97.030 84.167 65.353 1.00 23.63 83 ASN B N 1
ATOM 2567 C CA . ASN B 1 103 ? 95.916 84.893 64.788 1.00 25.28 83 ASN B CA 1
ATOM 2568 C C . ASN B 1 103 ? 94.531 84.242 65.029 1.00 23.91 83 ASN B C 1
ATOM 2569 O O . ASN B 1 103 ? 93.667 84.380 64.186 1.00 23.16 83 ASN B O 1
ATOM 2574 N N . ASN B 1 104 ? 94.316 83.649 66.182 1.00 22.27 84 ASN B N 1
ATOM 2575 C CA . ASN B 1 104 ? 93.053 83.069 66.502 1.00 23.38 84 ASN B CA 1
ATOM 2576 C C . ASN B 1 104 ? 92.196 84.001 67.342 1.00 24.62 84 ASN B C 1
ATOM 2577 O O . ASN B 1 104 ? 92.717 84.858 68.055 1.00 23.37 84 ASN B O 1
ATOM 2582 N N . LEU B 1 105 ? 90.883 83.852 67.221 1.00 24.41 85 LEU B N 1
ATOM 2583 C CA . LEU B 1 105 ? 89.921 84.590 67.988 1.00 24.73 85 LEU B CA 1
ATOM 2584 C C . LEU B 1 105 ? 89.227 83.565 68.869 1.00 25.09 85 LEU B C 1
ATOM 2585 O O . LEU B 1 105 ? 88.505 82.712 68.374 1.00 23.85 85 LEU B O 1
ATOM 2590 N N . ILE B 1 106 ? 89.545 83.615 70.148 1.00 23.79 86 ILE B N 1
ATOM 2591 C CA . ILE B 1 106 ? 89.099 82.688 71.146 1.00 22.00 86 ILE B CA 1
ATOM 2592 C C . ILE B 1 106 ? 88.051 83.424 71.997 1.00 23.20 86 ILE B C 1
ATOM 2593 O O . ILE B 1 106 ? 88.393 84.230 72.873 1.00 25.52 86 ILE B O 1
ATOM 2598 N N . ARG B 1 107 ? 86.775 83.165 71.731 1.00 21.41 87 ARG B N 1
ATOM 2599 C CA . ARG B 1 107 ? 85.677 83.978 72.254 1.00 19.37 87 ARG B CA 1
ATOM 2600 C C . ARG B 1 107 ? 85.363 83.631 73.702 1.00 19.67 87 ARG B C 1
ATOM 2601 O O . ARG B 1 107 ? 85.994 82.753 74.351 1.00 20.40 87 ARG B O 1
ATOM 2609 N N . GLU B 1 108 ? 84.412 84.365 74.222 1.00 20.49 88 GLU B N 1
ATOM 2610 C CA . GLU B 1 108 ? 84.009 84.280 75.636 1.00 22.30 88 GLU B CA 1
ATOM 2611 C C . GLU B 1 108 ? 83.754 82.869 76.067 1.00 22.97 88 GLU B C 1
ATOM 2612 O O . GLU B 1 108 ? 83.002 82.140 75.372 1.00 18.93 88 GLU B O 1
ATOM 2618 N N . ASN B 1 109 ? 84.331 82.482 77.216 1.00 20.96 89 ASN B N 1
ATOM 2619 C CA . ASN B 1 109 ? 84.053 81.201 77.816 1.00 22.33 89 ASN B CA 1
ATOM 2620 C C . ASN B 1 109 ? 84.376 79.948 77.001 1.00 22.34 89 ASN B C 1
ATOM 2621 O O . ASN B 1 109 ? 83.921 78.870 77.314 1.00 20.23 89 ASN B O 1
ATOM 2626 N N . VAL B 1 110 ? 85.178 80.115 75.980 1.00 20.68 90 VAL B N 1
ATOM 2627 C CA . VAL B 1 110 ? 85.768 78.984 75.291 1.00 20.74 90 VAL B CA 1
ATOM 2628 C C . VAL B 1 110 ? 86.679 78.182 76.252 1.00 22.25 90 VAL B C 1
ATOM 2629 O O . VAL B 1 110 ? 87.426 78.746 77.028 1.00 22.38 90 VAL B O 1
ATOM 2633 N N . THR B 1 111 ? 86.577 76.865 76.233 1.00 20.03 91 THR B N 1
ATOM 2634 C CA . THR B 1 111 ? 87.447 75.989 77.004 1.00 20.35 91 THR B CA 1
ATOM 2635 C C . THR B 1 111 ? 88.285 75.162 76.063 1.00 21.89 91 THR B C 1
ATOM 2636 O O . THR B 1 111 ? 87.811 74.531 75.117 1.00 21.42 91 THR B O 1
ATOM 2640 N N . ILE B 1 112 ? 89.578 75.147 76.317 1.00 20.69 92 ILE B N 1
ATOM 2641 C CA . ILE B 1 112 ? 90.490 74.282 75.581 1.00 22.33 92 ILE B CA 1
ATOM 2642 C C . ILE B 1 112 ? 91.282 73.504 76.596 1.00 24.01 92 ILE B C 1
ATOM 2643 O O . ILE B 1 112 ? 92.222 74.040 77.232 1.00 22.53 92 ILE B O 1
ATOM 2648 N N . ASN B 1 113 ? 90.902 72.250 76.806 1.00 22.09 93 ASN B N 1
ATOM 2649 C CA . ASN B 1 113 ? 91.576 71.463 77.808 1.00 22.00 93 ASN B CA 1
ATOM 2650 C C . ASN B 1 113 ? 92.930 70.941 77.276 1.00 19.59 93 ASN B C 1
ATOM 2651 O O . ASN B 1 113 ? 93.101 70.678 76.093 1.00 20.61 93 ASN B O 1
ATOM 2656 N N . ARG B 1 114 ? 93.888 70.734 78.163 1.00 20.95 94 ARG B N 1
ATOM 2657 C CA . ARG B 1 114 ? 95.152 70.079 77.749 1.00 21.51 94 ARG B CA 1
ATOM 2658 C C . ARG B 1 114 ? 94.981 68.607 77.535 1.00 21.42 94 ARG B C 1
ATOM 2659 O O . ARG B 1 114 ? 93.905 68.048 77.790 1.00 22.91 94 ARG B O 1
ATOM 2667 N N . GLY B 1 115 ? 96.015 67.986 76.990 1.00 21.34 95 GLY B N 1
ATOM 2668 C CA . GLY B 1 115 ? 95.981 66.605 76.521 1.00 22.71 95 GLY B CA 1
ATOM 2669 C C . GLY B 1 115 ? 96.049 65.550 77.609 1.00 23.63 95 GLY B C 1
ATOM 2670 O O . GLY B 1 115 ? 96.181 65.868 78.787 1.00 25.88 95 GLY B O 1
ATOM 2671 N N . THR B 1 116 ? 95.937 64.292 77.195 1.00 25.52 96 THR B N 1
ATOM 2672 C CA . THR B 1 116 ? 96.180 63.142 78.057 1.00 27.00 96 THR B CA 1
ATOM 2673 C C . THR B 1 116 ? 97.338 62.343 77.457 1.00 28.13 96 THR B C 1
ATOM 2674 O O . THR B 1 116 ? 97.801 62.627 76.362 1.00 25.99 96 THR B O 1
ATOM 2678 N N . ALA B 1 117 ? 97.726 61.257 78.124 1.00 29.97 97 ALA B N 1
ATOM 2679 C CA . ALA B 1 117 ? 98.740 60.336 77.604 1.00 31.91 97 ALA B CA 1
ATOM 2680 C C . ALA B 1 117 ? 98.349 59.715 76.271 1.00 31.85 97 ALA B C 1
ATOM 2681 O O . ALA B 1 117 ? 99.182 59.169 75.604 1.00 27.48 97 ALA B O 1
ATOM 2683 N N . ALA B 1 118 ? 97.049 59.701 75.920 1.00 32.45 98 ALA B N 1
ATOM 2684 C CA . ALA B 1 118 ? 96.622 59.167 74.611 1.00 31.19 98 ALA B CA 1
ATOM 2685 C C . ALA B 1 118 ? 97.290 59.876 73.461 1.00 31.30 98 ALA B C 1
ATOM 2686 O O . ALA B 1 118 ? 97.433 59.298 72.394 1.00 30.06 98 ALA B O 1
ATOM 2688 N N . LYS B 1 119 ? 97.599 61.157 73.625 1.00 28.71 99 LYS B N 1
ATOM 2689 C CA . LYS B 1 119 ? 98.320 61.892 72.623 1.00 30.08 99 LYS B CA 1
ATOM 2690 C C . LYS B 1 119 ? 99.311 62.864 73.303 1.00 33.38 99 LYS B C 1
ATOM 2691 O O . LYS B 1 119 ? 100.489 62.751 73.123 1.00 36.37 99 LYS B O 1
ATOM 2697 N N . GLY B 1 120 ? 98.831 63.803 74.090 1.00 28.78 100 GLY B N 1
ATOM 2698 C CA . GLY B 1 120 ? 99.700 64.595 74.930 1.00 27.19 100 GLY B CA 1
ATOM 2699 C C . GLY B 1 120 ? 99.606 66.080 74.653 1.00 27.61 100 GLY B C 1
ATOM 2700 O O . GLY B 1 120 ? 100.050 66.874 75.460 1.00 26.46 100 GLY B O 1
ATOM 2701 N N . ARG B 1 121 ? 98.936 66.435 73.563 1.00 22.78 101 ARG B N 1
ATOM 2702 C CA . ARG B 1 121 ? 98.814 67.807 73.126 1.00 25.15 101 ARG B CA 1
ATOM 2703 C C . ARG B 1 121 ? 97.414 67.986 72.560 1.00 23.32 101 ARG B C 1
ATOM 2704 O O . ARG B 1 121 ? 97.013 67.236 71.628 1.00 23.63 101 ARG B O 1
ATOM 2712 N N . THR B 1 122 ? 96.697 68.975 73.090 1.00 20.31 102 THR B N 1
ATOM 2713 C CA . THR B 1 122 ? 95.513 69.549 72.425 1.00 21.87 102 THR B CA 1
ATOM 2714 C C . THR B 1 122 ? 96.022 70.707 71.560 1.00 21.89 102 THR B C 1
ATOM 2715 O O . THR B 1 122 ? 96.652 71.620 72.051 1.00 22.00 102 THR B O 1
ATOM 2719 N N . ILE B 1 123 ? 95.688 70.719 70.278 1.00 22.22 103 ILE B N 1
ATOM 2720 C CA . ILE B 1 123 ? 96.195 71.724 69.357 1.00 22.84 103 ILE B CA 1
ATOM 2721 C C . ILE B 1 123 ? 95.174 72.382 68.458 1.00 23.46 103 ILE B C 1
ATOM 2722 O O . ILE B 1 123 ? 94.420 71.693 67.748 1.00 24.06 103 ILE B O 1
ATOM 2727 N N . VAL B 1 124 ? 95.194 73.710 68.491 1.00 22.08 104 VAL B N 1
ATOM 2728 C CA . VAL B 1 124 ? 94.482 74.585 67.587 1.00 23.49 104 VAL B CA 1
ATOM 2729 C C . VAL B 1 124 ? 95.562 75.275 66.761 1.00 24.45 104 VAL B C 1
ATOM 2730 O O . VAL B 1 124 ? 96.538 75.766 67.338 1.00 24.69 104 VAL B O 1
ATOM 2734 N N . GLY B 1 125 ? 95.368 75.302 65.452 1.00 24.01 105 GLY B N 1
ATOM 2735 C CA . GLY B 1 125 ? 96.259 75.970 64.491 1.00 25.14 105 GLY B CA 1
ATOM 2736 C C . GLY B 1 125 ? 96.120 77.502 64.473 1.00 22.15 105 GLY B C 1
ATOM 2737 O O . GLY B 1 125 ? 96.103 78.162 65.533 1.00 28.11 105 GLY B O 1
ATOM 2738 N N . ASN B 1 126 ? 96.004 78.045 63.280 1.00 23.39 106 ASN B N 1
ATOM 2739 C CA . ASN B 1 126 ? 96.071 79.455 63.046 1.00 21.79 106 ASN B CA 1
ATOM 2740 C C . ASN B 1 126 ? 94.818 79.948 62.398 1.00 22.29 106 ASN B C 1
ATOM 2741 O O . ASN B 1 126 ? 94.178 79.227 61.615 1.00 24.23 106 ASN B O 1
ATOM 2746 N N . ASN B 1 127 ? 94.523 81.215 62.626 1.00 21.12 107 ASN B N 1
ATOM 2747 C CA . ASN B 1 127 ? 93.482 81.917 61.860 1.00 23.44 107 ASN B CA 1
ATOM 2748 C C . ASN B 1 127 ? 92.126 81.259 62.014 1.00 21.79 107 ASN B C 1
ATOM 2749 O O . ASN B 1 127 ? 91.312 81.287 61.081 1.00 21.54 107 ASN B O 1
ATOM 2754 N N . ASN B 1 128 ? 91.875 80.731 63.190 1.00 23.41 108 ASN B N 1
ATOM 2755 C CA . ASN B 1 128 ? 90.542 80.223 63.536 1.00 24.68 108 ASN B CA 1
ATOM 2756 C C . ASN B 1 128 ? 89.710 81.161 64.391 1.00 23.21 108 ASN B C 1
ATOM 2757 O O . ASN B 1 128 ? 90.248 81.912 65.219 1.00 24.17 108 ASN B O 1
ATOM 2762 N N . LEU B 1 129 ? 88.373 81.050 64.256 1.00 20.45 109 LEU B N 1
ATOM 2763 C CA . LEU B 1 129 ? 87.443 81.659 65.108 1.00 20.68 109 LEU B CA 1
ATOM 2764 C C . LEU B 1 129 ? 86.655 80.590 65.884 1.00 21.69 109 LEU B C 1
ATOM 2765 O O . LEU B 1 129 ? 85.896 79.801 65.276 1.00 22.48 109 LEU B O 1
ATOM 2770 N N . LEU B 1 130 ? 86.806 80.582 67.192 1.00 18.36 110 LEU B N 1
ATOM 2771 C CA . LEU B 1 130 ? 86.104 79.723 68.080 1.00 20.35 110 LEU B CA 1
ATOM 2772 C C . LEU B 1 130 ? 85.142 80.574 68.868 1.00 21.38 110 LEU B C 1
ATOM 2773 O O . LEU B 1 130 ? 85.529 81.349 69.758 1.00 20.13 110 LEU B O 1
ATOM 2778 N N . MET B 1 131 ? 83.858 80.470 68.517 1.00 19.93 111 MET B N 1
ATOM 2779 C CA . MET B 1 131 ? 82.825 81.368 69.062 1.00 19.59 111 MET B CA 1
ATOM 2780 C C . MET B 1 131 ? 82.533 80.987 70.484 1.00 18.65 111 MET B C 1
ATOM 2781 O O . MET B 1 131 ? 83.029 79.955 70.979 1.00 19.19 111 MET B O 1
ATOM 2786 N N . GLU B 1 132 ? 81.762 81.834 71.156 1.00 18.18 112 GLU B N 1
ATOM 2787 C CA . GLU B 1 132 ? 81.630 81.697 72.587 1.00 19.52 112 GLU B CA 1
ATOM 2788 C C . GLU B 1 132 ? 81.153 80.333 73.016 1.00 19.11 112 GLU B C 1
ATOM 2789 O O . GLU B 1 132 ? 80.307 79.723 72.330 1.00 18.89 112 GLU B O 1
ATOM 2795 N N . GLY B 1 133 ? 81.742 79.844 74.115 1.00 18.77 113 GLY B N 1
ATOM 2796 C CA . GLY B 1 133 ? 81.303 78.632 74.783 1.00 18.41 113 GLY B CA 1
ATOM 2797 C C . GLY B 1 133 ? 81.755 77.344 74.074 1.00 21.60 113 GLY B C 1
ATOM 2798 O O . GLY B 1 133 ? 81.478 76.267 74.591 1.00 20.94 113 GLY B O 1
ATOM 2799 N N . VAL B 1 134 ? 82.455 77.470 72.935 1.00 19.70 114 VAL B N 1
ATOM 2800 C CA . VAL B 1 134 ? 83.045 76.317 72.265 1.00 19.50 114 VAL B CA 1
ATOM 2801 C C . VAL B 1 134 ? 83.944 75.585 73.299 1.00 20.61 114 VAL B C 1
ATOM 2802 O O . VAL B 1 134 ? 84.640 76.196 74.116 1.00 19.34 114 VAL B O 1
ATOM 2806 N N . HIS B 1 135 ? 83.889 74.264 73.251 1.00 23.30 115 HIS B N 1
ATOM 2807 C CA . HIS B 1 135 ? 84.743 73.358 73.995 1.00 22.23 115 HIS B CA 1
ATOM 2808 C C . HIS B 1 135 ? 85.609 72.487 73.107 1.00 23.75 115 HIS B C 1
ATOM 2809 O O . HIS B 1 135 ? 85.124 71.779 72.162 1.00 24.86 115 HIS B O 1
ATOM 2816 N N . VAL B 1 136 ? 86.900 72.499 73.412 1.00 18.44 116 VAL B N 1
ATOM 2817 C CA . VAL B 1 136 ? 87.889 71.695 72.734 1.00 19.28 116 VAL B CA 1
ATOM 2818 C C . VAL B 1 136 ? 88.452 70.744 73.758 1.00 20.55 116 VAL B C 1
ATOM 2819 O O . VAL B 1 136 ? 89.171 71.127 74.689 1.00 20.10 116 VAL B O 1
ATOM 2823 N N . ALA B 1 137 ? 88.105 69.466 73.593 1.00 21.71 117 ALA B N 1
ATOM 2824 C CA . ALA B 1 137 ? 88.464 68.457 74.572 1.00 21.71 117 ALA B CA 1
ATOM 2825 C C . ALA B 1 137 ? 89.922 68.065 74.406 1.00 21.46 117 ALA B C 1
ATOM 2826 O O . ALA B 1 137 ? 90.573 68.334 73.356 1.00 18.82 117 ALA B O 1
ATOM 2828 N N . HIS B 1 138 ? 90.386 67.319 75.418 1.00 20.43 118 HIS B N 1
ATOM 2829 C CA . HIS B 1 138 ? 91.713 66.735 75.388 1.00 19.85 118 HIS B CA 1
ATOM 2830 C C . HIS B 1 138 ? 92.082 66.091 74.066 1.00 22.36 118 HIS B C 1
ATOM 2831 O O . HIS B 1 138 ? 91.284 65.285 73.495 1.00 21.73 118 HIS B O 1
ATOM 2838 N N . ASP B 1 139 ? 93.286 66.399 73.581 1.00 20.57 119 ASP B N 1
ATOM 2839 C CA . ASP B 1 139 ? 93.919 65.720 72.426 1.00 20.88 119 ASP B CA 1
ATOM 2840 C C . ASP B 1 139 ? 93.305 66.023 71.073 1.00 22.19 119 ASP B C 1
ATOM 2841 O O . ASP B 1 139 ? 93.703 65.417 70.025 1.00 19.45 119 ASP B O 1
ATOM 2846 N N . ALA B 1 140 ? 92.328 66.936 71.066 1.00 19.49 120 ALA B N 1
ATOM 2847 C CA . ALA B 1 140 ? 91.747 67.359 69.854 1.00 19.84 120 ALA B CA 1
ATOM 2848 C C . ALA B 1 140 ? 92.789 68.082 68.998 1.00 22.94 120 ALA B C 1
ATOM 2849 O O . ALA B 1 140 ? 93.767 68.647 69.488 1.00 24.80 120 ALA B O 1
ATOM 2851 N N . LEU B 1 141 ? 92.543 68.094 67.710 1.00 22.17 121 LEU B N 1
ATOM 2852 C CA . LEU B 1 141 ? 93.358 68.781 66.736 1.00 21.81 121 LEU B CA 1
ATOM 2853 C C . LEU B 1 141 ? 92.468 69.567 65.799 1.00 22.40 121 LEU B C 1
ATOM 2854 O O . LEU B 1 141 ? 91.591 68.999 65.100 1.00 24.46 121 LEU B O 1
ATOM 2859 N N . ILE B 1 142 ? 92.634 70.869 65.801 1.00 20.41 122 ILE B N 1
ATOM 2860 C CA . ILE B 1 142 ? 91.938 71.754 64.902 1.00 21.07 122 ILE B CA 1
ATOM 2861 C C . ILE B 1 142 ? 93.026 72.370 63.991 1.00 23.69 122 ILE B C 1
ATOM 2862 O O . ILE B 1 142 ? 94.095 72.799 64.501 1.00 21.98 122 ILE B O 1
ATOM 2867 N N . GLY B 1 143 ? 92.764 72.459 62.688 1.00 24.31 123 GLY B N 1
ATOM 2868 C CA . GLY B 1 143 ? 93.751 73.025 61.737 1.00 25.43 123 GLY B CA 1
ATOM 2869 C C . GLY B 1 143 ? 93.718 74.554 61.701 1.00 25.26 123 GLY B C 1
ATOM 2870 O O . GLY B 1 143 ? 93.670 75.230 62.761 1.00 22.25 123 GLY B O 1
ATOM 2871 N N . ASN B 1 144 ? 93.687 75.064 60.476 1.00 23.33 124 ASN B N 1
ATOM 2872 C CA . ASN B 1 144 ? 93.748 76.466 60.199 1.00 24.39 124 ASN B CA 1
ATOM 2873 C C . ASN B 1 144 ? 92.541 76.951 59.441 1.00 24.31 124 ASN B C 1
ATOM 2874 O O . ASN B 1 144 ? 91.910 76.192 58.684 1.00 24.42 124 ASN B O 1
ATOM 2879 N N . GLY B 1 145 ? 92.190 78.210 59.662 1.00 21.76 125 GLY B N 1
ATOM 2880 C CA . GLY B 1 145 ? 91.168 78.825 58.896 1.00 22.65 125 GLY B CA 1
ATOM 2881 C C . GLY B 1 145 ? 89.749 78.394 59.172 1.00 19.75 125 GLY B C 1
ATOM 2882 O O . GLY B 1 145 ? 88.868 78.587 58.311 1.00 20.39 125 GLY B O 1
ATOM 2883 N N . CYS B 1 146 ? 89.520 77.800 60.333 1.00 21.68 126 CYS B N 1
ATOM 2884 C CA . CYS B 1 146 ? 88.221 77.249 60.707 1.00 22.51 126 CYS B CA 1
ATOM 2885 C C . CYS B 1 146 ? 87.357 78.250 61.455 1.00 22.02 126 CYS B C 1
ATOM 2886 O O . CYS B 1 146 ? 87.867 79.166 62.119 1.00 22.64 126 CYS B O 1
ATOM 2889 N N . ILE B 1 147 ? 86.051 78.055 61.355 1.00 20.53 127 ILE B N 1
ATOM 2890 C CA . ILE B 1 147 ? 85.073 78.814 62.093 1.00 20.14 127 ILE B CA 1
ATOM 2891 C C . ILE B 1 147 ? 84.200 77.798 62.824 1.00 21.42 127 ILE B C 1
ATOM 2892 O O . ILE B 1 147 ? 83.663 76.887 62.220 1.00 20.60 127 ILE B O 1
ATOM 2897 N N . VAL B 1 148 ? 84.138 77.918 64.135 1.00 19.09 128 VAL B N 1
ATOM 2898 C CA . VAL B 1 148 ? 83.359 77.011 64.962 1.00 20.78 128 VAL B CA 1
ATOM 2899 C C . VAL B 1 148 ? 82.314 77.797 65.761 1.00 20.58 128 VAL B C 1
ATOM 2900 O O . VAL B 1 148 ? 82.652 78.646 66.589 1.00 21.14 128 VAL B O 1
ATOM 2904 N N . GLY B 1 149 ? 81.033 77.478 65.543 1.00 19.05 129 GLY B N 1
ATOM 2905 C CA . GLY B 1 149 ? 79.956 78.304 66.079 1.00 17.69 129 GLY B CA 1
ATOM 2906 C C . GLY B 1 149 ? 79.694 78.117 67.580 1.00 18.51 129 GLY B C 1
ATOM 2907 O O . GLY B 1 149 ? 80.187 77.180 68.222 1.00 19.41 129 GLY B O 1
ATOM 2908 N N . ASN B 1 150 ? 78.845 78.979 68.110 1.00 18.66 130 ASN B N 1
ATOM 2909 C CA . ASN B 1 150 ? 78.582 79.081 69.533 1.00 21.29 130 ASN B CA 1
ATOM 2910 C C . ASN B 1 150 ? 78.298 77.745 70.222 1.00 20.05 130 ASN B C 1
ATOM 2911 O O . ASN B 1 150 ? 77.389 77.024 69.778 1.00 18.78 130 ASN B O 1
ATOM 2916 N N . SER B 1 151 ? 79.088 77.460 71.281 1.00 17.70 131 SER B N 1
ATOM 2917 C CA A SER B 1 151 ? 78.830 76.349 72.182 0.50 20.80 131 SER B CA 1
ATOM 2918 C CA B SER B 1 151 ? 78.873 76.342 72.207 0.50 17.92 131 SER B CA 1
ATOM 2919 C C . SER B 1 151 ? 78.946 74.972 71.500 1.00 20.68 131 SER B C 1
ATOM 2920 O O . SER B 1 151 ? 78.451 73.976 72.005 1.00 23.69 131 SER B O 1
ATOM 2925 N N . THR B 1 152 ? 79.592 74.919 70.349 1.00 18.37 132 THR B N 1
ATOM 2926 C CA . THR B 1 152 ? 79.907 73.623 69.786 1.00 21.26 132 THR B CA 1
ATOM 2927 C C . THR B 1 152 ? 80.897 72.863 70.655 1.00 20.41 132 THR B C 1
ATOM 2928 O O . THR B 1 152 ? 81.855 73.438 71.216 1.00 21.49 132 THR B O 1
ATOM 2932 N N . LYS B 1 153 ? 80.647 71.581 70.801 1.00 22.17 133 LYS B N 1
ATOM 2933 C CA . LYS B 1 153 ? 81.459 70.712 71.644 1.00 20.65 133 LYS B CA 1
ATOM 2934 C C . LYS B 1 153 ? 82.239 69.700 70.812 1.00 23.37 133 LYS B C 1
ATOM 2935 O O . LYS B 1 153 ? 81.668 68.869 70.041 1.00 23.83 133 LYS B O 1
ATOM 2941 N N . MET B 1 154 ? 83.562 69.776 70.937 1.00 20.52 134 MET B N 1
ATOM 2942 C CA . MET B 1 154 ? 84.461 68.881 70.259 1.00 23.90 134 MET B CA 1
ATOM 2943 C C . MET B 1 154 ? 85.062 67.919 71.277 1.00 24.86 134 MET B C 1
ATOM 2944 O O . MET B 1 154 ? 85.773 68.305 72.178 1.00 26.05 134 MET B O 1
ATOM 2949 N N . ALA B 1 155 ? 84.741 66.650 71.114 1.00 23.39 135 ALA B N 1
ATOM 2950 C CA . ALA B 1 155 ? 85.096 65.621 72.090 1.00 22.19 135 ALA B CA 1
ATOM 2951 C C . ALA B 1 155 ? 86.559 65.176 71.929 1.00 21.94 135 ALA B C 1
ATOM 2952 O O . ALA B 1 155 ? 87.317 65.699 71.096 1.00 20.76 135 ALA B O 1
ATOM 2954 N N . GLY B 1 156 ? 86.949 64.147 72.704 1.00 22.73 136 GLY B N 1
ATOM 2955 C CA . GLY B 1 156 ? 88.311 63.715 72.730 1.00 20.94 136 GLY B CA 1
ATOM 2956 C C . GLY B 1 156 ? 88.847 63.301 71.399 1.00 20.82 136 GLY B C 1
ATOM 2957 O O . GLY B 1 156 ? 88.189 62.580 70.673 1.00 19.83 136 GLY B O 1
ATOM 2958 N N . GLU B 1 157 ? 90.072 63.728 71.094 1.00 22.26 137 GLU B N 1
ATOM 2959 C CA . GLU B 1 157 ? 90.853 63.247 69.956 1.00 24.01 137 GLU B CA 1
ATOM 2960 C C . GLU B 1 157 ? 90.175 63.407 68.652 1.00 20.83 137 GLU B C 1
ATOM 2961 O O . GLU B 1 157 ? 90.473 62.696 67.714 1.00 19.14 137 GLU B O 1
ATOM 2967 N N . ILE B 1 158 ? 89.349 64.430 68.530 1.00 18.20 138 ILE B N 1
ATOM 2968 C CA . ILE B 1 158 ? 88.790 64.759 67.206 1.00 20.27 138 ILE B CA 1
ATOM 2969 C C . ILE B 1 158 ? 89.843 65.437 66.321 1.00 21.01 138 ILE B C 1
ATOM 2970 O O . ILE B 1 158 ? 90.901 65.859 66.791 1.00 20.27 138 ILE B O 1
ATOM 2975 N N . ILE B 1 159 ? 89.534 65.514 65.043 1.00 21.03 139 ILE B N 1
ATOM 2976 C CA . ILE B 1 159 ? 90.324 66.204 64.077 1.00 20.37 139 ILE B CA 1
ATOM 2977 C C . ILE B 1 159 ? 89.425 67.059 63.184 1.00 23.99 139 ILE B C 1
ATOM 2978 O O . ILE B 1 159 ? 88.497 66.568 62.555 1.00 23.30 139 ILE B O 1
ATOM 2983 N N . ILE B 1 160 ? 89.760 68.335 63.059 1.00 21.08 140 ILE B N 1
ATOM 2984 C CA . ILE B 1 160 ? 89.145 69.203 62.114 1.00 21.02 140 ILE B CA 1
ATOM 2985 C C . ILE B 1 160 ? 90.205 69.698 61.120 1.00 22.21 140 ILE B C 1
ATOM 2986 O O . ILE B 1 160 ? 91.234 70.350 61.498 1.00 19.63 140 ILE B O 1
ATOM 2991 N N . ASP B 1 161 ? 90.006 69.364 59.861 1.00 21.13 141 ASP B N 1
ATOM 2992 C CA . ASP B 1 161 ? 90.942 69.760 58.788 1.00 22.22 141 ASP B CA 1
ATOM 2993 C C . ASP B 1 161 ? 90.766 71.253 58.519 1.00 27.01 141 ASP B C 1
ATOM 2994 O O . ASP B 1 161 ? 89.805 71.902 58.952 1.00 21.89 141 ASP B O 1
ATOM 2999 N N . ASP B 1 162 ? 91.698 71.815 57.748 1.00 26.06 142 ASP B N 1
ATOM 3000 C CA . ASP B 1 162 ? 91.637 73.235 57.447 1.00 27.26 142 ASP B CA 1
ATOM 3001 C C . ASP B 1 162 ? 90.389 73.689 56.767 1.00 24.64 142 ASP B C 1
ATOM 3002 O O . ASP B 1 162 ? 89.809 73.028 55.878 1.00 26.42 142 ASP B O 1
ATOM 3007 N N . ASN B 1 163 ? 90.002 74.919 57.084 1.00 23.70 143 ASN B N 1
ATOM 3008 C CA . ASN B 1 163 ? 88.917 75.609 56.357 1.00 24.33 143 ASN B CA 1
ATOM 3009 C C . ASN B 1 163 ? 87.491 75.055 56.503 1.00 23.16 143 ASN B C 1
ATOM 3010 O O . ASN B 1 163 ? 86.651 75.275 55.655 1.00 21.01 143 ASN B O 1
ATOM 3015 N N . ALA B 1 164 ? 87.219 74.397 57.609 1.00 21.51 144 ALA B N 1
ATOM 3016 C CA . ALA B 1 164 ? 85.885 73.893 57.888 1.00 21.02 144 ALA B CA 1
ATOM 3017 C C . ALA B 1 164 ? 85.073 75.000 58.562 1.00 22.11 144 ALA B C 1
ATOM 3018 O O . ALA B 1 164 ? 85.596 75.880 59.274 1.00 22.29 144 ALA B O 1
ATOM 3020 N N . ILE B 1 165 ? 83.775 74.958 58.359 1.00 20.85 145 ILE B N 1
ATOM 3021 C CA . ILE B 1 165 ? 82.863 75.848 59.048 1.00 23.90 145 ILE B CA 1
ATOM 3022 C C . ILE B 1 165 ? 81.841 74.970 59.756 1.00 26.08 145 ILE B C 1
ATOM 3023 O O . ILE B 1 165 ? 81.207 74.138 59.127 1.00 26.39 145 ILE B O 1
ATOM 3028 N N . ILE B 1 166 ? 81.700 75.178 61.076 1.00 21.67 146 ILE B N 1
ATOM 3029 C CA . ILE B 1 166 ? 80.818 74.401 61.897 1.00 20.62 146 ILE B CA 1
ATOM 3030 C C . ILE B 1 166 ? 79.927 75.449 62.572 1.00 21.93 146 ILE B C 1
ATOM 3031 O O . ILE B 1 166 ? 80.418 76.414 63.134 1.00 22.06 146 ILE B O 1
ATOM 3036 N N . SER B 1 167 ? 78.625 75.236 62.517 1.00 21.67 147 SER B N 1
ATOM 3037 C CA . SER B 1 167 ? 77.687 76.162 63.069 1.00 21.28 147 SER B CA 1
ATOM 3038 C C . SER B 1 167 ? 77.580 75.925 64.636 1.00 20.11 147 SER B C 1
ATOM 3039 O O . SER B 1 167 ? 78.438 75.241 65.254 1.00 20.02 147 SER B O 1
ATOM 3042 N N . ALA B 1 168 ? 76.578 76.511 65.256 1.00 18.09 148 ALA B N 1
ATOM 3043 C CA . ALA B 1 168 ? 76.383 76.482 66.693 1.00 21.27 148 ALA B CA 1
ATOM 3044 C C . ALA B 1 168 ? 75.755 75.189 67.228 1.00 19.10 148 ALA B C 1
ATOM 3045 O O . ALA B 1 168 ? 74.995 74.485 66.505 1.00 20.02 148 ALA B O 1
ATOM 3047 N N . ASN B 1 169 ? 76.054 74.887 68.492 1.00 23.26 149 ASN B N 1
ATOM 3048 C CA . ASN B 1 169 ? 75.512 73.772 69.177 1.00 22.02 149 ASN B CA 1
ATOM 3049 C C . ASN B 1 169 ? 75.665 72.444 68.471 1.00 21.67 149 ASN B C 1
ATOM 3050 O O . ASN B 1 169 ? 74.829 71.524 68.591 1.00 22.11 149 ASN B O 1
ATOM 3055 N N . VAL B 1 170 ? 76.763 72.299 67.816 1.00 18.15 150 VAL B N 1
ATOM 3056 C CA . VAL B 1 170 ? 77.090 71.006 67.131 1.00 20.14 150 VAL B CA 1
ATOM 3057 C C . VAL B 1 170 ? 77.788 70.079 68.134 1.00 18.91 150 VAL B C 1
ATOM 3058 O O . VAL B 1 170 ? 78.604 70.547 69.000 1.00 19.00 150 VAL B O 1
ATOM 3062 N N . LEU B 1 171 ? 77.430 68.769 68.081 1.00 20.22 151 LEU B N 1
ATOM 3063 C CA . LEU B 1 171 ? 78.061 67.773 68.948 1.00 20.30 151 LEU B CA 1
ATOM 3064 C C . LEU B 1 171 ? 78.867 66.834 68.064 1.00 23.94 151 LEU B C 1
ATOM 3065 O O . LEU B 1 171 ? 78.307 66.163 67.193 1.00 21.22 151 LEU B O 1
ATOM 3070 N N . MET B 1 172 ? 80.178 66.893 68.254 1.00 27.01 152 MET B N 1
ATOM 3071 C CA . MET B 1 172 ? 81.160 66.092 67.502 1.00 32.57 152 MET B CA 1
ATOM 3072 C C . MET B 1 172 ? 81.666 65.033 68.464 1.00 35.69 152 MET B C 1
ATOM 3073 O O . MET B 1 172 ? 82.332 65.363 69.432 1.00 35.29 152 MET B O 1
ATOM 3078 N N . HIS B 1 173 ? 81.326 63.768 68.218 1.00 26.27 153 HIS B N 1
ATOM 3079 C CA . HIS B 1 173 ? 81.724 62.683 69.018 1.00 26.56 153 HIS B CA 1
ATOM 3080 C C . HIS B 1 173 ? 83.257 62.330 68.985 1.00 23.21 153 HIS B C 1
ATOM 3081 O O . HIS B 1 173 ? 83.941 62.633 68.035 1.00 20.25 153 HIS B O 1
ATOM 3088 N N . GLN B 1 174 ? 83.758 61.653 69.998 1.00 22.60 154 GLN B N 1
ATOM 3089 C CA . GLN B 1 174 ? 85.240 61.362 70.113 1.00 26.14 154 GLN B CA 1
ATOM 3090 C C . GLN B 1 174 ? 85.800 60.614 68.908 1.00 23.56 154 GLN B C 1
ATOM 3091 O O . GLN B 1 174 ? 85.093 59.848 68.262 1.00 21.24 154 GLN B O 1
ATOM 3097 N N . PHE B 1 175 ? 87.037 60.951 68.544 1.00 21.09 155 PHE B N 1
ATOM 3098 C CA . PHE B 1 175 ? 87.759 60.474 67.374 1.00 25.51 155 PHE B CA 1
ATOM 3099 C C . PHE B 1 175 ? 87.203 60.905 66.037 1.00 25.60 155 PHE B C 1
ATOM 3100 O O . PHE B 1 175 ? 87.883 60.678 65.041 1.00 28.65 155 PHE B O 1
ATOM 3108 N N . CYS B 1 176 ? 86.048 61.561 65.951 1.00 20.66 156 CYS B N 1
ATOM 3109 C CA . CYS B 1 176 ? 85.563 61.915 64.653 1.00 21.04 156 CYS B CA 1
ATOM 3110 C C . CYS B 1 176 ? 86.491 62.900 63.912 1.00 22.50 156 CYS B C 1
ATOM 3111 O O . CYS B 1 176 ? 87.251 63.665 64.519 1.00 22.39 156 CYS B O 1
ATOM 3114 N N . ARG B 1 177 ? 86.427 62.862 62.596 1.00 19.83 157 ARG B N 1
ATOM 3115 C CA . ARG B 1 177 ? 87.191 63.782 61.773 1.00 21.55 157 ARG B CA 1
ATOM 3116 C C . ARG B 1 177 ? 86.251 64.520 60.831 1.00 20.50 157 ARG B C 1
ATOM 3117 O O . ARG B 1 177 ? 85.291 63.914 60.293 1.00 21.12 157 ARG B O 1
ATOM 3125 N N . VAL B 1 178 ? 86.527 65.819 60.633 1.00 18.76 158 VAL B N 1
ATOM 3126 C CA . VAL B 1 178 ? 85.827 66.659 59.715 1.00 18.44 158 VAL B CA 1
ATOM 3127 C C . VAL B 1 178 ? 86.783 67.194 58.634 1.00 20.97 158 VAL B C 1
ATOM 3128 O O . VAL B 1 178 ? 87.803 67.861 58.915 1.00 20.17 158 VAL B O 1
ATOM 3132 N N . GLY B 1 179 ? 86.394 66.987 57.404 1.00 20.82 159 GLY B N 1
ATOM 3133 C CA . GLY B 1 179 ? 87.197 67.414 56.275 1.00 21.63 159 GLY B CA 1
ATOM 3134 C C . GLY B 1 179 ? 87.114 68.897 56.000 1.00 21.36 159 GLY B C 1
ATOM 3135 O O . GLY B 1 179 ? 86.236 69.623 56.492 1.00 21.06 159 GLY B O 1
ATOM 3136 N N . GLY B 1 180 ? 88.040 69.365 55.191 1.00 20.61 160 GLY B N 1
ATOM 3137 C CA . GLY B 1 180 ? 88.021 70.746 54.842 1.00 20.81 160 GLY B CA 1
ATOM 3138 C C . GLY B 1 180 ? 86.805 71.185 54.026 1.00 21.75 160 GLY B C 1
ATOM 3139 O O . GLY B 1 180 ? 86.213 70.379 53.299 1.00 21.49 160 GLY B O 1
ATOM 3140 N N . TYR B 1 181 ? 86.509 72.481 54.124 1.00 20.48 161 TYR B N 1
ATOM 3141 C CA . TYR B 1 181 ? 85.506 73.171 53.303 1.00 23.34 161 TYR B CA 1
ATOM 3142 C C . TYR B 1 181 ? 84.066 72.657 53.554 1.00 21.17 161 TYR B C 1
ATOM 3143 O O . TYR B 1 181 ? 83.178 72.831 52.736 1.00 24.56 161 TYR B O 1
ATOM 3152 N N . VAL B 1 182 ? 83.853 71.969 54.673 1.00 21.40 162 VAL B N 1
ATOM 3153 C CA . VAL B 1 182 ? 82.532 71.439 54.990 1.00 23.53 162 VAL B CA 1
ATOM 3154 C C . VAL B 1 182 ? 81.753 72.567 55.610 1.00 23.07 162 VAL B C 1
ATOM 3155 O O . VAL B 1 182 ? 82.339 73.492 56.181 1.00 25.53 162 VAL B O 1
ATOM 3159 N N . MET B 1 183 ? 80.451 72.463 55.553 1.00 22.13 163 MET B N 1
ATOM 3160 C CA . MET B 1 183 ? 79.586 73.254 56.434 1.00 25.42 163 MET B CA 1
ATOM 3161 C C . MET B 1 183 ? 78.697 72.329 57.225 1.00 24.99 163 MET B C 1
ATOM 3162 O O . MET B 1 183 ? 77.916 71.541 56.646 1.00 23.42 163 MET B O 1
ATOM 3167 N N . ILE B 1 184 ? 78.795 72.422 58.540 1.00 20.87 164 ILE B N 1
ATOM 3168 C CA . ILE B 1 184 ? 77.930 71.591 59.398 1.00 22.32 164 ILE B CA 1
ATOM 3169 C C . ILE B 1 184 ? 76.880 72.477 59.996 1.00 22.19 164 ILE B C 1
ATOM 3170 O O . ILE B 1 184 ? 77.199 73.495 60.622 1.00 20.75 164 ILE B O 1
ATOM 3175 N N . GLN B 1 185 ? 75.628 72.082 59.805 1.00 22.29 165 GLN B N 1
ATOM 3176 C CA . GLN B 1 185 ? 74.498 72.910 60.182 1.00 24.10 165 GLN B CA 1
ATOM 3177 C C . GLN B 1 185 ? 74.228 72.864 61.679 1.00 23.17 165 GLN B C 1
ATOM 3178 O O . GLN B 1 185 ? 74.596 71.911 62.398 1.00 20.56 165 GLN B O 1
ATOM 3184 N N . GLY B 1 186 ? 73.673 73.975 62.187 1.00 20.38 166 GLY B N 1
ATOM 3185 C CA . GLY B 1 186 ? 73.545 74.162 63.649 1.00 21.11 166 GLY B CA 1
ATOM 3186 C C . GLY B 1 186 ? 72.702 73.122 64.336 1.00 20.22 166 GLY B C 1
ATOM 3187 O O . GLY B 1 186 ? 71.644 72.698 63.839 1.00 20.82 166 GLY B O 1
ATOM 3188 N N . GLY B 1 187 ? 73.136 72.700 65.497 1.00 20.36 167 GLY B N 1
ATOM 3189 C CA . GLY B 1 187 ? 72.412 71.706 66.261 1.00 19.74 167 GLY B CA 1
ATOM 3190 C C . GLY B 1 187 ? 72.588 70.257 65.858 1.00 21.10 167 GLY B C 1
ATOM 3191 O O . GLY B 1 187 ? 71.991 69.404 66.471 1.00 21.02 167 GLY B O 1
ATOM 3192 N N . CYS B 1 188 ? 73.345 69.990 64.792 1.00 21.19 168 CYS B N 1
ATOM 3193 C CA . CYS B 1 188 ? 73.588 68.626 64.352 1.00 20.97 168 CYS B CA 1
ATOM 3194 C C . CYS B 1 188 ? 74.540 67.906 65.290 1.00 21.64 168 CYS B C 1
ATOM 3195 O O . CYS B 1 188 ? 75.362 68.523 65.981 1.00 19.22 168 CYS B O 1
ATOM 3198 N N . ARG B 1 189 ? 74.438 66.581 65.277 1.00 19.94 169 ARG B N 1
ATOM 3199 C CA . ARG B 1 189 ? 75.314 65.750 66.037 1.00 21.19 169 ARG B CA 1
ATOM 3200 C C . ARG B 1 189 ? 75.753 64.610 65.196 1.00 21.29 169 ARG B C 1
ATOM 3201 O O . ARG B 1 189 ? 74.989 64.088 64.326 1.00 21.45 169 ARG B O 1
ATOM 3209 N N . PHE B 1 190 ? 76.992 64.208 65.391 1.00 21.15 170 PHE B N 1
ATOM 3210 C CA . PHE B 1 190 ? 77.487 63.113 64.557 1.00 19.73 170 PHE B CA 1
ATOM 3211 C C . PHE B 1 190 ? 78.528 62.276 65.233 1.00 20.36 170 PHE B C 1
ATOM 3212 O O . PHE B 1 190 ? 79.247 62.775 66.110 1.00 20.50 170 PHE B O 1
ATOM 3220 N N . SER B 1 191 ? 78.597 61.006 64.829 1.00 20.06 171 SER B N 1
ATOM 3221 C CA . SER B 1 191 ? 79.618 60.107 65.366 1.00 23.41 171 SER B CA 1
ATOM 3222 C C . SER B 1 191 ? 80.303 59.258 64.313 1.00 24.68 171 SER B C 1
ATOM 3223 O O . SER B 1 191 ? 80.935 58.235 64.606 1.00 25.84 171 SER B O 1
ATOM 3226 N N . LYS B 1 192 ? 80.233 59.737 63.089 1.00 19.78 172 LYS B N 1
ATOM 3227 C CA . LYS B 1 192 ? 81.015 59.258 62.005 1.00 19.39 172 LYS B CA 1
ATOM 3228 C C . LYS B 1 192 ? 81.772 60.429 61.416 1.00 18.73 172 LYS B C 1
ATOM 3229 O O . LYS B 1 192 ? 81.555 61.580 61.819 1.00 23.55 172 LYS B O 1
ATOM 3235 N N . ASP B 1 193 ? 82.663 60.149 60.461 1.00 19.41 173 ASP B N 1
ATOM 3236 C CA . ASP B 1 193 ? 83.496 61.180 59.842 1.00 19.64 173 ASP B CA 1
ATOM 3237 C C . ASP B 1 193 ? 82.680 61.949 58.774 1.00 19.51 173 ASP B C 1
ATOM 3238 O O . ASP B 1 193 ? 81.758 61.383 58.131 1.00 18.09 173 ASP B O 1
ATOM 3243 N N . ILE B 1 194 ? 83.023 63.234 58.589 1.00 19.31 174 ILE B N 1
ATOM 3244 C CA . ILE B 1 194 ? 82.428 64.079 57.582 1.00 19.25 174 ILE B CA 1
ATOM 3245 C C . ILE B 1 194 ? 83.418 64.438 56.501 1.00 19.94 174 ILE B C 1
ATOM 3246 O O . ILE B 1 194 ? 84.388 65.132 56.731 1.00 19.86 174 ILE B O 1
ATOM 3251 N N . PRO B 1 195 ? 83.197 63.906 55.300 1.00 18.48 175 PRO B N 1
ATOM 3252 C CA . PRO B 1 195 ? 84.181 64.036 54.261 1.00 17.56 175 PRO B CA 1
ATOM 3253 C C . PRO B 1 195 ? 84.193 65.477 53.674 1.00 19.22 175 PRO B C 1
ATOM 3254 O O . PRO B 1 195 ? 83.228 66.237 53.856 1.00 20.12 175 PRO B O 1
ATOM 3258 N N . PRO B 1 196 ? 85.284 65.843 53.000 1.00 18.36 176 PRO B N 1
ATOM 3259 C CA . PRO B 1 196 ? 85.520 67.252 52.672 1.00 18.05 176 PRO B CA 1
ATOM 3260 C C . PRO B 1 196 ? 84.530 67.798 51.634 1.00 19.42 176 PRO B C 1
ATOM 3261 O O . PRO B 1 196 ? 84.003 67.022 50.815 1.00 20.62 176 PRO B O 1
ATOM 3265 N N . TYR B 1 197 ? 84.337 69.114 51.653 1.00 19.75 177 TYR B N 1
ATOM 3266 C CA . TYR B 1 197 ? 83.552 69.868 50.668 1.00 19.40 177 TYR B CA 1
ATOM 3267 C C . TYR B 1 197 ? 82.035 69.761 50.810 1.00 20.70 177 TYR B C 1
ATOM 3268 O O . TYR B 1 197 ? 81.319 70.385 50.037 1.00 21.26 177 TYR B O 1
ATOM 3277 N N . ILE B 1 198 ? 81.507 68.955 51.747 1.00 20.43 178 ILE B N 1
ATOM 3278 C CA . ILE B 1 198 ? 80.068 68.758 51.841 1.00 18.86 178 ILE B CA 1
ATOM 3279 C C . ILE B 1 198 ? 79.370 69.642 52.881 1.00 18.88 178 ILE B C 1
ATOM 3280 O O . ILE B 1 198 ? 79.981 70.226 53.749 1.00 18.97 178 ILE B O 1
ATOM 3285 N N . ILE B 1 199 ? 78.071 69.792 52.686 1.00 19.39 179 ILE B N 1
ATOM 3286 C CA . ILE B 1 199 ? 77.154 70.293 53.701 1.00 18.80 179 ILE B CA 1
ATOM 3287 C C . ILE B 1 199 ? 76.506 69.111 54.412 1.00 18.60 179 ILE B C 1
ATOM 3288 O O . ILE B 1 199 ? 76.036 68.149 53.789 1.00 20.06 179 ILE B O 1
ATOM 3293 N N . ALA B 1 200 ? 76.563 69.125 55.735 1.00 20.06 180 ALA B N 1
ATOM 3294 C CA . ALA B 1 200 ? 76.005 68.092 56.559 1.00 18.87 180 ALA B CA 1
ATOM 3295 C C . ALA B 1 200 ? 74.948 68.786 57.418 1.00 22.14 180 ALA B C 1
ATOM 3296 O O . ALA B 1 200 ? 75.238 69.823 58.070 1.00 22.75 180 ALA B O 1
ATOM 3298 N N . GLY B 1 201 ? 73.749 68.209 57.424 1.00 20.19 181 GLY B N 1
ATOM 3299 C CA . GLY B 1 201 ? 72.640 68.728 58.161 1.00 21.76 181 GLY B CA 1
ATOM 3300 C C . GLY B 1 201 ? 71.580 67.705 58.495 1.00 21.42 181 GLY B C 1
ATOM 3301 O O . GLY B 1 201 ? 71.742 66.522 58.198 1.00 23.49 181 GLY B O 1
ATOM 3302 N N . ARG B 1 202 ? 70.506 68.180 59.124 1.00 23.44 182 ARG B N 1
ATOM 3303 C CA . ARG B 1 202 ? 69.349 67.372 59.554 1.00 25.72 182 ARG B CA 1
ATOM 3304 C C . ARG B 1 202 ? 69.610 66.458 60.723 1.00 22.84 182 ARG B C 1
ATOM 3305 O O . ARG B 1 202 ? 70.719 66.353 61.216 1.00 24.85 182 ARG B O 1
ATOM 3313 N N . GLU B 1 203 ? 68.538 65.855 61.203 1.00 24.69 183 GLU B N 1
ATOM 3314 C CA . GLU B 1 203 ? 68.563 64.847 62.248 1.00 25.80 183 GLU B CA 1
ATOM 3315 C C . GLU B 1 203 ? 67.793 63.623 61.758 1.00 26.97 183 GLU B C 1
ATOM 3316 O O . GLU B 1 203 ? 66.637 63.783 61.441 1.00 30.70 183 GLU B O 1
ATOM 3322 N N . PRO B 1 204 ? 68.391 62.426 61.727 1.00 29.04 184 PRO B N 1
ATOM 3323 C CA . PRO B 1 204 ? 69.834 62.225 61.904 1.00 27.73 184 PRO B CA 1
ATOM 3324 C C . PRO B 1 204 ? 70.653 62.979 60.822 1.00 27.06 184 PRO B C 1
ATOM 3325 O O . PRO B 1 204 ? 70.118 63.310 59.755 1.00 23.70 184 PRO B O 1
ATOM 3329 N N . ILE B 1 205 ? 71.925 63.269 61.124 1.00 26.71 185 ILE B N 1
ATOM 3330 C CA . ILE B 1 205 ? 72.787 64.023 60.207 1.00 23.41 185 ILE B CA 1
ATOM 3331 C C . ILE B 1 205 ? 72.947 63.307 58.867 1.00 24.41 185 ILE B C 1
ATOM 3332 O O . ILE B 1 205 ? 72.954 62.048 58.811 1.00 21.81 185 ILE B O 1
ATOM 3337 N N . ALA B 1 206 ? 73.094 64.080 57.796 1.00 19.98 186 ALA B N 1
ATOM 3338 C CA . ALA B 1 206 ? 73.097 63.527 56.464 1.00 24.29 186 ALA B CA 1
ATOM 3339 C C . ALA B 1 206 ? 73.780 64.481 55.508 1.00 20.69 186 ALA B C 1
ATOM 3340 O O . ALA B 1 206 ? 73.693 65.725 55.660 1.00 20.07 186 ALA B O 1
ATOM 3342 N N . TYR B 1 207 ? 74.399 63.898 54.478 1.00 19.98 187 TYR B N 1
ATOM 3343 C CA . TYR B 1 207 ? 74.867 64.667 53.346 1.00 20.31 187 TYR B CA 1
ATOM 3344 C C . TYR B 1 207 ? 73.682 65.487 52.799 1.00 20.41 187 TYR B C 1
ATOM 3345 O O . TYR B 1 207 ? 72.637 64.923 52.559 1.00 22.42 187 TYR B O 1
ATOM 3354 N N . SER B 1 208 ? 73.891 66.757 52.526 1.00 22.65 188 SER B N 1
ATOM 3355 C CA . SER B 1 208 ? 72.858 67.653 52.069 1.00 21.47 188 SER B CA 1
ATOM 3356 C C . SER B 1 208 ? 73.363 68.487 50.888 1.00 24.85 188 SER B C 1
ATOM 3357 O O . SER B 1 208 ? 73.011 69.672 50.781 1.00 30.21 188 SER B O 1
ATOM 3360 N N . GLY B 1 209 ? 74.288 67.949 50.118 1.00 21.36 189 GLY B N 1
ATOM 3361 C CA . GLY B 1 209 ? 74.845 68.576 48.916 1.00 22.39 189 GLY B CA 1
ATOM 3362 C C . GLY B 1 209 ? 76.235 69.065 49.193 1.00 23.73 189 GLY B C 1
ATOM 3363 O O . GLY B 1 209 ? 76.813 68.836 50.266 1.00 21.83 189 GLY B O 1
ATOM 3364 N N . ILE B 1 210 ? 76.820 69.714 48.211 1.00 23.24 190 ILE B N 1
ATOM 3365 C CA . ILE B 1 210 ? 78.154 70.266 48.389 1.00 23.84 190 ILE B CA 1
ATOM 3366 C C . ILE B 1 210 ? 78.144 71.753 48.710 1.00 23.15 190 ILE B C 1
ATOM 3367 O O . ILE B 1 210 ? 77.189 72.487 48.442 1.00 22.98 190 ILE B O 1
ATOM 3372 N N . ASN B 1 211 ? 79.216 72.193 49.314 1.00 21.85 191 ASN B N 1
ATOM 3373 C CA . ASN B 1 211 ? 79.373 73.582 49.748 1.00 23.07 191 ASN B CA 1
ATOM 3374 C C . ASN B 1 211 ? 79.813 74.431 48.584 1.00 22.49 191 ASN B C 1
ATOM 3375 O O . ASN B 1 211 ? 80.928 74.954 48.543 1.00 26.12 191 ASN B O 1
ATOM 3380 N N . ILE B 1 212 ? 78.946 74.561 47.595 1.00 22.16 192 ILE B N 1
ATOM 3381 C CA . ILE B 1 212 ? 79.230 75.314 46.357 1.00 23.70 192 ILE B CA 1
ATOM 3382 C C . ILE B 1 212 ? 79.565 76.764 46.643 1.00 22.65 192 ILE B C 1
ATOM 3383 O O . ILE B 1 212 ? 80.506 77.344 46.059 1.00 25.16 192 ILE B O 1
ATOM 3388 N N . ILE B 1 213 ? 78.758 77.350 47.518 1.00 24.25 193 ILE B N 1
ATOM 3389 C CA . ILE B 1 213 ? 78.952 78.729 47.860 1.00 27.08 193 ILE B CA 1
ATOM 3390 C C . ILE B 1 213 ? 80.338 78.986 48.435 1.00 29.89 193 ILE B C 1
ATOM 3391 O O . ILE B 1 213 ? 81.076 79.847 47.926 1.00 29.20 193 ILE B O 1
ATOM 3396 N N . GLY B 1 214 ? 80.712 78.216 49.451 1.00 26.71 194 GLY B N 1
ATOM 3397 C CA . GLY B 1 214 ? 82.039 78.343 50.023 1.00 29.93 194 GLY B CA 1
ATOM 3398 C C . GLY B 1 214 ? 83.158 78.122 49.033 1.00 28.51 194 GLY B C 1
ATOM 3399 O O . GLY B 1 214 ? 84.199 78.797 49.044 1.00 27.18 194 GLY B O 1
ATOM 3400 N N . LEU B 1 215 ? 82.993 77.124 48.176 1.00 26.45 195 LEU B N 1
ATOM 3401 C CA . LEU B 1 215 ? 84.024 76.819 47.222 1.00 23.63 195 LEU B CA 1
ATOM 3402 C C . LEU B 1 215 ? 84.185 77.916 46.142 1.00 26.89 195 LEU B C 1
ATOM 3403 O O . LEU B 1 215 ? 85.307 78.298 45.807 1.00 28.59 195 LEU B O 1
ATOM 3408 N N . ARG B 1 216 ? 83.070 78.424 45.629 1.00 29.37 196 ARG B N 1
ATOM 3409 C CA . ARG B 1 216 ? 83.132 79.604 44.722 1.00 33.35 196 ARG B CA 1
ATOM 3410 C C . ARG B 1 216 ? 83.770 80.792 45.372 1.00 33.20 196 ARG B C 1
ATOM 3411 O O . ARG B 1 216 ? 84.664 81.377 44.830 1.00 33.79 196 ARG B O 1
ATOM 3419 N N . ARG B 1 217 ? 83.268 81.150 46.541 1.00 34.87 197 ARG B N 1
ATOM 3420 C CA . ARG B 1 217 ? 83.836 82.260 47.291 1.00 37.94 197 ARG B CA 1
ATOM 3421 C C . ARG B 1 217 ? 85.332 82.118 47.442 1.00 38.73 197 ARG B C 1
ATOM 3422 O O . ARG B 1 217 ? 86.049 83.081 47.365 1.00 36.98 197 ARG B O 1
ATOM 3430 N N . ARG B 1 218 ? 85.834 80.912 47.661 1.00 39.62 198 ARG B N 1
ATOM 3431 C CA . ARG B 1 218 ? 87.270 80.748 47.822 1.00 37.63 198 ARG B CA 1
ATOM 3432 C C . ARG B 1 218 ? 88.040 80.592 46.509 1.00 36.75 198 ARG B C 1
ATOM 3433 O O . ARG B 1 218 ? 89.224 80.335 46.531 1.00 32.81 198 ARG B O 1
ATOM 3441 N N . GLY B 1 219 ? 87.379 80.692 45.372 1.00 33.87 199 GLY B N 1
ATOM 3442 C CA . GLY B 1 219 ? 88.093 80.733 44.111 1.00 34.96 199 GLY B CA 1
ATOM 3443 C C . GLY B 1 219 ? 88.259 79.419 43.373 1.00 36.83 199 GLY B C 1
ATOM 3444 O O . GLY B 1 219 ? 89.014 79.365 42.417 1.00 34.81 199 GLY B O 1
ATOM 3445 N N . PHE B 1 220 ? 87.568 78.357 43.779 1.00 33.42 200 PHE B N 1
ATOM 3446 C CA . PHE B 1 220 ? 87.642 77.057 43.058 1.00 34.17 200 PHE B CA 1
ATOM 3447 C C . PHE B 1 220 ? 86.960 77.182 41.730 1.00 33.68 200 PHE B C 1
ATOM 3448 O O . PHE B 1 220 ? 85.932 77.865 41.629 1.00 38.35 200 PHE B O 1
ATOM 3456 N N . SER B 1 221 ? 87.484 76.516 40.696 1.00 36.49 201 SER B N 1
ATOM 3457 C CA . SER B 1 221 ? 86.863 76.602 39.359 1.00 36.37 201 SER B CA 1
ATOM 3458 C C . SER B 1 221 ? 85.544 75.903 39.315 1.00 38.87 201 SER B C 1
ATOM 3459 O O . SER B 1 221 ? 85.302 74.935 40.062 1.00 35.23 201 SER B O 1
ATOM 3462 N N . ASN B 1 222 ? 84.669 76.373 38.449 1.00 34.25 202 ASN B N 1
ATOM 3463 C CA . ASN B 1 222 ? 83.370 75.712 38.302 1.00 37.68 202 ASN B CA 1
ATOM 3464 C C . ASN B 1 222 ? 83.492 74.248 37.892 1.00 34.79 202 ASN B C 1
ATOM 3465 O O . ASN B 1 222 ? 82.648 73.401 38.219 1.00 33.18 202 ASN B O 1
ATOM 3470 N N . GLU B 1 223 ? 84.535 73.973 37.146 1.00 34.84 203 GLU B N 1
ATOM 3471 C CA . GLU B 1 223 ? 84.824 72.638 36.681 1.00 37.56 203 GLU B CA 1
ATOM 3472 C C . GLU B 1 223 ? 85.207 71.695 37.828 1.00 35.06 203 GLU B C 1
ATOM 3473 O O . GLU B 1 223 ? 84.702 70.592 37.922 1.00 33.48 203 GLU B O 1
ATOM 3479 N N . ILE B 1 224 ? 86.093 72.153 38.687 1.00 30.34 204 ILE B N 1
ATOM 3480 C CA . ILE B 1 224 ? 86.501 71.379 39.844 1.00 31.12 204 ILE B CA 1
ATOM 3481 C C . ILE B 1 224 ? 85.302 71.195 40.773 1.00 32.30 204 ILE B C 1
ATOM 3482 O O . ILE B 1 224 ? 85.104 70.100 41.363 1.00 28.03 204 ILE B O 1
ATOM 3487 N N . ILE B 1 225 ? 84.491 72.246 40.937 1.00 28.10 205 ILE B N 1
ATOM 3488 C CA . ILE B 1 225 ? 83.320 72.129 41.755 1.00 28.42 205 ILE B CA 1
ATOM 3489 C C . ILE B 1 225 ? 82.407 71.044 41.206 1.00 30.64 205 ILE B C 1
ATOM 3490 O O . ILE B 1 225 ? 81.845 70.257 41.966 1.00 25.65 205 ILE B O 1
ATOM 3495 N N . GLU B 1 226 ? 82.232 71.024 39.892 1.00 28.42 206 GLU B N 1
ATOM 3496 C CA . GLU B 1 226 ? 81.381 70.050 39.286 1.00 29.32 206 GLU B CA 1
ATOM 3497 C C . GLU B 1 226 ? 81.923 68.595 39.505 1.00 28.38 206 GLU B C 1
ATOM 3498 O O . GLU B 1 226 ? 81.158 67.675 39.747 1.00 27.60 206 GLU B O 1
ATOM 3504 N N . ASN B 1 227 ? 83.219 68.424 39.399 1.00 27.99 207 ASN B N 1
ATOM 3505 C CA . ASN B 1 227 ? 83.835 67.135 39.703 1.00 26.54 207 ASN B CA 1
ATOM 3506 C C . ASN B 1 227 ? 83.645 66.677 41.144 1.00 24.52 207 ASN B C 1
ATOM 3507 O O . ASN B 1 227 ? 83.358 65.490 41.391 1.00 22.13 207 ASN B O 1
ATOM 3512 N N . ILE B 1 228 ? 83.753 67.603 42.097 1.00 23.30 208 ILE B N 1
ATOM 3513 C CA . ILE B 1 228 ? 83.521 67.303 43.507 1.00 21.52 208 ILE B CA 1
ATOM 3514 C C . ILE B 1 228 ? 82.064 66.866 43.660 1.00 23.23 208 ILE B C 1
ATOM 3515 O O . ILE B 1 228 ? 81.736 65.828 44.306 1.00 20.65 208 ILE B O 1
ATOM 3520 N N . HIS B 1 229 ? 81.172 67.592 42.967 1.00 22.49 209 HIS B N 1
ATOM 3521 C CA . HIS B 1 229 ? 79.771 67.301 43.033 1.00 24.36 209 HIS B CA 1
ATOM 3522 C C . HIS B 1 229 ? 79.529 65.850 42.491 1.00 22.69 209 HIS B C 1
ATOM 3523 O O . HIS B 1 229 ? 78.743 65.096 43.105 1.00 21.87 209 HIS B O 1
ATOM 3530 N N . ASN B 1 230 ? 80.142 65.511 41.340 1.00 20.52 210 ASN B N 1
ATOM 3531 C CA . ASN B 1 230 ? 79.986 64.189 40.743 1.00 23.45 210 ASN B CA 1
ATOM 3532 C C . ASN B 1 230 ? 80.558 63.064 41.647 1.00 21.46 210 ASN B C 1
ATOM 3533 O O . ASN B 1 230 ? 79.962 62.017 41.755 1.00 21.71 210 ASN B O 1
ATOM 3538 N N . ALA B 1 231 ? 81.634 63.348 42.328 1.00 20.55 211 ALA B N 1
ATOM 3539 C CA . ALA B 1 231 ? 82.158 62.382 43.242 1.00 20.24 211 ALA B CA 1
ATOM 3540 C C . ALA B 1 231 ? 81.115 62.075 44.338 1.00 21.79 211 ALA B C 1
ATOM 3541 O O . ALA B 1 231 ? 80.873 60.914 44.684 1.00 19.71 211 ALA B O 1
ATOM 3543 N N . TYR B 1 232 ? 80.467 63.111 44.857 1.00 21.76 212 TYR B N 1
ATOM 3544 C CA . TYR B 1 232 ? 79.518 62.896 45.905 1.00 20.25 212 TYR B CA 1
ATOM 3545 C C . TYR B 1 232 ? 78.188 62.378 45.394 1.00 20.07 212 TYR B C 1
ATOM 3546 O O . TYR B 1 232 ? 77.496 61.733 46.177 1.00 22.08 212 TYR B O 1
ATOM 3555 N N . ARG B 1 233 ? 77.852 62.600 44.129 1.00 21.22 213 ARG B N 1
ATOM 3556 C CA . ARG B 1 233 ? 76.693 61.907 43.540 1.00 22.07 213 ARG B CA 1
ATOM 3557 C C . ARG B 1 233 ? 76.954 60.408 43.581 1.00 20.60 213 ARG B C 1
ATOM 3558 O O . ARG B 1 233 ? 76.098 59.674 43.921 1.00 21.26 213 ARG B O 1
ATOM 3566 N N . ILE B 1 234 ? 78.148 59.994 43.213 1.00 20.12 214 ILE B N 1
ATOM 3567 C CA . ILE B 1 234 ? 78.516 58.605 43.290 1.00 21.40 214 ILE B CA 1
ATOM 3568 C C . ILE B 1 234 ? 78.481 58.120 44.743 1.00 19.99 214 ILE B C 1
ATOM 3569 O O . ILE B 1 234 ? 77.958 57.035 45.011 1.00 19.10 214 ILE B O 1
ATOM 3574 N N . ILE B 1 235 ? 79.076 58.866 45.672 1.00 19.05 215 ILE B N 1
ATOM 3575 C CA . ILE B 1 235 ? 79.255 58.351 47.020 1.00 20.34 215 ILE B CA 1
ATOM 3576 C C . ILE B 1 235 ? 77.912 58.293 47.777 1.00 20.92 215 ILE B C 1
ATOM 3577 O O . ILE B 1 235 ? 77.598 57.340 48.483 1.00 20.28 215 ILE B O 1
ATOM 3582 N N . TYR B 1 236 ? 77.092 59.312 47.606 1.00 19.66 216 TYR B N 1
ATOM 3583 C CA . TYR B 1 236 ? 75.877 59.445 48.389 1.00 21.02 216 TYR B CA 1
ATOM 3584 C C . TYR B 1 236 ? 74.530 59.235 47.646 1.00 26.03 216 TYR B C 1
ATOM 3585 O O . TYR B 1 236 ? 73.511 59.031 48.297 1.00 25.37 216 TYR B O 1
ATOM 3594 N N . GLN B 1 237 ? 74.521 59.268 46.323 1.00 24.07 217 GLN B N 1
ATOM 3595 C CA . GLN B 1 237 ? 73.251 59.278 45.619 1.00 26.94 217 GLN B CA 1
ATOM 3596 C C . GLN B 1 237 ? 73.112 58.158 44.620 1.00 31.85 217 GLN B C 1
ATOM 3597 O O . GLN B 1 237 ? 72.312 58.240 43.732 1.00 32.83 217 GLN B O 1
ATOM 3603 N N . SER B 1 238 ? 73.918 57.119 44.738 1.00 27.49 218 SER B N 1
ATOM 3604 C CA . SER B 1 238 ? 73.924 56.062 43.740 1.00 24.86 218 SER B CA 1
ATOM 3605 C C . SER B 1 238 ? 73.645 54.694 44.339 1.00 26.61 218 SER B C 1
ATOM 3606 O O . SER B 1 238 ? 73.654 53.737 43.623 1.00 26.68 218 SER B O 1
ATOM 3609 N N . GLY B 1 239 ? 73.328 54.652 45.622 1.00 27.87 219 GLY B N 1
ATOM 3610 C CA . GLY B 1 239 ? 73.020 53.416 46.304 1.00 30.25 219 GLY B CA 1
ATOM 3611 C C . GLY B 1 239 ? 74.219 52.489 46.453 1.00 30.54 219 GLY B C 1
ATOM 3612 O O . GLY B 1 239 ? 74.030 51.282 46.579 1.00 27.83 219 GLY B O 1
ATOM 3613 N N . LEU B 1 240 ? 75.433 53.014 46.414 1.00 25.59 220 LEU B N 1
ATOM 3614 C CA . LEU B 1 240 ? 76.620 52.199 46.504 1.00 25.27 220 LEU B CA 1
ATOM 3615 C C . LEU B 1 240 ? 77.227 52.235 47.900 1.00 26.61 220 LEU B C 1
ATOM 3616 O O . LEU B 1 240 ? 77.156 53.249 48.602 1.00 23.26 220 LEU B O 1
ATOM 3621 N N . ASN B 1 241 ? 77.818 51.119 48.312 1.00 24.41 221 ASN B N 1
ATOM 3622 C CA . ASN B 1 241 ? 78.520 51.141 49.570 1.00 26.59 221 ASN B CA 1
ATOM 3623 C C . ASN B 1 241 ? 79.835 51.880 49.275 1.00 23.16 221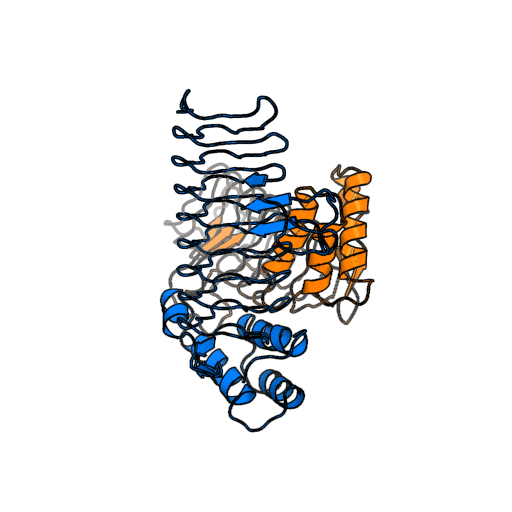 ASN B C 1
ATOM 3624 O O . ASN B 1 241 ? 80.166 52.135 48.132 1.00 19.14 221 ASN B O 1
ATOM 3629 N N . THR B 1 242 ? 80.560 52.187 50.321 1.00 22.91 222 THR B N 1
ATOM 3630 C CA . THR B 1 242 ? 81.694 53.080 50.273 1.00 25.82 222 THR B CA 1
ATOM 3631 C C . THR B 1 242 ? 82.779 52.590 49.341 1.00 26.25 222 THR B C 1
ATOM 3632 O O . THR B 1 242 ? 83.303 53.324 48.522 1.00 24.42 222 THR B O 1
ATOM 3636 N N . SER B 1 243 ? 83.183 51.327 49.505 1.00 26.31 223 SER B N 1
ATOM 3637 C CA . SER B 1 243 ? 84.236 50.778 48.699 1.00 24.87 223 SER B CA 1
ATOM 3638 C C . SER B 1 243 ? 83.954 50.854 47.222 1.00 23.17 223 SER B C 1
ATOM 3639 O O . SER B 1 243 ? 84.815 51.187 46.394 1.00 23.12 223 SER B O 1
ATOM 3642 N N . ASP B 1 244 ? 82.748 50.452 46.859 1.00 20.82 224 ASP B N 1
ATOM 3643 C CA . ASP B 1 244 ? 82.346 50.469 45.446 1.00 21.68 224 ASP B CA 1
ATOM 3644 C C . ASP B 1 244 ? 82.280 51.890 44.878 1.00 17.88 224 ASP B C 1
ATOM 3645 O O . ASP B 1 244 ? 82.564 52.155 43.706 1.00 17.46 224 ASP B O 1
ATOM 3650 N N . ALA B 1 245 ? 81.883 52.791 45.727 1.00 19.73 225 ALA B N 1
ATOM 3651 C CA . ALA B 1 245 ? 81.746 54.202 45.257 1.00 20.67 225 ALA B CA 1
ATOM 3652 C C . ALA B 1 245 ? 83.114 54.785 45.009 1.00 20.31 225 ALA B C 1
ATOM 3653 O O . ALA B 1 245 ? 83.335 55.475 44.004 1.00 20.12 225 ALA B O 1
ATOM 3655 N N . LEU B 1 246 ? 84.045 54.535 45.938 1.00 19.14 226 LEU B N 1
ATOM 3656 C CA . LEU B 1 246 ? 85.352 55.076 45.741 1.00 19.60 226 LEU B CA 1
ATOM 3657 C C . LEU B 1 246 ? 86.020 54.473 44.529 1.00 21.10 226 LEU B C 1
ATOM 3658 O O . LEU B 1 246 ? 86.735 55.204 43.797 1.00 19.41 226 LEU B O 1
ATOM 3663 N N . THR B 1 247 ? 85.750 53.180 44.247 1.00 20.92 227 THR B N 1
ATOM 3664 C CA . THR B 1 247 ? 86.245 52.604 42.975 1.00 21.33 227 THR B CA 1
ATOM 3665 C C . THR B 1 247 ? 85.749 53.326 41.762 1.00 21.30 227 THR B C 1
ATOM 3666 O O . THR B 1 247 ? 86.531 53.685 40.895 1.00 21.41 227 THR B O 1
ATOM 3670 N N . LYS B 1 248 ? 84.454 53.658 41.745 1.00 17.38 228 LYS B N 1
ATOM 3671 C CA . LYS B 1 248 ? 83.888 54.373 40.630 1.00 22.17 228 LYS B CA 1
ATOM 3672 C C . LYS B 1 248 ? 84.379 55.818 40.501 1.00 20.15 228 LYS B C 1
ATOM 3673 O O . LYS B 1 248 ? 84.600 56.324 39.374 1.00 19.92 228 LYS B O 1
ATOM 3679 N N . VAL B 1 249 ? 84.547 56.484 41.636 1.00 19.66 229 VAL B N 1
ATOM 3680 C CA . VAL B 1 249 ? 85.091 57.843 41.650 1.00 21.57 229 VAL B CA 1
ATOM 3681 C C . VAL B 1 249 ? 86.476 57.848 41.019 1.00 22.11 229 VAL B C 1
ATOM 3682 O O . VAL B 1 249 ? 86.785 58.686 40.165 1.00 21.23 229 VAL B O 1
ATOM 3686 N N . GLU B 1 250 ? 87.306 56.877 41.439 1.00 21.34 230 GLU B N 1
ATOM 3687 C CA . GLU B 1 250 ? 88.634 56.738 40.856 1.00 22.67 230 GLU B CA 1
ATOM 3688 C C . GLU B 1 250 ? 88.592 56.471 39.371 1.00 24.02 230 GLU B C 1
ATOM 3689 O O . GLU B 1 250 ? 89.475 56.965 38.644 1.00 23.95 230 GLU B O 1
ATOM 3695 N N . ALA B 1 251 ? 87.608 55.702 38.923 1.00 21.62 231 ALA B N 1
ATOM 3696 C CA . ALA B 1 251 ? 87.526 55.359 37.501 1.00 23.80 231 ALA B CA 1
ATOM 3697 C C . ALA B 1 251 ? 86.935 56.451 36.620 1.00 24.30 231 ALA B C 1
ATOM 3698 O O . ALA B 1 251 ? 87.350 56.589 35.506 1.00 26.74 231 ALA B O 1
ATOM 3700 N N . GLU B 1 252 ? 86.010 57.256 37.141 1.00 22.97 232 GLU B N 1
ATOM 3701 C CA . GLU B 1 252 ? 85.151 58.084 36.314 1.00 24.19 232 GLU B CA 1
ATOM 3702 C C . GLU B 1 252 ? 85.257 59.551 36.535 1.00 26.25 232 GLU B C 1
ATOM 3703 O O . GLU B 1 252 ? 84.885 60.280 35.649 1.00 26.80 232 GLU B O 1
ATOM 3709 N N . VAL B 1 253 ? 85.755 60.024 37.668 1.00 25.46 233 VAL B N 1
ATOM 3710 C CA . VAL B 1 253 ? 85.771 61.480 37.923 1.00 25.03 233 VAL B CA 1
ATOM 3711 C C . VAL B 1 253 ? 87.131 62.017 37.566 1.00 26.30 233 VAL B C 1
ATOM 3712 O O . VAL B 1 253 ? 88.116 61.478 38.041 1.00 25.97 233 VAL B O 1
ATOM 3716 N N . PRO B 1 254 ? 87.197 63.096 36.734 1.00 27.80 234 PRO B N 1
ATOM 3717 C CA . PRO B 1 254 ? 88.488 63.632 36.366 1.00 30.15 234 PRO B CA 1
ATOM 3718 C C . PRO B 1 254 ? 89.295 63.915 37.607 1.00 33.57 234 PRO B C 1
ATOM 3719 O O . PRO B 1 254 ? 88.810 64.570 38.545 1.00 34.65 234 PRO B O 1
ATOM 3723 N N . ALA B 1 255 ? 90.514 63.416 37.623 1.00 30.73 235 ALA B N 1
ATOM 3724 C CA . ALA B 1 255 ? 91.335 63.476 38.807 1.00 33.57 235 ALA B CA 1
ATOM 3725 C C . ALA B 1 255 ? 91.943 64.868 39.087 1.00 34.73 235 ALA B C 1
ATOM 3726 O O . ALA B 1 255 ? 92.306 65.613 38.158 1.00 35.02 235 ALA B O 1
ATOM 3728 N N . SER B 1 256 ? 92.093 65.188 40.368 1.00 30.20 236 SER B N 1
ATOM 3729 C CA . SER B 1 256 ? 92.734 66.427 40.802 1.00 29.05 236 SER B CA 1
ATOM 3730 C C . SER B 1 256 ? 93.019 66.237 42.259 1.00 29.28 236 SER B C 1
ATOM 3731 O O . SER B 1 256 ? 92.533 65.257 42.868 1.00 28.83 236 SER B O 1
ATOM 3734 N N . PRO B 1 257 ? 93.811 67.127 42.831 1.00 27.64 237 PRO B N 1
ATOM 3735 C CA . PRO B 1 257 ? 94.102 66.995 44.253 1.00 29.11 237 PRO B CA 1
ATOM 3736 C C . PRO B 1 257 ? 92.824 67.006 45.137 1.00 28.99 237 PRO B C 1
ATOM 3737 O O . PRO B 1 257 ? 92.763 66.289 46.120 1.00 24.36 237 PRO B O 1
ATOM 3741 N N . GLU B 1 258 ? 91.796 67.727 44.706 1.00 25.27 238 GLU B N 1
ATOM 3742 C CA . GLU B 1 258 ? 90.558 67.769 45.480 1.00 23.49 238 GLU B CA 1
ATOM 3743 C C . GLU B 1 258 ? 89.885 66.374 45.530 1.00 23.27 238 GLU B C 1
ATOM 3744 O O . GLU B 1 258 ? 89.350 65.958 46.560 1.00 22.19 238 GLU B O 1
ATOM 3750 N N . ILE B 1 259 ? 89.875 65.693 44.389 1.00 23.75 239 ILE B N 1
ATOM 3751 C CA . ILE B 1 259 ? 89.233 64.359 44.276 1.00 23.36 239 ILE B CA 1
ATOM 3752 C C . ILE B 1 259 ? 90.068 63.332 45.021 1.00 23.05 239 ILE B C 1
ATOM 3753 O O . ILE B 1 259 ? 89.533 62.455 45.675 1.00 19.77 239 ILE B O 1
ATOM 3758 N N . GLU B 1 260 ? 91.382 63.464 44.959 1.00 21.70 240 GLU B N 1
ATOM 3759 C CA . GLU B 1 260 ? 92.224 62.586 45.723 1.00 22.00 240 GLU B CA 1
ATOM 3760 C C . GLU B 1 260 ? 92.028 62.793 47.227 1.00 22.71 240 GLU B C 1
ATOM 3761 O O . GLU B 1 260 ? 92.099 61.876 47.988 1.00 19.00 240 GLU B O 1
ATOM 3767 N N . TYR B 1 261 ? 91.756 64.031 47.650 1.00 22.86 241 TYR B N 1
ATOM 3768 C CA . TYR B 1 261 ? 91.501 64.304 49.032 1.00 22.90 241 TYR B CA 1
ATOM 3769 C C . TYR B 1 261 ? 90.162 63.646 49.455 1.00 22.43 241 TYR B C 1
ATOM 3770 O O . TYR B 1 261 ? 90.116 63.065 50.516 1.00 20.76 241 TYR B O 1
ATOM 3779 N N . ILE B 1 262 ? 89.105 63.753 48.629 1.00 18.93 242 ILE B N 1
ATOM 3780 C CA . ILE B 1 262 ? 87.861 63.061 48.972 1.00 19.96 242 ILE B CA 1
ATOM 3781 C C . ILE B 1 262 ? 88.191 61.555 49.182 1.00 20.73 242 ILE B C 1
ATOM 3782 O O . ILE B 1 262 ? 87.811 60.951 50.176 1.00 19.57 242 ILE B O 1
ATOM 3787 N N . VAL B 1 263 ? 88.811 60.970 48.185 1.00 19.33 243 VAL B N 1
ATOM 3788 C CA . VAL B 1 263 ? 89.047 59.487 48.222 1.00 21.74 243 VAL B CA 1
ATOM 3789 C C . VAL B 1 263 ? 89.922 59.061 49.411 1.00 19.93 243 VAL B C 1
ATOM 3790 O O . VAL B 1 263 ? 89.586 58.159 50.150 1.00 19.29 243 VAL B O 1
ATOM 3794 N N . ASP B 1 264 ? 91.037 59.744 49.599 1.00 20.62 244 ASP B N 1
ATOM 3795 C CA . ASP B 1 264 ? 92.015 59.447 50.636 1.00 21.31 244 ASP B CA 1
ATOM 3796 C C . ASP B 1 264 ? 91.385 59.660 52.005 1.00 23.78 244 ASP B C 1
ATOM 3797 O O . ASP B 1 264 ? 91.575 58.843 52.940 1.00 18.60 244 ASP B O 1
ATOM 3802 N N . PHE B 1 265 ? 90.653 60.765 52.169 1.00 21.16 245 PHE B N 1
ATOM 3803 C CA . PHE B 1 265 ? 89.917 60.965 53.415 1.00 20.58 245 PHE B CA 1
ATOM 3804 C C . PHE B 1 265 ? 88.992 59.790 53.727 1.00 17.75 245 PHE B C 1
ATOM 3805 O O . PHE B 1 265 ? 89.005 59.281 54.830 1.00 19.87 245 PHE B O 1
ATOM 3813 N N . ILE B 1 266 ? 88.159 59.397 52.773 1.00 18.15 246 ILE B N 1
ATOM 3814 C CA . ILE B 1 266 ? 87.202 58.342 53.039 1.00 19.18 246 ILE B CA 1
ATOM 3815 C C . ILE B 1 266 ? 87.859 56.957 53.207 1.00 21.18 246 ILE B C 1
ATOM 3816 O O . ILE B 1 266 ? 87.528 56.247 54.164 1.00 19.57 246 ILE B O 1
ATOM 3821 N N . ARG B 1 267 ? 88.800 56.581 52.338 1.00 21.34 247 ARG B N 1
ATOM 3822 C CA . ARG B 1 267 ? 89.631 55.380 52.611 1.00 25.74 247 ARG B CA 1
ATOM 3823 C C . ARG B 1 267 ? 90.349 55.292 53.931 1.00 30.10 247 ARG B C 1
ATOM 3824 O O . ARG B 1 267 ? 90.542 54.198 54.466 1.00 29.89 247 ARG B O 1
ATOM 3832 N N . ASN B 1 268 ? 90.788 56.427 54.451 1.00 24.23 248 ASN B N 1
ATOM 3833 C CA . ASN B 1 268 ? 91.475 56.438 55.711 1.00 26.97 248 ASN B CA 1
ATOM 3834 C C . ASN B 1 268 ? 90.512 56.344 56.905 1.00 24.61 248 ASN B C 1
ATOM 3835 O O . ASN B 1 268 ? 90.950 56.147 58.020 1.00 25.29 248 ASN B O 1
ATOM 3840 N N . SER B 1 269 ? 89.212 56.543 56.698 1.00 24.09 249 SER B N 1
ATOM 3841 C CA . SER B 1 269 ? 88.239 56.478 57.794 1.00 25.54 249 SER B CA 1
ATOM 3842 C C . SER B 1 269 ? 87.921 54.978 58.137 1.00 27.13 249 SER B C 1
ATOM 3843 O O . SER B 1 269 ? 87.237 54.290 57.411 1.00 31.03 249 SER B O 1
ATOM 3846 N N . GLU B 1 270 ? 88.363 54.515 59.255 1.00 31.90 250 GLU B N 1
ATOM 3847 C CA . GLU B 1 270 ? 87.981 53.135 59.630 1.00 40.46 250 GLU B CA 1
ATOM 3848 C C . GLU B 1 270 ? 86.512 53.053 60.097 1.00 31.38 250 GLU B C 1
ATOM 3849 O O . GLU B 1 270 ? 85.796 52.138 59.696 1.00 35.06 250 GLU B O 1
ATOM 3855 N N . ARG B 1 271 ? 86.094 54.024 60.884 1.00 30.23 251 ARG B N 1
ATOM 3856 C CA . ARG B 1 271 ? 84.726 54.171 61.356 1.00 30.68 251 ARG B CA 1
ATOM 3857 C C . ARG B 1 271 ? 83.662 54.228 60.275 1.00 28.85 251 ARG B C 1
ATOM 3858 O O . ARG B 1 271 ? 82.556 53.849 60.463 1.00 26.94 251 ARG B O 1
ATOM 3866 N N . GLY B 1 272 ? 84.006 54.944 59.215 1.00 24.22 252 GLY B N 1
ATOM 3867 C CA . GLY B 1 272 ? 83.082 55.273 58.121 1.00 22.77 252 GLY B CA 1
ATOM 3868 C C . GLY B 1 272 ? 82.594 56.703 58.183 1.00 19.18 252 GLY B C 1
ATOM 3869 O O . GLY B 1 272 ? 82.864 57.470 59.147 1.00 21.52 252 GLY B O 1
ATOM 3870 N N . ILE B 1 273 ? 81.905 57.087 57.121 1.00 19.52 253 ILE B N 1
ATOM 3871 C CA . ILE B 1 273 ? 81.421 58.438 57.007 1.00 19.57 253 ILE B CA 1
ATOM 3872 C C . ILE B 1 273 ? 79.942 58.521 57.377 1.00 21.59 253 ILE B C 1
ATOM 3873 O O . ILE B 1 273 ? 79.263 57.517 57.417 1.00 16.82 253 ILE B O 1
ATOM 3878 N N . ILE B 1 274 ? 79.428 59.742 57.570 1.00 17.98 254 ILE B N 1
ATOM 3879 C CA . ILE B 1 274 ? 78.030 59.942 57.799 1.00 20.41 254 ILE B CA 1
ATOM 3880 C C . ILE B 1 274 ? 77.209 59.493 56.614 1.00 20.33 254 ILE B C 1
ATOM 3881 O O . ILE B 1 274 ? 77.656 59.601 55.488 1.00 21.97 254 ILE B O 1
ATOM 3886 N N . ARG B 1 275 ? 76.052 58.923 56.927 1.00 23.28 255 ARG B N 1
ATOM 3887 C CA . ARG B 1 275 ? 75.125 58.331 55.986 1.00 34.25 255 ARG B CA 1
ATOM 3888 C C . ARG B 1 275 ? 73.770 58.646 56.508 1.00 37.72 255 ARG B C 1
ATOM 3889 O O . ARG B 1 275 ? 73.468 58.096 57.588 1.00 43.54 255 ARG B O 1
#

B-factor: mean 26.47, std 9.69, range [12.8, 88.29]

Foldseek 3Di:
DADPQEAADPQAAEEEPEAHEHLEYHEHCHYAYEQEYEDHQEYHDHAEYEEHAEYAEHQEYAAAAFPDPVADPDAAHEYEYHNEYHYHNEYTYTAGPVARYQYHYYDEYEYHQEYGGHLEEHYHQEYAEANEYDYANEYEEHAEYEYECEAEDHPEYEEHCEYEDYNAYDDFYHFYQFYWDDVPIDTDFGSVVSCVVVPHDPLVNVLVRVLVCLCPPDPDDLVVSLVVSVVPRPDDVSSVRRSVCQVPTPGHHDD/DDDPQEAADPQEAEEECEAHEHLEYHEHCEYYYEAEYEDHQEYHDHAEYEEHAEYAEHAEYEAAAFPDPVADPDAAHEYEYHNEYHEHNEYTYTAGPVARGHYHYYAEYDYHLEYHGHQEEEYHQEYAEYNEYDYANEYEEPAEYEYECEYEDHPEYEAHCEYEDYNAYDDHHHFYQFYWDDVPIDTDFGNVVSCVVVPHDPLVNVLVRVLCCLCPVPPDDRVVSLVVNVVPRPDDVSSVSRSVVQVVGPRGHHD

InterPro domains:
  IPR001451 Hexapeptide repeat [PF00132] (29-63)
  IPR001451 Hexapeptide repeat [PF00132] (102-133)
  IPR010137 Acyl-[acyl-carrier-protein]--UDP-N-acetylglucosamine O-acyltransferase [PIRSF000456] (1-254)
  IPR010137 Acyl-[acyl-carrier-protein]--UDP-N-acetylglucosamine O-acyltransferase [PTHR43480] (2-255)
  IPR010137 Acyl-[acyl-carrier-protein]--UDP-N-acetylglucosamine O-acyltransferase [TIGR01852] (2-253)
  IPR010137 Acyl-[acyl-carrier-protein]--UDP-N-acetylglucosamine O-acyltransferase [cd03351] (1-253)
  IPR011004 Trimeric LpxA-like superfamily [SSF51161] (1-255)
  IPR029098 UDP N-acetylglucosamine O-acyltransferase, C-terminal [PF13720] (173-254)
  IPR037157 UDP-N-acetylglucosamine O-acyltransferase, C-terminal domain superfamily [G3DSA:1.20.1180.10] (190-255)

Nearest PDB structures (foldseek):
  4r36-assembly1_A  TM=1.004E+00  e=3.820E-45  Bacteroides fragilis NCTC 9343
  4e6u-assembly1_A  TM=9.748E-01  e=3.458E-22  Acinetobacter baumannii
  7ojp-assembly7_U  TM=9.517E-01  e=4.623E-20  Pseudomonas paraeruginosa PA7
  3hsq-assembly1_A  TM=9.666E-01  e=7.370E-19  Leptospira interrogans
  5dg3-assembly2_D  TM=9.563E-01  e=1.042E-18  Pseudomonas paraeruginosa PA7

Radius of gyration: 25.61 Å; Cα contacts (8 Å, |Δi|>4): 1546; chains: 2; bounding box: 55×72×64 Å